Protein AF-A0AAU8GXS1-F1 (afdb_monomer)

Mean predicted aligned error: 15.0 Å

pLDDT: mean 86.81, std 13.48, range [37.34, 98.62]

Solvent-accessible surface area (backbone atoms only — not comparable to full-atom values): 27311 Å² total; per-residue (Å²): 99,23,28,38,44,35,38,38,35,28,73,26,33,34,27,43,81,40,92,73,86,47,94,48,45,43,35,41,52,93,50,48,53,8,53,54,52,48,52,42,53,49,49,53,48,31,63,77,68,66,41,66,98,53,39,76,74,37,69,64,52,27,40,36,68,71,72,30,56,44,20,26,36,44,22,27,51,35,49,67,50,97,88,69,46,80,42,65,25,42,48,45,42,56,34,42,25,25,35,75,91,43,78,68,46,30,36,21,57,80,74,37,85,80,87,58,86,84,70,50,69,43,62,60,80,80,38,20,28,35,74,53,80,50,31,35,42,75,48,63,80,62,69,47,79,45,83,45,73,58,62,43,91,88,74,78,48,70,58,88,85,61,67,42,34,39,33,24,40,44,50,75,44,36,26,35,33,45,40,37,25,51,59,66,60,50,56,52,45,53,72,73,55,68,71,45,81,48,69,44,61,51,73,70,46,102,74,19,7,36,27,39,40,42,72,75,44,97,60,71,39,85,49,55,55,98,58,81,90,40,57,83,59,63,42,81,33,36,37,35,25,59,21,43,27,33,35,60,45,99,87,69,46,58,42,79,51,69,68,55,48,24,63,71,72,69,35,56,71,81,46,75,33,80,47,75,44,80,46,67,54,73,41,76,91,78,71,39,68,49,75,81,38,36,21,33,34,44,5,22,28,33,35,30,53,35,50,74,86,44,47,68,57,50,50,52,37,39,51,62,31,41,66,47,62,32,40,37,25,22,15,31,45,46,45,35,68,70,86,47,45,48,38,36,74,51,78,79,78,73,80,71,75,78,68,93,64,79,80,54,69,68,56,52,51,51,52,49,51,54,53,50,52,51,51,49,54,50,37,37,52,52,19,48,56,59,33,62,52,45,75,44,60,65,57,56,58,72,56,34,53,51,50,35,50,22,48,77,68,74,38,42,70,60,50,66,76,68,51,53,69,71,60,47,53,34,31,54,60,14,32,44,100,85,47,28,50,45,56,49,57,52,47,65,73,68,47,93,71,51,59,71,63,49,46,65,66,58,36,75,70,58,46,49,54,29,58,77,66,72,46,72,61,92,82,43,68,64,59,58,49,51,46,54,43,47,24,52,38,39,22,34,50,47,46,43,54,54,65,71,79,110

Secondary structure (DSSP, 8-state):
-EEEEEEEEESS-B--EE--S-TTEEEE-SSB-HHHHHHHHHHHHHHHHT-GGGGGGSHHHIIIIIS-SSEEPPBEEEEE-TTS-EEE-EEPPTTEEEESS-TT-EEETTT-----TT--EEE-TTEEEEEETTEEEEEE--EEEEEEEEEPTTT-SEEEEEEEEEEEEPTT-EEEEEEEE-HHHHHHHHHHS-SEEEE-SSS-BTTB-EEEEEE--SS-EE---SSTT----SEEEEEEESS-BBEE-TTS-EE--HHHHHHHHTS-EEEEE--EEEE--EETTTTEEPPPEEEEPTT-EEEEEE-GGGHHHHHHHHHH-SSB-GGGT-S-EEES----SEEEE-------PPPSSPPPHHHHHHHHHHHHHHHHHHHHHHHHHHHHT--SSPPPHHHHHHHHHHHHTT-HHHHHHT--HHHHHHHHHSB-SS-BHHHHHHHHHH-S--HHHHHHHT-HHHHHHHHHTT---TT-HHHHHHHHHHHHHHHHHHHHHHTT--

Sequence (502 aa):
MQAIRYRITALSPLIFSSNTGDPNMVATLDYIPGSHLRGLFANEFIEKNKLNAVAESDERFFKWFIKGEIKFLNAYIASRDYQNEFQIHYPVPLSIQREKHDDSKIYDLLLTEIEDEEIQTKPFDGNYCRLKESSIYLESLNKSINFHHSRDRHTGVAKQGIIFNYESIDEGQVFEGFILSSAENLLEFKKSFPQGVYYLGRSKSNQYGKVRFEILSDEPFEFYSEIKDSDIKAGEAVLTLLSDTIIYNENGFPVVDIKEFERAIGCPVKKAFIRAKEWEGFISVWRLKTPLEICFTAGSAFIIDVKEDDIPRLRQLQKKGIGMLTHLGFGRFVIGWQESEKYYIAQKDKKYSKPVSTPPQALKSIISSLAEEFLIANTQKIAIRKASEFEKNIPPKSLLSKLEKAVTEDKLTELLKNLKTTAKNHLTKCKTSEQTLYDFLVDFLKKDNHEELKNLLNEHNFNRILRDFELFDINNSDILTKLKKTYLSTLLSVLRKMQNRR

InterPro domains:
  IPR005537 CRISPR type III-associated protein [PF03787] (8-211)

Foldseek 3Di:
DWKFKKKKAFQFWFAAFDDPVPPQEGEGDQWAWLQQVLVFVLVLLCVVVVCPPNQCVDPLSCCCRVVLLKFGAIWAFWDADPVRDTDGFFAAAQQWWAWPVDNQWIFRNVVDDDPDPVTDTDGPPQWTWADDDQATAIDHFDKDKDWDFDADPPPRDGDPDRIHIYITGGGRTMIMDMMDHDQVSVVVSCVSDDFAWGATHPPRDPRYRIITMGTPDPGIDDDQAPDDPFDDDAFKKKKFARAWAWFADPVRATDDDQVSVCVQLVWHFDDWDWDKDKDWDADPSVRDIDDIHITTGGSIMTTTHGDPVSRVVNSVCQSQATHPPSSRNHRHMGIRSDDDRIHGHDDPPPPPPPPPDQDDPVVLVVLLVVLLVVLLVVLLVVLLVVLVQQQPLQADLVLLVVLLVCLVVVNNQVCLVPDDPVSVVSQQRRDGPPGTNSVVSNCLVVDPCPVVSVVVVVPPVSVVSCVVNVNDDSPPPPSVSVSSSSSSNSNSVSSSVSVVVD

Nearest PDB structures (foldseek):
  8s9v-assembly1_A  TM=5.658E-01  e=1.005E-27  Synechocystis sp. PCC 6803
  8s9u-assembly1_A  TM=5.751E-01  e=3.069E-27  Synechocystis sp. PCC 6803
  8s9x-assembly1_A  TM=5.676E-01  e=1.973E-26  Synechocystis sp. PCC 6803
  8s9t-assembly1_A  TM=5.652E-01  e=3.018E-26  Synechocystis sp. PCC 6803
  3x1l-assembly1_B  TM=6.542E-01  e=2.065E-13  Pyrococcus furiosus DSM 3638

Organism: NCBI:txid3118333

Radius of gyration: 34.2 Å; Cα contacts (8 Å, |Δi|>4): 917; chains: 1; bounding box: 112×46×70 Å

Structure (mmCIF, N/CA/C/O backbone):
data_AF-A0AAU8GXS1-F1
#
_entry.id   AF-A0AAU8GXS1-F1
#
loop_
_atom_site.group_PDB
_atom_site.id
_atom_site.type_symbol
_atom_site.label_atom_id
_atom_site.label_alt_id
_atom_site.label_comp_id
_atom_site.label_asym_id
_atom_site.label_entity_id
_atom_site.label_seq_id
_atom_site.pdbx_PDB_ins_code
_atom_site.Cartn_x
_atom_site.Cartn_y
_atom_site.Cartn_z
_atom_site.occupancy
_atom_site.B_iso_or_equiv
_atom_site.auth_seq_id
_atom_site.auth_comp_id
_atom_site.auth_asym_id
_atom_site.auth_atom_id
_atom_site.pdbx_PDB_model_num
ATOM 1 N N . MET A 1 1 ? -17.707 -13.647 8.623 1.00 91.44 1 MET A N 1
ATOM 2 C CA . MET A 1 1 ? -17.787 -13.011 7.279 1.00 91.44 1 MET A CA 1
ATOM 3 C C . MET A 1 1 ? -16.644 -13.597 6.503 1.00 91.44 1 MET A C 1
ATOM 5 O O . MET A 1 1 ? -15.561 -13.685 7.066 1.00 91.44 1 MET A O 1
ATOM 9 N N . GLN A 1 2 ? -16.872 -14.025 5.271 1.00 97.19 2 GLN A N 1
ATOM 10 C CA . GLN A 1 2 ? -15.860 -14.758 4.528 1.00 97.19 2 GLN A CA 1
ATOM 11 C C . GLN A 1 2 ? -15.228 -13.908 3.438 1.00 97.19 2 GLN A C 1
ATOM 13 O O . GLN A 1 2 ? -15.770 -12.864 3.067 1.00 97.19 2 GLN A O 1
ATOM 18 N N . ALA A 1 3 ? -14.081 -14.366 2.949 1.00 97.69 3 ALA A N 1
ATOM 19 C CA . ALA A 1 3 ? -13.341 -13.748 1.870 1.00 97.69 3 ALA A CA 1
ATOM 20 C C . ALA A 1 3 ? -12.875 -14.756 0.824 1.00 97.69 3 ALA A C 1
ATOM 22 O O . ALA A 1 3 ? -12.652 -15.930 1.112 1.00 97.69 3 ALA A O 1
ATOM 23 N N . ILE A 1 4 ? -12.642 -14.235 -0.376 1.00 97.69 4 ILE A N 1
ATOM 24 C CA . ILE A 1 4 ? -11.744 -14.821 -1.372 1.00 97.69 4 ILE A CA 1
ATOM 25 C C . ILE A 1 4 ? -10.622 -13.822 -1.661 1.00 97.69 4 ILE A C 1
ATOM 27 O O . ILE A 1 4 ? -10.874 -12.618 -1.765 1.00 97.69 4 ILE A O 1
ATOM 31 N N . ARG A 1 5 ? -9.386 -14.313 -1.791 1.00 97.75 5 ARG A N 1
ATOM 32 C CA . ARG A 1 5 ? -8.240 -13.518 -2.254 1.00 97.75 5 ARG A CA 1
ATOM 33 C C . ARG A 1 5 ? -8.163 -13.613 -3.773 1.00 97.75 5 ARG A C 1
ATOM 35 O O . ARG A 1 5 ? -8.319 -14.702 -4.333 1.00 97.75 5 ARG A O 1
ATOM 42 N N . TYR A 1 6 ? -7.907 -12.495 -4.436 1.00 98.12 6 TYR A N 1
ATOM 43 C CA . TYR A 1 6 ? -7.752 -12.439 -5.887 1.00 98.12 6 TYR A CA 1
ATOM 44 C C . TYR A 1 6 ? -6.469 -11.707 -6.282 1.00 98.12 6 TYR A C 1
ATOM 46 O O . TYR A 1 6 ? -5.907 -10.941 -5.497 1.00 98.12 6 TYR A O 1
ATOM 54 N N . ARG A 1 7 ? -6.040 -11.930 -7.524 1.00 98.50 7 ARG A N 1
ATOM 55 C CA . ARG A 1 7 ? -4.926 -11.246 -8.175 1.00 98.50 7 ARG A CA 1
ATOM 56 C C . ARG A 1 7 ? -5.367 -10.626 -9.491 1.00 98.50 7 ARG A C 1
ATOM 58 O O . ARG A 1 7 ? -6.150 -11.208 -10.237 1.00 98.50 7 ARG A O 1
ATOM 65 N N . ILE A 1 8 ? -4.829 -9.447 -9.770 1.00 98.56 8 ILE A N 1
ATOM 66 C CA . ILE A 1 8 ? -4.976 -8.720 -11.022 1.00 98.56 8 ILE A CA 1
ATOM 67 C C . ILE A 1 8 ? -3.582 -8.458 -11.580 1.00 98.56 8 ILE A C 1
ATOM 69 O O . ILE A 1 8 ? -2.787 -7.756 -10.964 1.00 98.56 8 ILE A O 1
ATOM 73 N N . THR A 1 9 ? -3.276 -8.997 -12.755 1.00 98.31 9 THR A N 1
ATOM 74 C CA . THR A 1 9 ? -2.075 -8.619 -13.514 1.00 98.31 9 THR A CA 1
ATOM 75 C C . THR A 1 9 ? -2.461 -7.642 -14.614 1.00 98.31 9 THR A C 1
ATOM 77 O O . THR A 1 9 ? -3.324 -7.956 -15.440 1.00 98.31 9 THR A O 1
ATOM 80 N N . ALA A 1 10 ? -1.818 -6.477 -14.652 1.00 97.06 10 ALA A N 1
ATOM 81 C CA . ALA A 1 10 ? -1.973 -5.521 -15.742 1.00 97.06 10 ALA A CA 1
ATOM 82 C C . ALA A 1 10 ? -1.382 -6.115 -17.033 1.00 97.06 10 ALA A C 1
ATOM 84 O O . ALA A 1 10 ? -0.179 -6.345 -17.118 1.00 97.06 10 ALA A O 1
ATOM 85 N N . LEU A 1 11 ? -2.220 -6.396 -18.035 1.00 96.06 11 LEU A N 1
ATOM 86 C CA . LEU A 1 11 ? -1.785 -6.887 -19.356 1.00 96.06 11 LEU A CA 1
ATOM 87 C C . LEU A 1 11 ? -1.635 -5.757 -20.386 1.00 96.06 11 LEU A C 1
ATOM 89 O O . LEU A 1 11 ? -1.251 -6.009 -21.521 1.00 96.06 11 LEU A O 1
ATOM 93 N N . SER A 1 12 ? -2.033 -4.550 -20.001 1.00 94.31 12 SER A N 1
ATOM 94 C CA . SER A 1 12 ? -1.862 -3.281 -20.706 1.00 94.31 12 SER A CA 1
ATOM 95 C C . SER A 1 12 ? -1.923 -2.164 -19.654 1.00 94.31 12 SER A C 1
ATOM 97 O O . SER A 1 12 ? -2.403 -2.438 -18.544 1.00 94.31 12 SER A O 1
ATOM 99 N N . PRO A 1 13 ? -1.532 -0.921 -19.973 1.00 93.69 13 PRO A N 1
ATOM 100 C CA . PRO A 1 13 ? -1.592 0.172 -19.013 1.00 93.69 13 PRO A CA 1
ATOM 101 C C . PRO A 1 13 ? -3.005 0.416 -18.453 1.00 93.69 13 PRO A C 1
ATOM 103 O O . PRO A 1 13 ? -4.006 0.287 -19.168 1.00 93.69 13 PRO A O 1
ATOM 106 N N . LEU A 1 14 ? -3.104 0.769 -17.167 1.00 93.81 14 LEU A N 1
ATOM 107 C CA . LEU A 1 14 ? -4.378 0.969 -16.458 1.00 93.81 14 LEU A CA 1
ATOM 108 C C . LEU A 1 14 ? -4.569 2.431 -16.051 1.00 93.81 14 LEU A C 1
ATOM 110 O O . LEU A 1 14 ? -3.632 3.078 -15.592 1.00 93.81 14 LEU A O 1
ATOM 114 N N . ILE A 1 15 ? -5.795 2.941 -16.190 1.00 91.75 15 ILE A N 1
ATOM 115 C CA . ILE A 1 15 ? -6.149 4.320 -15.830 1.00 91.75 15 ILE A CA 1
ATOM 116 C C . ILE A 1 15 ? -7.341 4.305 -14.876 1.00 91.75 15 ILE A C 1
ATOM 118 O O . ILE A 1 15 ? -8.450 3.911 -15.254 1.00 91.75 15 ILE A O 1
ATOM 122 N N . PHE A 1 16 ? -7.121 4.806 -13.665 1.00 90.88 16 PHE A N 1
ATOM 123 C CA . PHE A 1 16 ? -8.133 5.023 -12.635 1.00 90.88 16 PHE A CA 1
ATOM 124 C C . PHE A 1 16 ? -8.162 6.508 -12.298 1.00 90.88 16 PHE A C 1
ATOM 126 O O . PHE A 1 16 ? -7.418 6.949 -11.433 1.00 90.88 16 PHE A O 1
ATOM 133 N N . SER A 1 17 ? -8.962 7.290 -13.026 1.00 85.19 17 SER A N 1
ATOM 134 C CA . SER A 1 17 ? -8.885 8.756 -12.982 1.00 85.19 17 SER A CA 1
ATOM 135 C C . SER A 1 17 ? -8.914 9.318 -11.555 1.00 85.19 17 SER A C 1
ATOM 137 O O . SER A 1 17 ? -9.852 9.057 -10.803 1.00 85.19 17 SER A O 1
ATOM 139 N N . SER A 1 18 ? -7.911 10.129 -11.229 1.00 81.31 18 SER A N 1
ATOM 140 C CA . SER A 1 18 ? -7.844 10.965 -10.031 1.00 81.31 18 SER A CA 1
ATOM 141 C C . SER A 1 18 ? -7.820 12.441 -10.437 1.00 81.31 18 SER A C 1
ATOM 143 O O . SER A 1 18 ? -7.372 12.789 -11.531 1.00 81.31 18 SER A O 1
ATOM 145 N N . ASN A 1 19 ? -8.366 13.318 -9.592 1.00 70.88 19 ASN A N 1
ATOM 146 C CA . ASN A 1 19 ? -8.352 14.756 -9.845 1.00 70.88 19 ASN A CA 1
ATOM 147 C C . ASN A 1 19 ? -7.061 15.359 -9.276 1.00 70.88 19 ASN A C 1
ATOM 149 O O . ASN A 1 19 ? -6.862 15.334 -8.065 1.00 70.88 19 ASN A O 1
ATOM 153 N N . THR A 1 20 ? -6.193 15.888 -10.136 1.00 65.06 20 THR A N 1
ATOM 154 C CA . THR A 1 20 ? -4.937 16.555 -9.740 1.00 65.06 20 THR A CA 1
ATOM 155 C C . THR A 1 20 ? -4.985 18.072 -9.895 1.00 65.06 20 THR A C 1
ATOM 157 O O . THR A 1 20 ? -3.978 18.736 -9.672 1.00 65.06 20 THR A O 1
ATOM 160 N N . GLY A 1 21 ? -6.135 18.640 -10.275 1.00 61.22 21 GLY A N 1
ATOM 161 C CA . GLY A 1 21 ? -6.298 20.083 -10.478 1.00 61.22 21 GLY A CA 1
ATOM 162 C C . GLY A 1 21 ? -5.635 20.639 -11.746 1.00 61.22 21 GLY A C 1
ATOM 163 O O . GLY A 1 21 ? -5.914 21.778 -12.109 1.00 61.22 21 GLY A O 1
ATOM 164 N N . ASP A 1 22 ? -4.815 19.853 -12.453 1.00 71.62 22 ASP A N 1
ATOM 165 C CA . ASP A 1 22 ? -4.284 20.211 -13.771 1.00 71.62 22 ASP A CA 1
ATOM 166 C C . ASP A 1 22 ? -5.328 19.883 -14.858 1.00 71.62 22 ASP A C 1
ATOM 168 O O . ASP A 1 22 ? -5.635 18.709 -15.084 1.00 71.62 22 ASP A O 1
ATOM 172 N N . PRO A 1 23 ? -5.880 20.888 -15.565 1.00 68.50 23 PRO A N 1
ATOM 173 C CA . PRO A 1 23 ? -6.904 20.667 -16.586 1.00 68.50 23 PRO A CA 1
ATOM 174 C C . PRO A 1 23 ? -6.401 19.873 -17.804 1.00 68.50 23 PRO A C 1
ATOM 176 O O . PRO A 1 23 ? -7.220 19.339 -18.556 1.00 68.50 23 PRO A O 1
ATOM 179 N N . ASN A 1 24 ? -5.084 19.780 -18.008 1.00 72.19 24 ASN A N 1
ATOM 180 C CA . ASN A 1 24 ? -4.463 19.094 -19.141 1.00 72.19 24 ASN A CA 1
ATOM 181 C C . ASN A 1 24 ? -3.909 17.705 -18.781 1.00 72.19 24 ASN A C 1
ATOM 183 O O . ASN A 1 24 ? -3.425 16.997 -19.672 1.00 72.19 24 ASN A O 1
ATOM 187 N N . MET A 1 25 ? -3.993 17.287 -17.513 1.00 77.94 25 MET A N 1
ATOM 188 C CA . MET A 1 25 ? -3.527 15.981 -17.045 1.00 77.94 25 MET A CA 1
ATOM 189 C C . MET A 1 25 ? -4.668 15.183 -16.417 1.00 77.94 25 MET A C 1
ATOM 191 O O . MET A 1 25 ? -5.286 15.584 -15.437 1.00 77.94 25 MET A O 1
ATOM 195 N N . VAL A 1 26 ? -4.908 13.988 -16.948 1.00 79.94 26 VAL A N 1
ATOM 196 C CA . VAL A 1 26 ? -5.711 12.969 -16.274 1.00 79.94 26 VAL A CA 1
ATOM 197 C C . VAL A 1 26 ? -4.746 12.059 -15.532 1.00 79.94 26 VAL A C 1
ATOM 199 O O . VAL A 1 26 ? -4.129 11.179 -16.135 1.00 79.94 26 VAL A O 1
ATOM 202 N N . ALA A 1 27 ? -4.603 12.289 -14.231 1.00 85.69 27 ALA A N 1
ATOM 203 C CA . ALA A 1 27 ? -3.812 11.429 -13.366 1.00 85.69 27 ALA A CA 1
ATOM 204 C C . ALA A 1 27 ? -4.526 10.101 -13.079 1.00 85.69 27 ALA A C 1
ATOM 206 O O . ALA A 1 27 ? -5.741 9.966 -13.287 1.00 85.69 27 ALA A O 1
ATOM 207 N N . THR A 1 28 ? -3.771 9.118 -12.592 1.00 89.88 28 THR A N 1
ATOM 208 C CA . THR A 1 28 ? -4.321 7.836 -12.145 1.00 89.88 28 THR A CA 1
ATOM 209 C C . THR A 1 28 ? -4.105 7.644 -10.648 1.00 89.88 28 THR A C 1
ATOM 211 O O . THR A 1 28 ? -3.131 8.123 -10.074 1.00 89.88 28 THR A O 1
ATOM 214 N N . LEU A 1 29 ? -5.026 6.933 -10.000 1.00 91.94 29 LEU A N 1
ATOM 215 C CA . LEU A 1 29 ? -4.823 6.401 -8.658 1.00 91.94 29 LEU A CA 1
ATOM 216 C C . LEU A 1 29 ? -3.685 5.378 -8.665 1.00 91.94 29 LEU A C 1
ATOM 218 O O . LEU A 1 29 ? -3.462 4.694 -9.665 1.00 91.94 29 LEU A O 1
ATOM 222 N N . ASP A 1 30 ? -3.038 5.234 -7.509 1.00 92.81 30 ASP A N 1
ATOM 223 C CA . ASP A 1 30 ? -1.902 4.330 -7.311 1.00 92.81 30 ASP A CA 1
ATOM 224 C C . ASP A 1 30 ? -2.322 2.936 -6.799 1.00 92.81 30 ASP A C 1
ATOM 226 O O . ASP A 1 30 ? -1.537 2.220 -6.186 1.00 92.81 30 ASP A O 1
ATOM 230 N N . TYR A 1 31 ? -3.583 2.557 -6.991 1.00 95.75 31 TYR A N 1
ATOM 231 C CA . TYR A 1 31 ? -4.156 1.263 -6.613 1.00 95.75 31 TYR A CA 1
ATOM 232 C C . TYR A 1 31 ? -5.376 0.969 -7.493 1.00 95.75 31 TYR A C 1
ATOM 234 O O . TYR A 1 31 ? -5.869 1.854 -8.196 1.00 95.75 31 TYR A O 1
ATOM 242 N N . ILE A 1 32 ? -5.892 -0.262 -7.445 1.00 97.12 32 ILE A N 1
ATOM 243 C CA . ILE A 1 32 ? -7.126 -0.635 -8.147 1.00 97.12 32 ILE A CA 1
ATOM 244 C C . ILE A 1 32 ? -8.318 -0.461 -7.195 1.00 97.12 32 ILE A C 1
ATOM 246 O O . ILE A 1 32 ? -8.422 -1.214 -6.223 1.00 97.12 32 ILE A O 1
ATOM 250 N N . PRO A 1 33 ? -9.244 0.485 -7.442 1.00 95.81 33 PRO A N 1
ATOM 251 C CA . PRO A 1 33 ? -10.342 0.732 -6.515 1.00 95.81 33 PRO A CA 1
ATOM 252 C C . PRO A 1 33 ? -11.380 -0.390 -6.522 1.00 95.81 33 PRO A C 1
ATOM 254 O O . PRO A 1 33 ? -11.815 -0.842 -7.589 1.00 95.81 33 PRO A O 1
ATOM 257 N N . GLY A 1 34 ? -11.877 -0.752 -5.339 1.00 95.81 34 GLY A N 1
ATOM 258 C CA . GLY A 1 34 ? -12.969 -1.718 -5.184 1.00 95.81 34 GLY A CA 1
ATOM 259 C C . GLY A 1 34 ? -14.229 -1.321 -5.964 1.00 95.81 34 GLY A C 1
ATOM 260 O O . GLY A 1 34 ? -14.889 -2.161 -6.577 1.00 95.81 34 GLY A O 1
ATOM 261 N N . SER A 1 35 ? -14.511 -0.019 -6.059 1.00 93.75 35 SER A N 1
ATOM 262 C CA . SER A 1 35 ? -15.610 0.533 -6.864 1.00 93.75 35 SER A CA 1
ATOM 263 C C . SER A 1 35 ? -15.526 0.184 -8.356 1.00 93.75 35 SER A C 1
ATOM 265 O O . SER A 1 35 ? -16.557 -0.079 -8.982 1.00 93.75 35 SER A O 1
ATOM 267 N N . HIS A 1 36 ? -14.317 0.131 -8.927 1.00 93.94 36 HIS A N 1
ATOM 268 C CA . HIS A 1 36 ? -14.110 -0.230 -10.330 1.00 93.94 36 HIS A CA 1
ATOM 269 C C . HIS A 1 36 ? -14.304 -1.730 -10.553 1.00 93.94 36 HIS A C 1
ATOM 271 O O . HIS A 1 36 ? -14.871 -2.118 -11.574 1.00 93.94 36 HIS A O 1
ATOM 277 N N . LEU A 1 37 ? -13.888 -2.563 -9.595 1.00 95.50 37 LEU A N 1
ATOM 278 C CA . LEU A 1 37 ? -14.134 -4.006 -9.630 1.00 95.50 37 LEU A CA 1
ATOM 279 C C . LEU A 1 37 ? -15.620 -4.320 -9.513 1.00 95.50 37 LEU A C 1
ATOM 281 O O . LEU A 1 37 ? -16.147 -5.079 -10.323 1.00 95.50 37 LEU A O 1
ATOM 285 N N . ARG A 1 38 ? -16.320 -3.659 -8.585 1.00 95.19 38 ARG A N 1
ATOM 286 C CA . ARG A 1 38 ? -17.780 -3.744 -8.492 1.00 95.19 38 ARG A CA 1
ATOM 287 C C . ARG A 1 38 ? -18.432 -3.402 -9.830 1.00 95.19 38 ARG A C 1
ATOM 289 O O . ARG A 1 38 ? -19.283 -4.149 -10.291 1.00 95.19 38 ARG A O 1
ATOM 296 N N . GLY A 1 39 ? -18.028 -2.293 -10.454 1.00 92.88 39 GLY A N 1
ATOM 297 C CA . GLY A 1 39 ? -18.566 -1.863 -11.747 1.00 92.88 39 GLY A CA 1
ATOM 298 C C . GLY A 1 39 ? -18.276 -2.844 -12.886 1.00 92.88 39 GLY A C 1
ATOM 299 O O . GLY A 1 39 ? -19.148 -3.083 -13.715 1.00 92.88 39 GLY A O 1
ATOM 300 N N . LEU A 1 40 ? -17.079 -3.441 -12.910 1.00 94.19 40 LEU A N 1
ATOM 301 C CA . LEU A 1 40 ? -16.731 -4.508 -13.850 1.00 94.19 40 LEU A CA 1
ATOM 302 C C . LEU A 1 40 ? -17.686 -5.697 -13.698 1.00 94.19 40 LEU A C 1
ATOM 304 O O . LEU A 1 40 ? -18.378 -6.038 -14.650 1.00 94.19 40 LEU A O 1
ATOM 308 N N . PHE A 1 41 ? -17.759 -6.295 -12.509 1.00 95.94 41 PHE A N 1
ATOM 309 C CA . PHE A 1 41 ? -18.550 -7.511 -12.309 1.00 95.94 41 PHE A CA 1
ATOM 310 C C . PHE A 1 41 ? -20.060 -7.263 -12.380 1.00 95.94 41 PHE A C 1
ATOM 312 O O . PHE A 1 41 ? -20.797 -8.147 -12.806 1.00 95.94 41 PHE A O 1
ATOM 319 N N . ALA A 1 42 ? -20.524 -6.060 -12.036 1.00 94.50 42 ALA A N 1
ATOM 320 C CA . ALA A 1 42 ? -21.903 -5.650 -12.275 1.00 94.50 42 ALA A CA 1
ATOM 321 C C . ALA A 1 42 ? -22.229 -5.662 -13.777 1.00 94.50 42 ALA A C 1
ATOM 323 O O . ALA A 1 42 ? -23.240 -6.236 -14.172 1.00 94.50 42 ALA A O 1
ATOM 324 N N . ASN A 1 43 ? -21.360 -5.098 -14.623 1.00 92.50 43 ASN A N 1
ATOM 325 C CA . ASN A 1 43 ? -21.563 -5.116 -16.074 1.00 92.50 43 ASN A CA 1
ATOM 326 C C . ASN A 1 43 ? -21.522 -6.541 -16.641 1.00 92.50 43 ASN A C 1
ATOM 328 O O . ASN A 1 43 ? -22.419 -6.913 -17.391 1.00 92.50 43 ASN A O 1
ATOM 332 N N . GLU A 1 44 ? -20.549 -7.357 -16.227 1.00 94.00 44 GLU A N 1
ATOM 333 C CA . GLU A 1 44 ? -20.472 -8.775 -16.618 1.00 94.00 44 GLU A CA 1
ATOM 334 C C . GLU A 1 44 ? -21.754 -9.533 -16.233 1.00 94.00 44 GLU A C 1
ATOM 336 O O . GLU A 1 44 ? -22.266 -10.351 -16.998 1.00 94.00 44 GLU A O 1
ATOM 341 N N . PHE A 1 45 ? -22.321 -9.237 -15.057 1.00 95.00 45 PHE A N 1
ATOM 342 C CA . PHE A 1 45 ? -23.581 -9.832 -14.618 1.00 95.00 45 PHE A CA 1
ATOM 343 C C . PHE A 1 45 ? -24.753 -9.409 -15.506 1.00 95.00 45 PHE A C 1
ATOM 345 O O . PHE A 1 45 ? -25.563 -10.256 -15.889 1.00 95.00 45 PHE A O 1
ATOM 352 N N . ILE A 1 46 ? -24.846 -8.121 -15.844 1.00 93.56 46 ILE A N 1
ATOM 353 C CA . ILE A 1 46 ? -25.898 -7.581 -16.715 1.00 93.56 46 ILE A CA 1
ATOM 354 C C . ILE A 1 46 ? -25.833 -8.229 -18.097 1.00 93.56 46 ILE A C 1
ATOM 356 O O . ILE A 1 46 ? -26.863 -8.675 -18.603 1.00 93.56 46 ILE A O 1
ATOM 360 N N . GLU A 1 47 ? -24.641 -8.303 -18.693 1.00 92.06 47 GLU A N 1
ATOM 361 C CA . GLU A 1 47 ? -24.435 -8.868 -20.029 1.00 92.06 47 GLU A CA 1
ATOM 362 C C . GLU A 1 47 ? -24.762 -10.364 -20.056 1.00 92.06 47 GLU A C 1
ATOM 364 O O . GLU A 1 47 ? -25.545 -10.819 -20.896 1.00 92.06 47 GLU A O 1
ATOM 369 N N . LYS A 1 48 ? -24.243 -11.126 -19.087 1.00 91.81 48 LYS A N 1
ATOM 370 C CA . LYS A 1 48 ? -24.465 -12.574 -18.988 1.00 91.81 48 LYS A CA 1
ATOM 371 C C . LYS A 1 48 ? -25.934 -12.936 -18.767 1.00 91.81 48 LYS A C 1
ATOM 373 O O . LYS A 1 48 ? -26.411 -13.908 -19.350 1.00 91.81 48 LYS A O 1
ATOM 378 N N . ASN A 1 49 ? -26.650 -12.161 -17.950 1.00 91.81 49 ASN A N 1
ATOM 379 C CA . ASN A 1 49 ? -28.059 -12.408 -17.626 1.00 91.81 49 ASN A CA 1
ATOM 380 C C . ASN A 1 49 ? -29.039 -11.623 -18.518 1.00 91.81 49 ASN A C 1
ATOM 382 O O . ASN A 1 49 ? -30.248 -11.739 -18.339 1.00 91.81 49 ASN A O 1
ATOM 386 N N . LYS A 1 50 ? -28.543 -10.846 -19.494 1.00 91.31 50 LYS A N 1
ATOM 387 C CA . LYS A 1 50 ? -29.343 -10.042 -20.439 1.00 91.31 50 LYS A CA 1
ATOM 388 C C . LYS A 1 50 ? -30.343 -9.096 -19.758 1.00 91.31 50 LYS A C 1
ATOM 390 O O . LYS A 1 50 ? -31.439 -8.873 -20.271 1.00 91.31 50 LYS A O 1
ATOM 395 N N . LEU A 1 51 ? -29.961 -8.523 -18.616 1.00 88.56 51 LEU A N 1
ATOM 396 C CA . LEU A 1 51 ? -30.846 -7.674 -17.806 1.00 88.56 51 LEU A CA 1
ATOM 397 C C . LEU A 1 51 ? -31.066 -6.277 -18.407 1.00 88.56 51 LEU A C 1
ATOM 399 O O . LEU A 1 51 ? -32.070 -5.627 -18.123 1.00 88.56 51 LEU A O 1
ATOM 403 N N . ASN A 1 52 ? -30.153 -5.825 -19.273 1.00 83.50 52 ASN A N 1
ATOM 404 C CA . ASN A 1 52 ? -30.210 -4.521 -19.938 1.00 83.50 52 ASN A CA 1
ATOM 405 C C . ASN A 1 52 ? -30.472 -3.368 -18.941 1.00 83.50 52 ASN A C 1
ATOM 407 O O . ASN A 1 52 ? -29.844 -3.304 -17.888 1.00 83.50 52 ASN A O 1
ATOM 411 N N . ALA A 1 53 ? -31.372 -2.441 -19.281 1.00 75.69 53 ALA A N 1
ATOM 412 C CA . ALA A 1 53 ? -31.630 -1.213 -18.529 1.00 75.69 53 ALA A CA 1
ATOM 413 C C . ALA A 1 53 ? -32.502 -1.387 -17.269 1.00 75.69 53 ALA A C 1
ATOM 415 O O . ALA A 1 53 ? -32.833 -0.384 -16.655 1.00 75.69 53 ALA A O 1
ATOM 416 N N . VAL A 1 54 ? -32.896 -2.615 -16.909 1.00 82.62 54 VAL A N 1
ATOM 417 C CA . VAL A 1 54 ? -33.731 -2.908 -15.723 1.00 82.62 54 VAL A CA 1
ATOM 418 C C . VAL A 1 54 ? -33.006 -3.808 -14.718 1.00 82.62 54 VAL A C 1
ATOM 420 O O . VAL A 1 54 ? -33.629 -4.554 -13.962 1.00 82.62 54 VAL A O 1
ATOM 423 N N . ALA A 1 55 ? -31.672 -3.768 -14.721 1.00 84.00 55 ALA A N 1
ATOM 424 C CA . ALA A 1 55 ? -30.825 -4.610 -13.881 1.00 84.00 55 ALA A CA 1
ATOM 425 C C . ALA A 1 55 ? -31.127 -4.472 -12.384 1.00 84.00 55 ALA A C 1
ATOM 427 O O . ALA A 1 55 ? -31.069 -5.451 -11.650 1.00 84.00 55 ALA A O 1
ATOM 428 N N . GLU A 1 56 ? -31.507 -3.282 -11.931 1.00 84.88 56 GLU A N 1
ATOM 429 C CA . GLU A 1 56 ? -31.890 -2.996 -10.551 1.00 84.88 56 GLU A CA 1
ATOM 430 C C . GLU A 1 56 ? -33.139 -3.752 -10.075 1.00 84.88 56 GLU A C 1
ATOM 432 O O . GLU A 1 56 ? -33.333 -3.881 -8.869 1.00 84.88 56 GLU A O 1
ATOM 437 N N . SER A 1 57 ? -33.965 -4.256 -10.999 1.00 89.69 57 SER A N 1
ATOM 438 C CA . SER A 1 57 ? -35.145 -5.069 -10.676 1.00 89.69 57 SER A CA 1
ATOM 439 C C . SER A 1 57 ? -34.799 -6.543 -10.440 1.00 89.69 57 SER A C 1
ATOM 441 O O . SER A 1 57 ? -35.609 -7.275 -9.875 1.00 89.69 57 SER A O 1
ATOM 443 N N . ASP A 1 58 ? -33.610 -6.992 -10.857 1.00 95.12 58 ASP A N 1
ATOM 444 C CA . ASP A 1 58 ? -33.120 -8.331 -10.543 1.00 95.12 58 ASP A CA 1
ATOM 445 C C . ASP A 1 58 ? -32.664 -8.391 -9.080 1.00 95.12 58 ASP A C 1
ATOM 447 O O . ASP A 1 58 ? -31.790 -7.640 -8.636 1.00 95.12 58 ASP A O 1
ATOM 451 N N . GLU A 1 59 ? -33.256 -9.309 -8.316 1.00 95.19 59 GLU A N 1
ATOM 452 C CA . GLU A 1 59 ? -33.031 -9.407 -6.874 1.00 95.19 59 GLU A CA 1
ATOM 453 C C . GLU A 1 59 ? -31.559 -9.684 -6.537 1.00 95.19 59 GLU A C 1
ATOM 455 O O . GLU A 1 59 ? -31.018 -9.121 -5.579 1.00 95.19 59 GLU A O 1
ATOM 460 N N . ARG A 1 60 ? -30.887 -10.530 -7.329 1.00 95.12 60 ARG A N 1
ATOM 461 C CA . ARG A 1 60 ? -29.487 -10.891 -7.092 1.00 95.12 60 ARG A CA 1
ATOM 462 C C . ARG A 1 60 ? -28.567 -9.724 -7.429 1.00 95.12 60 ARG A C 1
ATOM 464 O O . ARG A 1 60 ? -27.694 -9.405 -6.624 1.00 95.12 60 ARG A O 1
ATOM 471 N N . PHE A 1 61 ? -28.779 -9.054 -8.559 1.00 95.94 61 PHE A N 1
ATOM 472 C CA . PHE A 1 61 ? -28.028 -7.860 -8.941 1.00 95.94 61 PHE A CA 1
ATOM 473 C C . PHE A 1 61 ? -28.161 -6.759 -7.887 1.00 95.94 61 PHE A C 1
ATOM 475 O O . PHE A 1 61 ? -27.154 -6.200 -7.436 1.00 95.94 61 PHE A O 1
ATOM 482 N N . PHE A 1 62 ? -29.393 -6.490 -7.443 1.00 95.38 62 PHE A N 1
ATOM 483 C CA . PHE A 1 62 ? -29.665 -5.512 -6.398 1.00 95.38 62 PHE A CA 1
ATOM 484 C C . PHE A 1 62 ? -28.922 -5.861 -5.105 1.00 95.38 62 PHE A C 1
ATOM 486 O O . PHE A 1 62 ? -28.185 -5.027 -4.573 1.00 95.38 62 PHE A O 1
ATOM 493 N N . LYS A 1 63 ? -29.046 -7.101 -4.618 1.00 96.56 63 LYS A N 1
ATOM 494 C CA . LYS A 1 63 ? -28.366 -7.560 -3.398 1.00 96.56 63 LYS A CA 1
ATOM 495 C C . LYS A 1 63 ? -26.844 -7.462 -3.509 1.00 96.56 63 LYS A C 1
ATOM 497 O O . LYS A 1 63 ? -26.196 -6.875 -2.640 1.00 96.56 63 LYS A O 1
ATOM 502 N N . TRP A 1 64 ? -26.265 -7.998 -4.578 1.00 96.69 64 TRP A N 1
ATOM 503 C CA . TRP A 1 64 ? -24.814 -8.086 -4.727 1.00 96.69 64 TRP A CA 1
ATOM 504 C C . TRP A 1 64 ? -24.161 -6.723 -4.949 1.00 96.69 64 TRP A C 1
ATOM 506 O O . TRP A 1 64 ? -23.195 -6.402 -4.257 1.00 96.69 64 TRP A O 1
ATOM 516 N N . PHE A 1 65 ? -24.681 -5.907 -5.871 1.00 95.12 65 PHE A N 1
ATOM 517 C CA . PHE A 1 65 ? -23.976 -4.714 -6.355 1.00 95.12 65 PHE A CA 1
ATOM 518 C C . PHE A 1 65 ? -24.540 -3.391 -5.829 1.00 95.12 65 PHE A C 1
ATOM 520 O O . PHE A 1 65 ? -23.767 -2.449 -5.617 1.00 95.12 65 PHE A O 1
ATOM 527 N N . ILE A 1 66 ? -25.854 -3.302 -5.603 1.00 92.69 66 ILE A N 1
ATOM 528 C CA . ILE A 1 66 ? -26.505 -2.062 -5.145 1.00 92.69 66 ILE A CA 1
ATOM 529 C C . ILE A 1 66 ? -26.510 -1.992 -3.619 1.00 92.69 66 ILE A C 1
ATOM 531 O O . ILE A 1 66 ? -25.981 -1.045 -3.043 1.00 92.69 66 ILE A O 1
ATOM 535 N N . LYS A 1 67 ? -27.032 -3.029 -2.959 1.00 94.62 67 LYS A N 1
ATOM 536 C CA . LYS A 1 67 ? -27.042 -3.160 -1.496 1.00 94.62 67 LYS A CA 1
ATOM 537 C C . LYS A 1 67 ? -25.652 -3.476 -0.928 1.00 94.62 67 LYS A C 1
ATOM 539 O O . LYS A 1 67 ? -25.395 -3.213 0.244 1.00 94.62 67 LYS A O 1
ATOM 544 N N . GLY A 1 68 ? -24.750 -4.012 -1.755 1.00 94.88 68 GLY A N 1
ATOM 545 C CA . GLY A 1 68 ? -23.359 -4.262 -1.382 1.00 94.88 68 GLY A CA 1
ATOM 546 C C . GLY A 1 68 ? -23.180 -5.484 -0.481 1.00 94.88 68 GLY A C 1
ATOM 547 O O . GLY A 1 68 ? -22.326 -5.472 0.407 1.00 94.88 68 GLY A O 1
ATOM 548 N N . GLU A 1 69 ? -23.985 -6.535 -0.684 1.00 96.50 69 GLU A N 1
ATOM 549 C CA . GLU A 1 69 ? -23.788 -7.819 0.004 1.00 96.50 69 GLU A CA 1
ATOM 550 C C . GLU A 1 69 ? -22.473 -8.489 -0.417 1.00 96.50 69 GLU A C 1
ATOM 552 O O . GLU A 1 69 ? -21.886 -9.223 0.379 1.00 96.50 69 GLU A O 1
ATOM 557 N N . ILE A 1 70 ? -21.971 -8.193 -1.621 1.00 97.50 70 ILE A N 1
ATOM 558 C CA . ILE A 1 70 ? -20.593 -8.481 -2.025 1.00 97.50 70 ILE A CA 1
ATOM 559 C C . ILE A 1 70 ? -19.783 -7.190 -1.922 1.00 97.50 70 ILE A C 1
ATOM 561 O O . ILE A 1 70 ? -20.054 -6.207 -2.613 1.00 97.50 70 ILE A O 1
ATOM 565 N N . LYS A 1 71 ? -18.768 -7.198 -1.058 1.00 97.50 71 LYS A N 1
ATOM 566 C CA . LYS A 1 71 ? -17.865 -6.064 -0.855 1.00 97.50 71 LYS A CA 1
ATOM 567 C C . LYS A 1 71 ? -16.579 -6.279 -1.632 1.00 97.50 71 LYS A C 1
ATOM 569 O O . LYS A 1 71 ? -15.891 -7.278 -1.423 1.00 97.50 71 LYS A O 1
ATOM 574 N N . PHE A 1 72 ? -16.231 -5.320 -2.477 1.00 97.50 72 PHE A N 1
ATOM 575 C CA . PHE A 1 72 ? -14.975 -5.326 -3.220 1.00 97.50 72 PHE A CA 1
ATOM 576 C C . PHE A 1 72 ? -13.994 -4.410 -2.504 1.00 97.50 72 PHE A C 1
ATOM 578 O O . PHE A 1 72 ? -14.203 -3.199 -2.478 1.00 97.50 72 PHE A O 1
ATOM 585 N N . LEU A 1 73 ? -12.947 -4.974 -1.901 1.00 97.88 73 LEU A N 1
ATOM 586 C CA . LEU A 1 73 ? -11.878 -4.165 -1.319 1.00 97.88 73 LEU A CA 1
ATOM 587 C C . LEU A 1 73 ? -10.934 -3.667 -2.418 1.00 97.88 73 LEU A C 1
ATOM 589 O O . LEU A 1 73 ? -10.878 -4.246 -3.508 1.00 97.88 73 LEU A O 1
ATOM 593 N N . ASN A 1 74 ? -10.183 -2.606 -2.118 1.00 98.00 74 ASN A N 1
ATOM 594 C CA . ASN A 1 74 ? -9.121 -2.129 -3.000 1.00 98.00 74 ASN A CA 1
ATOM 595 C C . ASN A 1 74 ? -8.068 -3.224 -3.217 1.00 98.00 74 ASN A C 1
ATOM 597 O O . ASN A 1 74 ? -7.764 -3.991 -2.299 1.00 98.00 74 ASN A O 1
ATOM 601 N N . ALA A 1 75 ? -7.509 -3.275 -4.424 1.00 98.25 75 ALA A N 1
ATOM 602 C CA . ALA A 1 75 ? -6.358 -4.112 -4.728 1.00 98.25 75 ALA A CA 1
ATOM 603 C C . ALA A 1 75 ? -5.092 -3.252 -4.716 1.00 98.25 75 ALA A C 1
ATOM 605 O O . ALA A 1 75 ? -5.000 -2.264 -5.454 1.00 98.25 75 ALA A O 1
ATOM 606 N N . TYR A 1 76 ? -4.122 -3.643 -3.897 1.00 98.38 76 TYR A N 1
ATOM 607 C CA . TYR A 1 76 ? -2.854 -2.934 -3.748 1.00 98.38 76 TYR A CA 1
ATOM 608 C C . TYR A 1 76 ? -1.718 -3.680 -4.438 1.00 98.38 76 TYR A C 1
ATOM 610 O O . TYR A 1 76 ? -1.847 -4.867 -4.746 1.00 98.38 76 TYR A O 1
ATOM 618 N N . ILE A 1 77 ? -0.627 -2.965 -4.726 1.00 98.25 77 ILE A N 1
ATOM 619 C CA . ILE A 1 77 ? 0.533 -3.524 -5.422 1.00 98.25 77 ILE A CA 1
ATOM 620 C C . ILE A 1 77 ? 1.073 -4.735 -4.648 1.00 98.25 77 ILE A C 1
ATOM 622 O O . ILE A 1 77 ? 1.205 -4.713 -3.422 1.00 98.25 77 ILE A O 1
ATOM 626 N N . ALA A 1 78 ? 1.365 -5.809 -5.371 1.00 97.56 78 ALA A N 1
ATOM 627 C CA . ALA A 1 78 ? 1.926 -7.032 -4.830 1.00 97.56 78 ALA A CA 1
ATOM 628 C C . ALA A 1 78 ? 3.243 -7.355 -5.536 1.00 97.56 78 ALA A C 1
ATOM 630 O O . ALA A 1 78 ? 3.328 -7.356 -6.766 1.00 97.56 78 ALA A O 1
ATOM 631 N N . SER A 1 79 ? 4.269 -7.666 -4.750 1.00 94.19 79 SER A N 1
ATOM 632 C CA . SER A 1 79 ? 5.586 -8.055 -5.251 1.00 94.19 79 SER A CA 1
ATOM 633 C C . SER A 1 79 ? 5.976 -9.422 -4.697 1.00 94.19 79 SER A C 1
ATOM 635 O O . SER A 1 79 ? 5.376 -9.910 -3.739 1.00 94.19 79 SER A O 1
ATOM 637 N N . ARG A 1 80 ? 6.943 -10.086 -5.333 1.00 90.19 80 ARG A N 1
ATOM 638 C CA . ARG A 1 80 ? 7.436 -11.375 -4.841 1.00 90.19 80 ARG A CA 1
ATOM 639 C C . ARG A 1 80 ? 8.486 -11.171 -3.759 1.00 90.19 80 ARG A C 1
ATOM 641 O O . ARG A 1 80 ? 9.401 -10.371 -3.938 1.00 90.19 80 ARG A O 1
ATOM 648 N N . ASP A 1 81 ? 8.391 -11.941 -2.685 1.00 85.19 81 ASP A N 1
ATOM 649 C CA . ASP A 1 81 ? 9.426 -12.010 -1.659 1.00 85.19 81 ASP A CA 1
ATOM 650 C C . ASP A 1 81 ? 10.569 -12.978 -2.028 1.00 85.19 81 ASP A C 1
ATOM 652 O O . ASP A 1 81 ? 10.649 -13.520 -3.136 1.00 85.19 81 ASP A O 1
ATOM 656 N N . TYR A 1 82 ? 11.478 -13.205 -1.074 1.00 77.94 82 TYR A N 1
ATOM 657 C CA . TYR A 1 82 ? 12.631 -14.093 -1.232 1.00 77.94 82 TYR A CA 1
ATOM 658 C C . TYR A 1 82 ? 12.241 -15.559 -1.494 1.00 77.94 82 TYR A C 1
ATOM 660 O O . TYR A 1 82 ? 12.975 -16.272 -2.186 1.00 77.94 82 TYR A O 1
ATOM 668 N N . GLN A 1 83 ? 11.071 -15.991 -1.012 1.00 82.69 83 GLN A N 1
ATOM 669 C CA . GLN A 1 83 ? 10.507 -17.324 -1.242 1.00 82.69 83 GLN A CA 1
ATOM 670 C C . GLN A 1 83 ? 9.749 -17.414 -2.570 1.00 82.69 83 GLN A C 1
ATOM 672 O O . GLN A 1 83 ? 9.239 -18.476 -2.917 1.00 82.69 83 GLN A O 1
ATOM 677 N N . ASN A 1 84 ? 9.749 -16.336 -3.365 1.00 84.62 84 ASN A N 1
ATOM 678 C CA . ASN A 1 84 ? 9.018 -16.215 -4.622 1.00 84.62 84 ASN A CA 1
ATOM 679 C C . ASN A 1 84 ? 7.489 -16.175 -4.431 1.00 84.62 84 ASN A C 1
ATOM 681 O O . ASN A 1 84 ? 6.750 -16.388 -5.399 1.00 84.62 84 ASN A O 1
ATOM 685 N N . GLU A 1 85 ? 7.012 -15.865 -3.226 1.00 88.75 85 GLU A N 1
ATOM 686 C CA . GLU A 1 85 ? 5.593 -15.716 -2.912 1.00 88.75 85 GLU A CA 1
ATOM 687 C C . GLU A 1 85 ? 5.156 -14.259 -3.047 1.00 88.75 85 GLU A C 1
ATOM 689 O O . GLU A 1 85 ? 5.906 -13.340 -2.728 1.00 88.75 85 GLU A O 1
ATOM 694 N N . PHE A 1 86 ? 3.938 -14.028 -3.539 1.00 92.88 86 PHE A N 1
ATOM 695 C CA . PHE A 1 86 ? 3.410 -12.670 -3.653 1.00 92.88 86 PHE A CA 1
ATOM 696 C C . PHE A 1 86 ? 2.954 -12.130 -2.296 1.00 92.88 86 PHE A C 1
ATOM 698 O O . PHE A 1 86 ? 2.096 -12.714 -1.625 1.00 92.88 86 PHE A O 1
ATOM 705 N N . GLN A 1 87 ? 3.488 -10.964 -1.952 1.00 94.50 87 GLN A N 1
ATOM 706 C CA . GLN A 1 87 ? 3.181 -10.197 -0.756 1.00 94.50 87 GLN A CA 1
ATOM 707 C C . GLN A 1 87 ? 2.517 -8.880 -1.155 1.00 94.50 87 GLN A C 1
ATOM 709 O O . GLN A 1 87 ? 2.992 -8.188 -2.055 1.00 94.50 87 GLN A O 1
ATOM 714 N N . ILE A 1 88 ? 1.413 -8.545 -0.489 1.00 97.06 88 ILE A N 1
ATOM 715 C CA . ILE A 1 88 ? 0.682 -7.291 -0.704 1.00 97.06 88 ILE A CA 1
ATOM 716 C C . ILE A 1 88 ? 1.389 -6.175 0.068 1.00 97.06 88 ILE A C 1
ATOM 718 O O . ILE A 1 88 ? 1.755 -6.367 1.230 1.00 97.06 88 ILE A O 1
ATOM 722 N N . HIS A 1 89 ? 1.564 -5.017 -0.564 1.00 97.50 89 HIS A N 1
ATOM 723 C CA . HIS A 1 89 ? 2.061 -3.805 0.078 1.00 97.50 89 HIS A CA 1
ATOM 724 C C . HIS A 1 89 ? 0.902 -2.815 0.229 1.00 97.50 89 HIS A C 1
ATOM 726 O O . HIS A 1 89 ? 0.248 -2.473 -0.750 1.00 97.50 89 HIS A O 1
ATOM 732 N N . TYR A 1 90 ? 0.650 -2.347 1.447 1.00 97.69 90 TYR A N 1
ATOM 733 C CA . TYR A 1 90 ? -0.435 -1.427 1.796 1.00 97.69 90 TYR A CA 1
ATOM 734 C C . TYR A 1 90 ? 0.071 0.016 1.924 1.00 97.69 90 TYR A C 1
ATOM 736 O O . TYR A 1 90 ? 1.280 0.226 1.969 1.00 97.69 90 TYR A O 1
ATOM 744 N N . PRO A 1 91 ? -0.805 1.035 1.946 1.00 97.50 91 PRO A N 1
ATOM 745 C CA . PRO A 1 91 ? -0.383 2.423 2.134 1.00 97.50 91 PRO A CA 1
ATOM 746 C C . PRO A 1 91 ? 0.525 2.584 3.356 1.00 97.50 91 PRO A C 1
ATOM 748 O O . PRO A 1 91 ? 0.213 2.070 4.431 1.00 97.50 91 PRO A O 1
ATOM 751 N N . VAL A 1 92 ? 1.650 3.285 3.186 1.00 97.69 92 VAL A N 1
ATOM 752 C CA . VAL A 1 92 ? 2.590 3.520 4.291 1.00 97.69 92 VAL A CA 1
ATOM 753 C C . VAL A 1 92 ? 1.887 4.347 5.374 1.00 97.69 92 VAL A C 1
ATOM 755 O O . VAL A 1 92 ? 1.314 5.389 5.039 1.00 97.69 92 VAL A O 1
ATOM 758 N N . PRO A 1 93 ? 1.923 3.929 6.655 1.00 97.62 93 PRO A N 1
ATOM 759 C CA . PRO A 1 93 ? 1.440 4.767 7.744 1.00 97.62 93 PRO A CA 1
ATOM 760 C C . PRO A 1 93 ? 2.095 6.154 7.704 1.00 97.62 93 PRO A C 1
ATOM 762 O O . PRO A 1 93 ? 3.315 6.259 7.620 1.00 97.62 93 PRO A O 1
ATOM 765 N N . LEU A 1 94 ? 1.308 7.227 7.788 1.00 96.81 94 LEU A N 1
ATOM 766 C CA . LEU A 1 94 ? 1.788 8.615 7.682 1.00 96.81 94 LEU A CA 1
ATOM 767 C C . LEU A 1 94 ? 2.770 9.002 8.796 1.00 96.81 94 LEU A C 1
ATOM 769 O O . LEU A 1 94 ? 3.544 9.952 8.644 1.00 96.81 94 LEU A O 1
ATOM 773 N N . SER A 1 95 ? 2.716 8.285 9.917 1.00 96.94 95 SER A N 1
ATOM 774 C CA . SER A 1 95 ? 3.649 8.439 11.026 1.00 96.94 95 SER A CA 1
ATOM 775 C C . SER A 1 95 ? 5.021 7.835 10.740 1.00 96.94 95 SER A C 1
ATOM 777 O O . SER A 1 95 ? 5.999 8.289 11.326 1.00 96.94 95 SER A O 1
ATOM 779 N N . ILE A 1 96 ? 5.118 6.864 9.824 1.00 97.06 96 ILE A N 1
ATOM 780 C CA . ILE A 1 96 ? 6.391 6.283 9.406 1.00 97.06 96 ILE A CA 1
ATOM 781 C C . ILE A 1 96 ? 7.056 7.222 8.404 1.00 97.06 96 ILE A C 1
ATOM 783 O O . ILE A 1 96 ? 6.609 7.391 7.266 1.00 97.06 96 ILE A O 1
ATOM 787 N N . GLN A 1 97 ? 8.157 7.829 8.830 1.00 95.62 97 GLN A N 1
ATOM 788 C CA . GLN A 1 97 ? 8.883 8.831 8.064 1.00 95.62 97 GLN A CA 1
ATOM 789 C C . GLN A 1 97 ? 10.377 8.542 8.057 1.00 95.62 97 GLN A C 1
ATOM 791 O O . GLN A 1 97 ? 10.916 7.954 8.992 1.00 95.62 97 GLN A O 1
ATOM 796 N N . ARG A 1 98 ? 11.055 8.977 6.995 1.00 94.06 98 ARG A N 1
ATOM 797 C CA . ARG A 1 98 ? 12.515 8.881 6.875 1.00 94.06 98 ARG A CA 1
ATOM 798 C C . ARG A 1 98 ? 13.183 10.226 7.076 1.00 94.06 98 ARG A C 1
ATOM 800 O O . ARG A 1 98 ? 12.574 11.252 6.762 1.00 94.06 98 ARG A O 1
ATOM 807 N N . GLU A 1 99 ? 14.427 10.235 7.543 1.00 92.56 99 GLU A N 1
A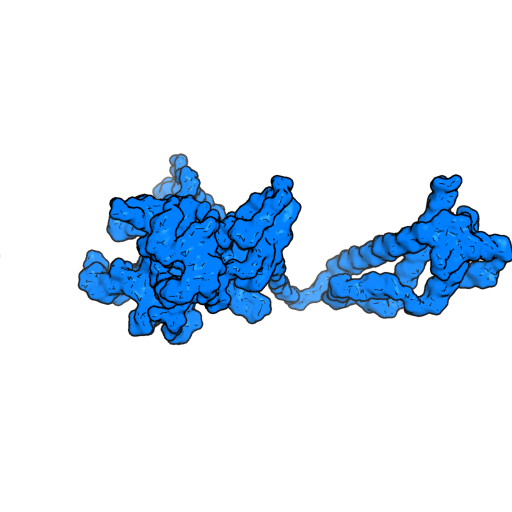TOM 808 C CA . GLU A 1 99 ? 15.213 11.474 7.577 1.00 92.56 99 GLU A CA 1
ATOM 809 C C . GLU A 1 99 ? 15.443 12.009 6.160 1.00 92.56 99 GLU A C 1
ATOM 811 O O . GLU A 1 99 ? 15.580 11.262 5.191 1.00 92.56 99 GLU A O 1
ATOM 816 N N . LYS A 1 100 ? 15.497 13.336 6.017 1.00 87.75 100 LYS A N 1
ATOM 817 C CA . LYS A 1 100 ? 15.754 13.972 4.717 1.00 87.75 100 LYS A CA 1
ATOM 818 C C . LYS A 1 100 ? 17.186 13.769 4.225 1.00 87.75 100 LYS A C 1
ATOM 820 O O . LYS A 1 100 ? 17.385 13.724 3.011 1.00 87.75 100 LYS A O 1
ATOM 825 N N . HIS A 1 101 ? 18.145 13.694 5.148 1.00 82.94 101 HIS A N 1
ATOM 826 C CA . HIS A 1 101 ? 19.584 13.650 4.863 1.00 82.94 101 HIS A CA 1
ATOM 827 C C . HIS A 1 101 ? 20.192 12.248 4.996 1.00 82.94 101 HIS A C 1
ATOM 829 O O . HIS A 1 101 ? 21.311 12.030 4.540 1.00 82.94 101 HIS A O 1
ATOM 835 N N . ASP A 1 102 ? 19.444 11.302 5.567 1.00 81.75 102 ASP A N 1
ATOM 836 C CA . 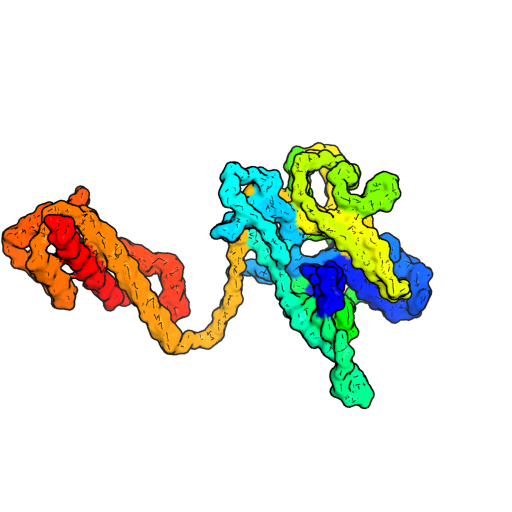ASP A 1 102 ? 19.825 9.899 5.697 1.00 81.75 102 ASP A CA 1
ATOM 837 C C . ASP A 1 102 ? 18.591 9.005 5.494 1.00 81.75 102 ASP A C 1
ATOM 839 O O . ASP A 1 102 ? 17.879 8.653 6.433 1.00 81.75 102 ASP A O 1
ATOM 843 N N . ASP A 1 103 ? 18.329 8.621 4.241 1.00 78.19 103 ASP A N 1
ATOM 844 C CA . ASP A 1 103 ? 17.170 7.788 3.887 1.00 78.19 103 ASP A CA 1
ATOM 845 C C . ASP A 1 103 ? 17.227 6.372 4.530 1.00 78.19 103 ASP A C 1
ATOM 847 O O . ASP A 1 103 ? 16.264 5.612 4.400 1.00 78.19 103 ASP A O 1
ATOM 851 N N . SER A 1 104 ? 18.324 5.994 5.212 1.00 81.06 104 SER A N 1
ATOM 852 C CA . SER A 1 104 ? 18.436 4.718 5.939 1.00 81.06 104 SER A CA 1
ATOM 853 C C . SER A 1 104 ? 17.759 4.732 7.310 1.00 81.06 104 SER A C 1
ATOM 855 O O . SER A 1 104 ? 17.406 3.669 7.828 1.00 81.06 104 SER A O 1
ATOM 857 N N . LYS A 1 105 ? 17.545 5.920 7.883 1.00 87.88 105 LYS A N 1
ATOM 858 C CA . LYS A 1 105 ? 16.915 6.090 9.190 1.00 87.88 105 LYS A CA 1
ATOM 859 C C . LYS A 1 105 ? 15.434 6.375 9.034 1.00 87.88 105 LYS A C 1
ATOM 861 O O . LYS A 1 105 ? 15.029 7.345 8.389 1.00 87.88 105 LYS A O 1
ATOM 866 N N . ILE A 1 106 ? 14.631 5.512 9.642 1.00 94.44 106 ILE A N 1
ATOM 867 C CA . ILE A 1 106 ? 13.179 5.549 9.546 1.00 94.44 106 ILE A CA 1
ATOM 868 C C . ILE A 1 106 ? 12.602 5.458 10.948 1.00 94.44 106 ILE A C 1
ATOM 870 O O . ILE A 1 106 ? 12.953 4.555 11.708 1.00 94.44 106 ILE A O 1
ATOM 874 N N . TYR A 1 107 ? 11.693 6.372 11.252 1.00 94.88 107 TYR A N 1
ATOM 875 C CA . TYR A 1 107 ? 11.034 6.489 12.542 1.00 94.88 107 TYR A CA 1
ATOM 876 C C . TYR A 1 107 ? 9.535 6.363 12.374 1.00 94.88 107 TYR A C 1
ATOM 878 O O . TYR A 1 107 ? 8.971 6.855 11.397 1.00 94.88 107 TYR A O 1
ATOM 886 N N . ASP A 1 108 ? 8.893 5.765 13.363 1.00 96.38 108 ASP A N 1
ATOM 887 C CA . ASP A 1 108 ? 7.457 5.846 13.541 1.00 96.38 108 ASP A CA 1
ATOM 888 C C . ASP A 1 108 ? 7.122 6.931 14.556 1.00 96.38 108 ASP A C 1
ATOM 890 O O . ASP A 1 108 ? 7.155 6.716 15.765 1.00 96.38 108 ASP A O 1
ATOM 894 N N . LEU A 1 109 ? 6.779 8.115 14.061 1.00 95.75 109 LEU A N 1
ATOM 895 C CA . LEU A 1 109 ? 6.544 9.295 14.890 1.00 95.75 109 LEU A CA 1
ATOM 896 C C . LEU A 1 109 ? 5.280 9.197 15.760 1.00 95.75 109 LEU A C 1
ATOM 898 O O . LEU A 1 109 ? 5.018 10.096 16.563 1.00 95.75 109 LEU A O 1
ATOM 902 N N . LEU A 1 110 ? 4.472 8.138 15.620 1.00 95.12 110 LEU A N 1
ATOM 903 C CA . LEU A 1 110 ? 3.457 7.814 16.623 1.00 95.12 110 LEU A CA 1
ATOM 904 C C . LEU A 1 110 ? 4.110 7.258 17.887 1.00 95.12 110 LEU A C 1
ATOM 906 O O . LEU A 1 110 ? 3.757 7.708 18.975 1.00 95.12 110 LEU A O 1
ATOM 910 N N . LEU A 1 111 ? 5.065 6.342 17.725 1.00 93.69 111 LEU A N 1
ATOM 911 C CA . LEU A 1 111 ? 5.669 5.547 18.796 1.00 93.69 111 LEU A CA 1
ATOM 912 C C . LEU A 1 111 ? 6.932 6.178 19.392 1.00 93.69 111 LEU A C 1
ATOM 914 O O . LEU A 1 111 ? 7.248 5.909 20.542 1.00 93.69 111 LEU A O 1
ATOM 918 N N . THR A 1 112 ? 7.631 7.032 18.642 1.00 92.69 112 THR A N 1
ATOM 919 C CA . THR A 1 112 ? 8.804 7.769 19.131 1.00 92.69 112 THR A CA 1
ATOM 920 C C . THR A 1 112 ? 8.634 9.269 18.948 1.00 92.69 112 THR A C 1
ATOM 922 O O . THR A 1 112 ? 7.920 9.738 18.057 1.00 92.69 112 THR A O 1
ATOM 925 N N . GLU A 1 113 ? 9.343 10.029 19.772 1.00 86.56 113 GLU A N 1
ATOM 926 C CA . GLU A 1 113 ? 9.608 11.448 19.549 1.00 86.56 113 GLU A CA 1
ATOM 927 C C . GLU A 1 113 ? 11.070 11.616 19.130 1.00 86.56 113 GLU A C 1
ATOM 929 O O . GLU A 1 113 ? 11.924 10.801 19.482 1.00 86.56 113 GLU A O 1
ATOM 934 N N . ILE A 1 114 ? 11.347 12.622 18.305 1.00 82.75 114 ILE A N 1
ATOM 935 C CA . ILE A 1 114 ? 12.707 12.965 17.892 1.00 82.75 114 ILE A CA 1
ATOM 936 C C . ILE A 1 114 ? 13.111 14.181 18.721 1.00 82.75 114 ILE A C 1
ATOM 938 O O . ILE A 1 114 ? 12.542 15.253 18.545 1.00 82.75 114 ILE A O 1
ATOM 942 N N . GLU A 1 115 ? 14.056 13.994 19.642 1.00 80.88 115 GLU A N 1
ATOM 943 C CA . GLU A 1 115 ? 14.517 15.050 20.558 1.00 80.88 115 GLU A CA 1
ATOM 944 C C . GLU A 1 115 ? 15.433 16.078 19.872 1.00 80.88 115 GLU A C 1
ATOM 946 O O . GLU A 1 115 ? 15.543 17.213 20.325 1.00 80.88 115 GLU A O 1
ATOM 951 N N . ASP A 1 116 ? 16.098 15.682 18.786 1.00 82.81 116 ASP A N 1
ATOM 952 C CA . ASP A 1 116 ? 17.019 16.534 18.036 1.00 82.81 116 ASP A CA 1
ATOM 953 C C . ASP A 1 116 ? 16.264 17.365 16.987 1.00 82.81 116 ASP A C 1
ATOM 955 O O . ASP A 1 116 ? 15.805 16.845 15.966 1.00 82.81 116 ASP A O 1
ATOM 959 N N . GLU A 1 117 ? 16.154 18.671 17.238 1.00 78.00 117 GLU A N 1
ATOM 960 C CA . GLU A 1 117 ? 15.463 19.633 16.371 1.00 78.00 117 GLU A CA 1
ATOM 961 C C . GLU A 1 117 ? 16.109 19.784 14.979 1.00 78.00 117 GLU A C 1
ATOM 963 O O . GLU A 1 117 ? 15.454 20.263 14.046 1.00 78.00 117 GLU A O 1
ATOM 968 N N . GLU A 1 118 ? 17.366 19.362 14.792 1.00 83.44 118 GLU A N 1
ATOM 969 C CA . GLU A 1 118 ? 18.022 19.387 13.479 1.00 83.44 118 GLU A CA 1
ATOM 970 C C . GLU A 1 118 ? 17.531 18.256 12.559 1.00 83.44 118 GLU A C 1
ATOM 972 O O . GLU A 1 118 ? 17.639 18.348 11.327 1.00 83.44 118 GLU A O 1
ATOM 977 N N . ILE A 1 119 ? 16.948 17.193 13.122 1.00 84.31 119 ILE A N 1
ATOM 978 C CA . ILE A 1 119 ? 16.475 16.041 12.356 1.00 84.31 119 ILE A CA 1
ATOM 979 C C . ILE A 1 119 ? 15.132 16.365 11.700 1.00 84.31 119 ILE A C 1
ATOM 981 O O . ILE A 1 119 ? 14.058 16.311 12.298 1.00 84.31 119 ILE A O 1
ATOM 985 N N . GLN A 1 120 ? 15.184 16.629 10.396 1.00 89.88 120 GLN A N 1
ATOM 986 C CA . GLN A 1 120 ? 13.991 16.773 9.571 1.00 89.88 120 GLN A CA 1
ATOM 987 C C . GLN A 1 120 ? 13.608 15.454 8.907 1.00 89.88 120 GLN A C 1
ATOM 989 O O . GLN A 1 120 ? 14.414 14.829 8.210 1.00 89.88 120 GLN A O 1
ATOM 994 N N . THR A 1 121 ? 12.337 15.088 9.024 1.00 92.06 121 THR A N 1
ATOM 995 C CA . THR A 1 121 ? 11.762 13.891 8.410 1.00 92.06 121 THR A CA 1
ATOM 996 C C . THR A 1 121 ? 10.843 14.227 7.232 1.00 92.06 121 THR A C 1
ATOM 998 O O . THR A 1 121 ? 10.463 15.382 7.001 1.00 92.06 121 THR A O 1
ATOM 1001 N N . LYS A 1 122 ? 10.553 13.222 6.404 1.00 92.94 122 LYS A N 1
ATOM 1002 C CA . LYS A 1 122 ? 9.577 13.292 5.311 1.00 92.94 122 LYS A CA 1
ATOM 1003 C C . LYS A 1 122 ? 8.836 11.955 5.159 1.00 92.94 122 LYS A C 1
ATOM 1005 O O . LYS A 1 122 ? 9.438 10.897 5.383 1.00 92.94 122 LYS A O 1
ATOM 1010 N N . PRO A 1 123 ? 7.560 11.976 4.742 1.00 91.44 123 PRO A N 1
ATOM 1011 C CA . PRO A 1 123 ? 6.797 10.762 4.474 1.00 91.44 123 PRO A CA 1
ATOM 1012 C C . PRO A 1 123 ? 7.314 10.008 3.238 1.00 91.44 123 PRO A C 1
ATOM 1014 O O . PRO A 1 123 ? 8.045 10.540 2.398 1.00 91.44 123 PRO A O 1
ATOM 1017 N N . PHE A 1 124 ? 6.888 8.753 3.102 1.00 91.06 124 PHE A N 1
ATOM 1018 C CA . PHE A 1 124 ? 7.129 7.918 1.923 1.00 91.06 124 PHE A CA 1
ATOM 1019 C C . PHE A 1 124 ? 6.048 8.118 0.848 1.00 91.06 124 PHE A C 1
ATOM 1021 O O . PHE A 1 124 ? 5.358 7.173 0.468 1.00 91.06 124 PHE A O 1
ATOM 1028 N N . ASP A 1 125 ? 5.887 9.344 0.343 1.00 84.50 125 ASP A N 1
ATOM 1029 C CA . ASP A 1 125 ? 4.880 9.618 -0.690 1.00 84.50 125 ASP A CA 1
ATOM 1030 C C . ASP A 1 125 ? 5.092 8.724 -1.935 1.00 84.50 125 ASP A C 1
ATOM 1032 O O . ASP A 1 125 ? 6.225 8.432 -2.331 1.00 84.50 125 ASP A O 1
ATOM 1036 N N . GLY A 1 126 ? 3.991 8.238 -2.519 1.00 83.69 126 GLY A N 1
ATOM 1037 C CA . GLY A 1 126 ? 3.995 7.348 -3.691 1.00 83.69 126 GLY A CA 1
ATOM 1038 C C . GLY A 1 126 ? 4.466 5.909 -3.433 1.00 83.69 126 GLY A C 1
ATOM 1039 O O . GLY A 1 126 ? 4.611 5.137 -4.381 1.00 83.69 126 GLY A O 1
ATOM 1040 N N . ASN A 1 127 ? 4.717 5.534 -2.175 1.00 92.94 127 ASN A N 1
ATOM 1041 C CA . ASN A 1 127 ? 5.117 4.180 -1.804 1.00 92.94 127 ASN A CA 1
ATOM 1042 C C . ASN A 1 127 ? 4.011 3.454 -1.032 1.00 92.94 127 ASN A C 1
ATOM 1044 O O . ASN A 1 127 ? 3.168 4.052 -0.364 1.00 92.94 127 ASN A O 1
ATOM 1048 N N . TYR A 1 128 ? 4.097 2.135 -1.091 1.00 97.12 128 TYR A N 1
ATOM 1049 C CA . TYR A 1 128 ? 3.358 1.163 -0.308 1.00 97.12 128 TYR A CA 1
ATOM 1050 C C . TYR A 1 128 ? 4.360 0.345 0.503 1.00 97.12 128 TYR A C 1
ATOM 1052 O O . TYR A 1 128 ? 5.514 0.185 0.098 1.00 97.12 128 TYR A O 1
ATOM 1060 N N . CYS A 1 129 ? 3.947 -0.198 1.641 1.00 96.25 129 CYS A N 1
ATOM 1061 C CA . CYS A 1 129 ? 4.794 -1.040 2.459 1.00 96.25 129 CYS A CA 1
ATOM 1062 C C . CYS A 1 129 ? 4.134 -2.326 2.934 1.00 96.25 129 CYS A C 1
ATOM 1064 O O . CYS A 1 129 ? 2.920 -2.468 3.057 1.00 96.25 129 CYS A O 1
ATOM 1066 N N . ARG A 1 130 ? 5.006 -3.265 3.276 1.00 94.62 130 ARG A N 1
ATOM 1067 C CA . ARG A 1 130 ? 4.718 -4.321 4.233 1.00 94.62 130 ARG A CA 1
ATOM 1068 C C . ARG A 1 130 ? 5.664 -4.133 5.413 1.00 94.62 130 ARG A C 1
ATOM 1070 O O . ARG A 1 130 ? 6.862 -3.945 5.199 1.00 94.62 130 ARG A O 1
ATOM 1077 N N . LEU A 1 131 ? 5.131 -4.196 6.626 1.00 93.31 131 LEU A N 1
ATOM 1078 C CA . LEU A 1 131 ? 5.916 -4.205 7.859 1.00 93.31 131 LEU A CA 1
ATOM 1079 C C . LEU A 1 131 ? 6.095 -5.645 8.333 1.00 93.31 131 LEU A C 1
ATOM 1081 O O . LEU A 1 131 ? 5.168 -6.450 8.231 1.00 93.31 131 LEU A O 1
ATOM 1085 N N . LYS A 1 132 ? 7.294 -5.966 8.810 1.00 88.69 132 LYS A N 1
ATOM 1086 C CA . LYS A 1 132 ? 7.580 -7.207 9.529 1.00 88.69 132 LYS A CA 1
ATOM 1087 C C . LYS A 1 132 ? 8.667 -6.918 10.551 1.00 88.69 132 LYS A C 1
ATOM 1089 O O . LYS A 1 132 ? 9.780 -6.580 10.147 1.00 88.69 132 LYS A O 1
ATOM 1094 N N . GLU A 1 133 ? 8.350 -7.080 11.834 1.00 86.44 133 GLU A N 1
ATOM 1095 C CA . GLU A 1 133 ? 9.250 -6.700 12.931 1.00 86.44 133 GLU A CA 1
ATOM 1096 C C . GLU A 1 133 ? 9.731 -5.248 12.712 1.00 86.44 133 GLU A C 1
ATOM 1098 O O . GLU A 1 133 ? 8.940 -4.387 12.332 1.00 86.44 133 GLU A O 1
ATOM 1103 N N . SER A 1 134 ? 11.029 -4.974 12.842 1.00 90.75 134 SER A N 1
ATOM 1104 C CA . SER A 1 134 ? 11.618 -3.654 12.570 1.00 90.75 134 SER A CA 1
ATOM 1105 C C . SER A 1 134 ? 12.045 -3.461 11.106 1.00 90.75 134 SER A C 1
ATOM 1107 O O . SER A 1 134 ? 12.896 -2.625 10.805 1.00 90.75 134 SER A O 1
ATOM 1109 N N . SER A 1 135 ? 11.495 -4.234 10.165 1.00 92.38 135 SER A N 1
ATOM 1110 C CA . SER A 1 135 ? 11.793 -4.117 8.730 1.00 92.38 135 SER A CA 1
ATOM 1111 C C . SER A 1 135 ? 10.609 -3.568 7.939 1.00 92.38 135 SER A C 1
ATOM 1113 O O . SER A 1 135 ? 9.483 -4.058 8.056 1.00 92.38 135 SER A O 1
ATOM 1115 N N . ILE A 1 136 ? 10.884 -2.607 7.055 1.00 94.06 136 ILE A N 1
ATOM 1116 C CA . ILE A 1 136 ? 9.916 -2.080 6.088 1.00 94.06 136 ILE A CA 1
ATOM 1117 C C . ILE A 1 136 ? 10.284 -2.512 4.664 1.00 94.06 136 ILE A C 1
ATOM 1119 O O . ILE A 1 136 ? 11.389 -2.277 4.178 1.00 94.06 136 ILE A O 1
ATOM 1123 N N . TYR A 1 137 ? 9.337 -3.151 3.980 1.00 93.81 137 TYR A N 1
ATOM 1124 C CA . TYR A 1 137 ? 9.460 -3.578 2.585 1.00 93.81 137 TYR A CA 1
ATOM 1125 C C . TYR A 1 137 ? 8.680 -2.606 1.708 1.00 93.81 137 TYR A C 1
ATOM 1127 O O . TYR A 1 137 ? 7.452 -2.689 1.641 1.00 93.81 137 TYR A O 1
ATOM 1135 N N . LEU A 1 138 ? 9.387 -1.687 1.056 1.00 94.31 138 LEU A N 1
ATOM 1136 C CA . LEU A 1 138 ? 8.783 -0.644 0.229 1.00 94.31 138 LEU A CA 1
ATOM 1137 C C . LEU A 1 138 ? 8.568 -1.120 -1.206 1.00 94.31 138 LEU A C 1
ATOM 1139 O O . LEU A 1 138 ? 9.447 -1.740 -1.806 1.00 94.31 138 LEU A O 1
ATOM 1143 N N . GLU A 1 139 ? 7.420 -0.773 -1.769 1.00 95.06 139 GLU A N 1
ATOM 1144 C CA . GLU A 1 139 ? 7.102 -0.956 -3.179 1.00 95.06 139 GLU A CA 1
ATOM 1145 C C . GLU A 1 139 ? 6.438 0.305 -3.730 1.00 95.06 139 GLU A C 1
ATOM 1147 O O . GLU A 1 139 ? 5.666 0.962 -3.036 1.00 95.06 139 GLU A O 1
ATOM 1152 N N . SER A 1 140 ? 6.735 0.650 -4.976 1.00 92.81 140 SER A N 1
ATOM 1153 C CA . SER A 1 140 ? 6.146 1.804 -5.655 1.00 92.81 140 SER A CA 1
ATOM 1154 C C . SER A 1 140 ? 5.616 1.373 -7.009 1.00 92.81 140 SER A C 1
ATOM 1156 O O . SER A 1 140 ? 6.169 0.473 -7.641 1.00 92.81 140 SER A O 1
ATOM 1158 N N . LEU A 1 141 ? 4.575 2.043 -7.487 1.00 93.12 141 LEU A N 1
ATOM 1159 C CA . LEU A 1 141 ? 4.067 1.771 -8.822 1.00 93.12 141 LEU A CA 1
ATOM 1160 C C . LEU A 1 141 ? 4.954 2.428 -9.877 1.00 93.12 141 LEU A C 1
ATOM 1162 O O . LEU A 1 141 ? 5.405 3.561 -9.709 1.00 93.12 141 LEU A O 1
ATOM 1166 N N . ASN A 1 142 ? 5.122 1.741 -11.000 1.00 93.19 142 ASN A N 1
ATOM 1167 C CA . ASN A 1 142 ? 5.620 2.358 -12.221 1.00 93.19 142 ASN A CA 1
ATOM 1168 C C . ASN A 1 142 ? 4.437 2.980 -12.974 1.00 93.19 142 ASN A C 1
ATOM 1170 O O . ASN A 1 142 ? 3.401 2.329 -13.173 1.00 93.19 142 ASN A O 1
ATOM 1174 N N . LYS A 1 143 ? 4.574 4.252 -13.345 1.00 91.69 143 LYS A N 1
ATOM 1175 C CA . LYS A 1 143 ? 3.566 5.004 -14.089 1.00 91.69 143 LYS A CA 1
ATOM 1176 C C . LYS A 1 143 ? 4.217 5.707 -15.269 1.00 91.69 143 LYS A C 1
ATOM 1178 O O . LYS A 1 143 ? 5.302 6.271 -15.135 1.00 91.69 143 LYS A O 1
ATOM 1183 N N . SER A 1 144 ? 3.500 5.742 -16.383 1.00 89.44 144 SER A N 1
ATOM 1184 C CA . SER A 1 144 ? 3.903 6.444 -17.599 1.00 89.44 144 SER A CA 1
ATOM 1185 C C . SER A 1 144 ? 2.899 7.528 -17.959 1.00 89.44 144 SER A C 1
ATOM 1187 O O . SER A 1 144 ? 1.690 7.362 -17.779 1.00 89.44 144 SER A O 1
ATOM 1189 N N . ILE A 1 145 ? 3.401 8.628 -18.523 1.00 84.31 145 ILE A N 1
ATOM 1190 C CA . ILE A 1 145 ? 2.583 9.703 -19.087 1.00 84.31 145 ILE A CA 1
ATOM 1191 C C . ILE A 1 145 ? 2.512 9.509 -20.600 1.00 84.31 145 ILE A C 1
ATOM 1193 O O . ILE A 1 145 ? 3.530 9.513 -21.289 1.00 84.31 145 ILE A O 1
ATOM 1197 N N . ASN A 1 146 ? 1.298 9.355 -21.120 1.00 77.19 146 ASN A N 1
ATOM 1198 C CA . ASN A 1 146 ? 1.025 9.208 -22.543 1.00 77.19 146 ASN A CA 1
ATOM 1199 C C . ASN A 1 146 ? 0.382 10.480 -23.101 1.00 77.19 146 ASN A C 1
ATOM 1201 O O . ASN A 1 146 ? -0.646 10.941 -22.597 1.00 77.19 146 ASN A O 1
ATOM 1205 N N . PHE A 1 147 ? 0.956 11.003 -24.183 1.00 75.00 147 PHE A N 1
ATOM 1206 C CA . PHE A 1 147 ? 0.450 12.178 -24.891 1.00 75.00 147 PHE A CA 1
ATOM 1207 C C . PHE A 1 147 ? -0.645 11.779 -25.883 1.00 75.00 147 PHE A C 1
ATOM 1209 O O . PHE A 1 147 ? -0.416 10.952 -26.768 1.00 75.00 147 PHE A O 1
ATOM 1216 N N . HIS A 1 148 ? -1.824 12.396 -25.782 1.00 64.56 148 HIS A N 1
ATOM 1217 C CA . HIS A 1 148 ? -2.917 12.198 -26.736 1.00 64.56 148 HIS A CA 1
ATOM 1218 C C . HIS A 1 148 ? -3.238 13.501 -27.473 1.00 64.56 148 HIS A C 1
ATOM 1220 O O . HIS A 1 148 ? -3.588 14.516 -26.870 1.00 64.56 148 HIS A O 1
ATOM 1226 N N . HIS A 1 149 ? -3.156 13.454 -28.805 1.00 58.69 149 HIS A N 1
ATOM 1227 C CA . HIS A 1 149 ? -3.613 14.523 -29.694 1.00 58.69 149 HIS A CA 1
ATOM 1228 C C . HIS A 1 149 ? -4.945 14.129 -30.332 1.00 58.69 149 HIS A C 1
ATOM 1230 O O . HIS A 1 149 ? -5.044 13.073 -30.962 1.00 58.69 149 HIS A O 1
ATOM 1236 N N . SER A 1 150 ? -5.965 14.986 -30.232 1.00 48.50 150 SER A N 1
ATOM 1237 C CA . SER A 1 150 ? -7.193 14.778 -31.005 1.00 48.50 150 SER A CA 1
ATOM 1238 C C . SER A 1 150 ? -6.885 14.971 -32.500 1.00 48.50 150 SER A C 1
ATOM 1240 O O . SER A 1 150 ? -6.433 16.040 -32.920 1.00 48.50 150 SER A O 1
ATOM 1242 N N . ARG A 1 151 ? -7.086 13.927 -33.311 1.00 46.25 151 ARG A N 1
ATOM 1243 C CA . ARG A 1 151 ? -7.004 13.999 -34.778 1.00 46.25 151 ARG A CA 1
ATOM 1244 C C . ARG A 1 151 ? -8.415 14.036 -35.348 1.00 46.25 151 ARG A C 1
ATOM 1246 O O . ARG A 1 151 ? -9.242 13.200 -34.983 1.00 46.25 151 ARG A O 1
ATOM 1253 N N . ASP A 1 152 ? -8.685 14.976 -36.248 1.00 47.59 152 ASP A N 1
ATOM 1254 C CA . ASP A 1 152 ? -9.947 14.988 -36.980 1.00 47.59 152 ASP A CA 1
ATOM 1255 C C . ASP A 1 152 ? -9.942 13.845 -38.011 1.00 47.59 152 ASP A C 1
ATOM 1257 O O . ASP A 1 152 ? -9.090 13.797 -38.905 1.00 47.59 152 ASP A O 1
ATOM 1261 N N . ARG A 1 153 ? -10.861 12.882 -37.854 1.00 47.38 153 ARG A N 1
ATOM 1262 C CA . ARG A 1 153 ? -10.935 11.668 -38.687 1.00 47.38 153 ARG A CA 1
ATOM 1263 C C . ARG A 1 153 ? -11.269 11.961 -40.156 1.00 47.38 153 ARG A C 1
ATOM 1265 O O . ARG A 1 153 ? -11.109 11.056 -40.968 1.00 47.38 153 ARG A O 1
ATOM 1272 N N . HIS A 1 154 ? -11.726 13.167 -40.508 1.00 50.50 154 HIS A N 1
ATOM 1273 C CA . HIS A 1 154 ? -12.065 13.523 -41.893 1.00 50.50 154 HIS A CA 1
ATOM 1274 C C . HIS A 1 154 ? -10.952 14.239 -42.666 1.00 50.50 154 HIS A C 1
ATOM 1276 O O . HIS A 1 154 ? -10.899 14.108 -43.884 1.00 50.50 154 HIS A O 1
ATOM 1282 N N . THR A 1 155 ? -10.051 14.966 -42.001 1.00 54.44 155 THR A N 1
ATOM 1283 C CA . THR A 1 155 ? -9.055 15.810 -42.692 1.00 54.44 155 THR A CA 1
ATOM 1284 C C . THR A 1 155 ? -7.608 15.407 -42.427 1.00 54.44 155 THR A C 1
ATOM 1286 O O . THR A 1 155 ? -6.715 15.882 -43.121 1.00 54.44 155 THR A O 1
ATOM 1289 N N . GLY A 1 156 ? -7.340 14.548 -41.435 1.00 48.12 156 GLY A N 1
ATOM 1290 C CA . GLY A 1 156 ? -5.977 14.119 -41.092 1.00 48.12 156 GLY A CA 1
ATOM 1291 C C . GLY A 1 156 ? -5.091 15.223 -40.495 1.00 48.12 156 GLY A C 1
ATOM 1292 O O . GLY A 1 156 ? -3.941 14.956 -40.148 1.00 48.12 156 GLY A O 1
ATOM 1293 N N . VAL A 1 157 ? -5.619 16.440 -40.326 1.00 47.72 157 VAL A N 1
ATOM 1294 C CA . VAL A 1 157 ? -4.935 17.583 -39.713 1.00 47.72 157 VAL A CA 1
ATOM 1295 C C . VAL A 1 157 ? -5.221 17.592 -38.208 1.00 47.72 157 VAL A C 1
ATOM 1297 O O . VAL A 1 157 ? -6.345 17.340 -37.768 1.00 47.72 157 VAL A O 1
ATOM 1300 N N . ALA A 1 158 ? -4.197 17.862 -37.396 1.00 47.34 158 ALA A N 1
ATOM 1301 C CA . ALA A 1 158 ? -4.367 18.055 -35.959 1.00 47.34 158 ALA A CA 1
ATOM 1302 C C . ALA A 1 158 ? -5.273 19.273 -35.708 1.00 47.34 158 ALA A C 1
ATOM 1304 O O . ALA A 1 158 ? -4.955 20.376 -36.154 1.00 47.34 158 ALA A O 1
ATOM 1305 N N . LYS A 1 159 ? -6.395 19.100 -34.994 1.00 45.44 159 LYS A N 1
ATOM 1306 C CA . LYS A 1 159 ? -7.169 20.251 -34.508 1.00 45.44 159 LYS A CA 1
ATOM 1307 C C . LYS A 1 159 ? -6.293 21.035 -33.532 1.00 45.44 159 LYS A C 1
ATOM 1309 O O . LYS A 1 159 ? -5.757 20.456 -32.588 1.00 45.44 159 LYS A O 1
ATOM 1314 N N . GLN A 1 160 ? -6.147 22.339 -33.758 1.00 41.28 160 GLN A N 1
ATOM 1315 C CA . GLN A 1 160 ? -5.514 23.231 -32.792 1.00 41.28 160 GLN A CA 1
ATOM 1316 C C . GLN A 1 160 ? -6.248 23.136 -31.447 1.00 41.28 160 GLN A C 1
ATOM 1318 O O . GLN A 1 160 ? -7.455 23.357 -31.383 1.00 41.28 160 GLN A O 1
ATOM 1323 N N . GLY A 1 161 ? -5.497 22.853 -30.379 1.00 45.94 161 GLY A N 1
ATOM 1324 C CA . GLY A 1 161 ? -5.815 23.410 -29.065 1.00 45.94 161 GLY A CA 1
ATOM 1325 C C . GLY A 1 161 ? -6.151 22.460 -27.920 1.00 45.94 161 GLY A C 1
ATOM 1326 O O . GLY A 1 161 ? -6.381 22.975 -26.834 1.00 45.94 161 GLY A O 1
ATOM 1327 N N . ILE A 1 162 ? -6.162 21.130 -28.080 1.00 49.16 162 ILE A N 1
ATOM 1328 C CA . ILE A 1 162 ? -6.378 20.253 -26.914 1.00 49.16 162 ILE A CA 1
ATOM 1329 C C . ILE A 1 162 ? -5.372 19.099 -26.881 1.00 49.16 162 ILE A C 1
ATOM 1331 O O . ILE A 1 162 ? -5.524 18.083 -27.563 1.00 49.16 162 ILE A O 1
ATOM 1335 N N . ILE A 1 163 ? -4.311 19.303 -26.102 1.00 55.03 163 ILE A N 1
ATOM 1336 C CA . ILE A 1 163 ? -3.333 18.284 -25.716 1.00 55.03 163 ILE A CA 1
ATOM 1337 C C . ILE A 1 163 ? -3.785 17.761 -24.354 1.00 55.03 163 ILE A C 1
ATOM 1339 O O . ILE A 1 163 ? -3.891 18.546 -23.417 1.00 55.03 163 ILE A O 1
ATOM 1343 N N . PHE A 1 164 ? -4.050 16.459 -24.245 1.00 66.12 164 PHE A N 1
ATOM 1344 C CA . PHE A 1 164 ? -4.305 15.818 -22.956 1.00 66.12 164 PHE A CA 1
ATOM 1345 C C . PHE A 1 164 ? -3.223 14.787 -22.667 1.00 66.12 164 PHE A C 1
ATOM 1347 O O . PHE A 1 164 ? -2.889 13.962 -23.524 1.00 66.12 164 PHE A O 1
ATOM 1354 N N . ASN A 1 165 ? -2.724 14.814 -21.439 1.00 77.00 165 ASN A N 1
ATOM 1355 C CA . ASN A 1 165 ? -1.799 13.825 -20.915 1.00 77.00 165 ASN A CA 1
ATOM 1356 C C . ASN A 1 165 ? -2.572 12.833 -20.051 1.00 77.00 165 ASN A C 1
ATOM 1358 O O . ASN A 1 165 ? -3.301 13.236 -19.146 1.00 77.00 165 ASN A O 1
ATOM 1362 N N . TYR A 1 166 ? -2.410 11.541 -20.319 1.00 80.69 166 TYR A N 1
ATOM 1363 C CA . TYR A 1 166 ? -2.915 10.488 -19.443 1.00 80.69 166 TYR A CA 1
ATOM 1364 C C . TYR A 1 166 ? -1.755 9.872 -18.680 1.00 80.69 166 TYR A C 1
ATOM 1366 O O . TYR A 1 166 ? -0.848 9.307 -19.291 1.00 80.69 166 TYR A O 1
ATOM 1374 N N . GLU A 1 167 ? -1.805 9.944 -17.357 1.00 88.94 167 GLU A N 1
ATOM 1375 C CA . GLU A 1 167 ? -0.995 9.078 -16.512 1.00 88.94 167 GLU A CA 1
ATOM 1376 C C . GLU A 1 167 ? -1.664 7.701 -16.431 1.00 88.94 167 GLU A C 1
ATOM 1378 O O . GLU A 1 167 ? -2.879 7.592 -16.238 1.00 88.94 167 GLU A O 1
ATOM 1383 N N . SER A 1 168 ? -0.878 6.643 -16.584 1.00 92.19 168 SER A N 1
ATOM 1384 C CA . SER A 1 168 ? -1.345 5.263 -16.477 1.00 92.19 168 SER A CA 1
ATOM 1385 C C . SER A 1 168 ? -0.378 4.424 -15.658 1.00 92.19 168 SER A C 1
ATOM 1387 O O . SER A 1 168 ? 0.832 4.591 -15.780 1.00 92.19 168 SER A O 1
ATOM 1389 N N . ILE A 1 169 ? -0.916 3.482 -14.888 1.00 94.69 169 ILE A N 1
ATOM 1390 C CA . ILE A 1 169 ? -0.153 2.398 -14.267 1.00 94.69 169 ILE A CA 1
ATOM 1391 C C . ILE A 1 169 ? 0.403 1.520 -15.388 1.00 94.69 169 ILE A C 1
ATOM 1393 O O . ILE A 1 169 ? -0.365 1.076 -16.245 1.00 94.69 169 ILE A O 1
ATOM 1397 N N . ASP A 1 170 ? 1.706 1.257 -15.373 1.00 94.50 170 ASP A N 1
ATOM 1398 C CA . ASP A 1 170 ? 2.371 0.455 -16.401 1.00 94.50 170 ASP A CA 1
ATOM 1399 C C . ASP A 1 170 ? 1.923 -1.014 -16.380 1.00 94.50 170 ASP A C 1
ATOM 1401 O O . ASP A 1 170 ? 1.577 -1.578 -15.334 1.00 94.50 170 ASP A O 1
ATOM 1405 N N . GLU A 1 171 ? 1.965 -1.646 -17.552 1.00 94.81 171 GLU A N 1
ATOM 1406 C CA . GLU A 1 171 ? 1.704 -3.075 -17.713 1.00 94.81 171 GLU A CA 1
ATOM 1407 C C . GLU A 1 171 ? 2.727 -3.959 -16.975 1.00 94.81 171 GLU A C 1
ATOM 1409 O O . GLU A 1 171 ? 3.824 -3.537 -16.617 1.00 94.81 171 GLU A O 1
ATOM 1414 N N . GLY A 1 172 ? 2.359 -5.214 -16.721 1.00 95.94 172 GLY A N 1
ATOM 1415 C CA . GLY A 1 172 ? 3.189 -6.196 -16.017 1.00 95.94 172 GLY A CA 1
ATOM 1416 C C . GLY A 1 172 ? 3.117 -6.119 -14.489 1.00 95.94 172 GLY A C 1
ATOM 1417 O O . GLY A 1 172 ? 3.533 -7.062 -13.817 1.00 95.94 172 GLY A O 1
ATOM 1418 N N . GLN A 1 173 ? 2.550 -5.049 -13.927 1.00 97.00 173 GLN A N 1
ATOM 1419 C CA . GLN A 1 173 ? 2.365 -4.910 -12.482 1.00 97.00 173 GLN A CA 1
ATOM 1420 C C . GLN A 1 173 ? 1.243 -5.813 -11.957 1.00 97.00 173 GLN A C 1
ATOM 1422 O O . GLN A 1 173 ? 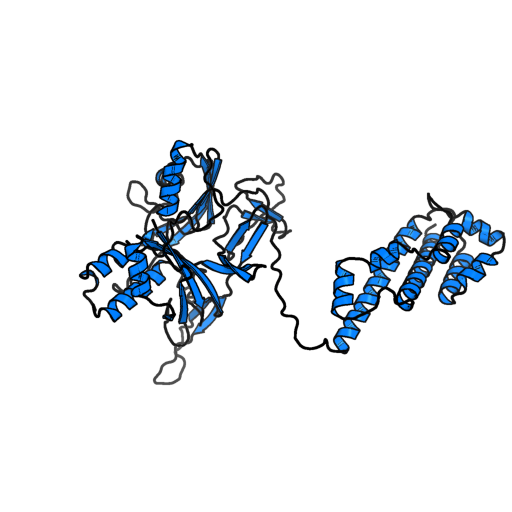0.256 -6.090 -12.647 1.00 97.00 173 GLN A O 1
ATOM 1427 N N . VAL A 1 174 ? 1.411 -6.284 -10.721 1.00 98.38 174 VAL A N 1
ATOM 1428 C CA . VAL A 1 174 ? 0.512 -7.241 -10.072 1.00 98.38 174 VAL A CA 1
ATOM 1429 C C . VAL A 1 174 ? -0.121 -6.594 -8.854 1.00 98.38 174 VAL A C 1
ATOM 1431 O O . VAL A 1 174 ? 0.572 -6.003 -8.037 1.00 98.38 174 VAL A O 1
ATOM 1434 N N . PHE A 1 175 ? -1.432 -6.738 -8.724 1.00 98.62 175 PHE A N 1
ATOM 1435 C CA . PHE A 1 175 ? -2.218 -6.223 -7.614 1.00 98.62 175 PHE A CA 1
ATOM 1436 C C . PHE A 1 175 ? -3.008 -7.353 -6.981 1.00 98.62 175 PHE A C 1
ATOM 1438 O O . PHE A 1 175 ? -3.472 -8.256 -7.678 1.00 98.62 175 PHE A O 1
ATOM 1445 N N . GLU A 1 176 ? -3.207 -7.297 -5.675 1.00 98.56 176 GLU A N 1
ATOM 1446 C CA . GLU A 1 176 ? -4.010 -8.281 -4.962 1.00 98.56 176 GLU A CA 1
ATOM 1447 C C . GLU A 1 176 ? -4.940 -7.617 -3.961 1.00 98.56 176 GLU A C 1
ATOM 1449 O O . GLU A 1 176 ? -4.650 -6.548 -3.422 1.00 98.56 176 GLU A O 1
ATOM 1454 N N . GLY A 1 177 ? -6.074 -8.266 -3.723 1.00 97.81 177 GLY A N 1
ATOM 1455 C CA . GLY A 1 177 ? -7.090 -7.786 -2.803 1.00 97.81 177 GLY A CA 1
ATOM 1456 C C . GLY A 1 177 ? -8.054 -8.893 -2.402 1.00 97.81 177 GLY A C 1
ATOM 1457 O O . GLY A 1 177 ? -7.846 -10.076 -2.697 1.00 97.81 177 GLY A O 1
ATOM 1458 N N . PHE A 1 178 ? -9.126 -8.491 -1.723 1.00 98.19 178 PHE A N 1
ATOM 1459 C CA . PHE A 1 178 ? -10.122 -9.407 -1.176 1.00 98.19 178 PHE A CA 1
ATOM 1460 C C . PHE A 1 178 ? -11.539 -9.020 -1.602 1.00 98.19 178 PHE A C 1
ATOM 1462 O O . PHE A 1 178 ? -11.868 -7.839 -1.739 1.00 98.19 178 PHE A O 1
ATOM 1469 N N . ILE A 1 179 ? -12.386 -10.029 -1.793 1.00 98.25 179 ILE A N 1
ATOM 1470 C CA . ILE A 1 179 ? -13.836 -9.862 -1.940 1.00 98.25 179 ILE A CA 1
ATOM 1471 C C . ILE A 1 179 ? -14.491 -10.495 -0.721 1.00 98.25 179 ILE A C 1
ATOM 1473 O O . ILE A 1 179 ? -14.199 -11.651 -0.419 1.00 98.25 179 ILE A O 1
ATOM 1477 N N . LEU A 1 180 ? -15.352 -9.747 -0.029 1.00 97.94 180 LEU A N 1
ATOM 1478 C CA . LEU A 1 180 ? -15.988 -10.177 1.218 1.00 97.94 180 LEU A CA 1
ATOM 1479 C C . LEU A 1 180 ? -17.490 -10.399 1.023 1.00 97.94 180 LEU A C 1
ATOM 1481 O O . LEU A 1 180 ? -18.171 -9.538 0.466 1.00 97.94 180 LEU A O 1
ATOM 1485 N N . SER A 1 181 ? -18.021 -11.517 1.519 1.00 97.56 181 SER A N 1
ATOM 1486 C CA . SER A 1 181 ? -19.470 -11.775 1.586 1.00 97.56 181 SER A CA 1
ATOM 1487 C C . SER A 1 181 ? -19.787 -12.969 2.508 1.00 97.56 181 SER A C 1
ATOM 1489 O O . SER A 1 181 ? -18.966 -13.367 3.344 1.00 97.56 181 SER A O 1
ATOM 1491 N N . SER A 1 182 ? -20.993 -13.530 2.396 1.00 97.25 182 SER A N 1
ATOM 1492 C CA . SER A 1 182 ? -21.305 -14.875 2.889 1.00 97.25 182 SER A CA 1
ATOM 1493 C C . SER A 1 182 ? -20.599 -15.943 2.043 1.00 97.25 182 SER A C 1
ATOM 1495 O O . SER A 1 182 ? -20.238 -15.696 0.892 1.00 97.25 182 SER A O 1
ATOM 1497 N N . ALA A 1 183 ? -20.426 -17.142 2.607 1.00 97.50 183 ALA A N 1
ATOM 1498 C CA . ALA A 1 183 ? -19.861 -18.294 1.897 1.00 97.50 183 ALA A CA 1
ATOM 1499 C C . ALA A 1 183 ? -20.597 -18.571 0.581 1.00 97.50 183 ALA A C 1
ATOM 1501 O O . ALA A 1 183 ? -19.991 -18.685 -0.480 1.00 97.50 183 ALA A O 1
ATOM 1502 N N . GLU A 1 184 ? -21.926 -18.610 0.670 1.00 97.25 184 GLU A N 1
ATOM 1503 C CA . GLU A 1 184 ? -22.850 -18.884 -0.428 1.00 97.25 184 GLU A CA 1
ATOM 1504 C C . GLU A 1 184 ? -22.667 -17.880 -1.570 1.00 97.25 184 GLU A C 1
ATOM 1506 O O . GLU A 1 184 ? -22.400 -18.278 -2.704 1.00 97.25 184 GLU A O 1
ATOM 1511 N N . ASN A 1 185 ? -22.693 -16.578 -1.259 1.00 97.31 185 ASN A N 1
ATOM 1512 C CA . ASN A 1 185 ? -22.496 -15.525 -2.253 1.00 97.31 185 ASN A CA 1
ATOM 1513 C C . ASN A 1 185 ? -21.111 -15.605 -2.907 1.00 97.31 185 ASN A C 1
ATOM 1515 O O . ASN A 1 185 ? -20.995 -15.384 -4.109 1.00 97.31 185 ASN A O 1
ATOM 1519 N N . LEU A 1 186 ? -20.052 -15.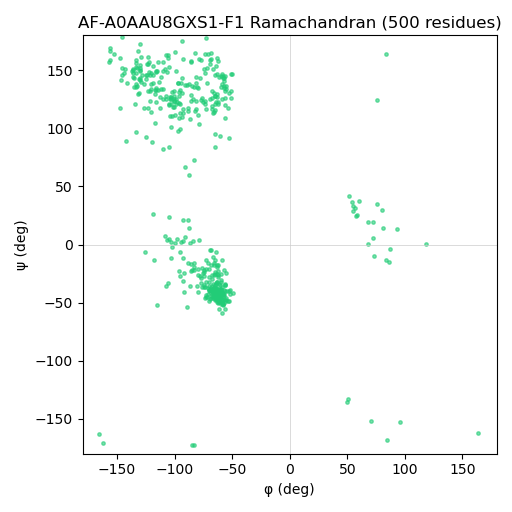930 -2.155 1.00 97.81 186 LEU A N 1
ATOM 1520 C CA . LEU A 1 186 ? -18.700 -16.058 -2.713 1.00 97.81 186 LEU A CA 1
ATOM 1521 C C . LEU A 1 186 ? -18.567 -17.277 -3.633 1.00 97.81 186 LEU A C 1
ATOM 1523 O O . LEU A 1 186 ? -17.941 -17.179 -4.689 1.00 97.81 186 LEU A O 1
ATOM 1527 N N . LEU A 1 187 ? -19.179 -18.408 -3.279 1.00 96.88 187 LEU A N 1
ATOM 1528 C CA . LEU A 1 187 ? -19.219 -19.594 -4.138 1.00 96.88 187 LEU A CA 1
ATOM 1529 C C . LEU A 1 187 ? -19.992 -19.322 -5.430 1.00 96.88 187 LEU A C 1
ATOM 1531 O O . LEU A 1 187 ? -19.542 -19.694 -6.516 1.00 96.88 187 LEU A O 1
ATOM 1535 N N . GLU A 1 188 ? -21.135 -18.645 -5.341 1.00 95.88 188 GLU A N 1
ATOM 1536 C CA . GLU A 1 188 ? -21.904 -18.234 -6.517 1.00 95.88 188 GLU A CA 1
ATOM 1537 C C . GLU A 1 188 ? -21.166 -17.192 -7.363 1.00 95.88 188 GLU A C 1
ATOM 1539 O O . GLU A 1 188 ? -21.186 -17.280 -8.594 1.00 95.88 188 GLU A O 1
ATOM 1544 N N . PHE A 1 189 ? -20.467 -16.247 -6.733 1.00 96.19 189 PHE A N 1
ATOM 1545 C CA . PHE A 1 189 ? -19.620 -15.273 -7.415 1.00 96.19 189 PHE A CA 1
ATOM 1546 C C . PHE A 1 189 ? -18.533 -15.981 -8.233 1.00 96.19 189 PHE A C 1
ATOM 1548 O O . PHE A 1 189 ? -18.424 -15.741 -9.435 1.00 96.19 189 PHE A O 1
ATOM 1555 N N . LYS A 1 190 ? -17.798 -16.927 -7.629 1.00 95.62 190 LYS A N 1
ATOM 1556 C CA . LYS A 1 190 ? -16.768 -17.728 -8.319 1.00 95.62 190 LYS A CA 1
ATOM 1557 C C . LYS A 1 190 ? -17.319 -18.478 -9.536 1.00 95.62 190 LYS A C 1
ATOM 1559 O O . LYS A 1 190 ? -16.652 -18.554 -10.563 1.00 95.62 190 LYS A O 1
ATOM 1564 N N . LYS A 1 191 ? -18.534 -19.028 -9.433 1.00 94.00 191 LYS A N 1
ATOM 1565 C CA . LYS A 1 191 ? -19.215 -19.709 -10.552 1.00 94.00 191 LYS A CA 1
ATOM 1566 C C . LYS A 1 191 ? -19.664 -18.729 -11.639 1.00 94.00 191 LYS A C 1
ATOM 1568 O O . LYS A 1 191 ? -19.670 -19.062 -12.824 1.00 94.00 191 LYS A O 1
ATOM 1573 N N . SER A 1 192 ? -20.077 -17.531 -11.238 1.00 94.25 192 SER A N 1
ATOM 1574 C CA . SER A 1 192 ? -20.616 -16.516 -12.143 1.00 94.25 192 SER A CA 1
ATOM 1575 C C . SER A 1 192 ? -19.521 -15.828 -12.953 1.00 94.25 192 SER A C 1
ATOM 1577 O O . SER A 1 192 ? -19.745 -15.580 -14.141 1.00 94.25 192 SER A O 1
ATOM 1579 N N . PHE A 1 193 ? -18.356 -15.594 -12.345 1.00 95.12 193 PHE A N 1
ATOM 1580 C CA . PHE A 1 193 ? -17.248 -14.829 -12.915 1.00 95.12 193 PHE A CA 1
ATOM 1581 C C . PHE A 1 193 ? -15.959 -15.665 -12.905 1.00 95.12 193 PHE A C 1
ATOM 1583 O O . PHE A 1 193 ? -15.238 -15.688 -11.902 1.00 95.12 193 PHE A O 1
ATOM 1590 N N . PRO A 1 194 ? -15.664 -16.392 -13.997 1.00 93.12 194 PRO A N 1
ATOM 1591 C CA . PRO A 1 194 ? -14.482 -17.239 -14.064 1.00 93.12 194 PRO A CA 1
ATOM 1592 C C . PRO A 1 194 ? -13.192 -16.411 -14.082 1.00 93.12 194 PRO A C 1
ATOM 1594 O O . PRO A 1 194 ? -13.177 -15.235 -14.447 1.00 93.12 194 PRO A O 1
ATOM 1597 N N . GLN A 1 195 ? -12.079 -17.051 -13.730 1.00 95.62 195 GLN A N 1
ATOM 1598 C CA . GLN A 1 195 ? -10.752 -16.470 -13.934 1.00 95.62 195 GLN A CA 1
ATOM 1599 C C . GLN A 1 195 ? -10.517 -16.237 -15.430 1.00 95.62 195 GLN A C 1
ATOM 1601 O O . GLN A 1 195 ? -10.964 -17.030 -16.261 1.00 95.62 195 GLN A O 1
ATOM 1606 N N . GLY A 1 196 ? -9.824 -15.161 -15.794 1.00 96.25 196 GLY A N 1
ATOM 1607 C CA . GLY A 1 196 ? -9.666 -14.828 -17.204 1.00 96.25 196 GLY A CA 1
ATOM 1608 C C . GLY A 1 196 ? -9.204 -13.408 -17.469 1.00 96.25 196 GLY A C 1
ATOM 1609 O O . GLY A 1 196 ? -8.653 -12.733 -16.601 1.00 96.25 196 GLY A O 1
ATOM 1610 N N . VAL A 1 197 ? -9.402 -12.973 -18.710 1.00 96.62 197 VAL A N 1
ATOM 1611 C CA . VAL A 1 197 ? -9.056 -11.624 -19.157 1.00 96.62 197 VAL A CA 1
ATOM 1612 C C . VAL A 1 197 ? -10.288 -10.734 -19.083 1.00 96.62 197 VAL A C 1
ATOM 1614 O O . VAL A 1 197 ? -11.315 -11.066 -19.664 1.00 96.62 197 VAL A O 1
ATOM 1617 N N . TYR A 1 198 ? -10.150 -9.591 -18.418 1.00 95.44 198 TYR A N 1
ATOM 1618 C CA . TYR A 1 198 ? -11.199 -8.584 -18.261 1.00 95.44 198 TYR A CA 1
ATOM 1619 C C . TYR A 1 198 ? -10.682 -7.190 -18.637 1.00 95.44 198 TYR A C 1
ATOM 1621 O O . TYR A 1 198 ? -9.482 -6.994 -18.854 1.00 95.44 198 TYR A O 1
ATOM 1629 N N . TYR A 1 199 ? -11.594 -6.214 -18.688 1.00 93.50 199 TYR A N 1
ATOM 1630 C CA . TYR A 1 199 ? -11.281 -4.812 -18.975 1.00 93.50 199 TYR A CA 1
ATOM 1631 C C . TYR A 1 199 ? -11.697 -3.883 -17.829 1.00 93.50 199 TYR A C 1
ATOM 1633 O O . TYR A 1 199 ? -12.886 -3.660 -17.567 1.00 93.50 199 TYR A O 1
ATOM 1641 N N . LEU A 1 200 ? -10.709 -3.277 -17.178 1.00 91.69 200 LEU A N 1
ATOM 1642 C CA . LEU A 1 200 ? -10.850 -2.459 -15.979 1.00 91.69 200 LEU A CA 1
ATOM 1643 C C . LEU A 1 200 ? -10.301 -1.039 -16.202 1.00 91.69 200 LEU A C 1
ATOM 1645 O O . LEU A 1 200 ? -9.365 -0.841 -16.966 1.00 91.69 200 LEU A O 1
ATOM 1649 N N . GLY A 1 201 ? -10.883 -0.043 -15.531 1.00 85.75 201 GLY A N 1
ATOM 1650 C CA . GLY A 1 201 ? -10.465 1.359 -15.663 1.00 85.75 201 GLY A CA 1
ATOM 1651 C C . GLY A 1 201 ? -11.101 2.104 -16.844 1.00 85.75 201 GLY A C 1
ATOM 1652 O O . GLY A 1 201 ? -12.084 1.649 -17.443 1.00 85.75 201 GLY A O 1
ATOM 1653 N N . ARG A 1 202 ? -10.566 3.294 -17.134 1.00 76.31 202 ARG A N 1
ATOM 1654 C CA . ARG A 1 202 ? -11.028 4.203 -18.195 1.00 76.31 202 ARG A CA 1
ATOM 1655 C C . ARG A 1 202 ? -10.392 3.861 -19.549 1.00 76.31 202 ARG A C 1
ATOM 1657 O O . ARG A 1 202 ? -9.333 3.250 -19.613 1.00 76.31 202 ARG A O 1
ATOM 1664 N N . SER A 1 203 ? -11.046 4.281 -20.637 1.00 67.56 203 SER A N 1
ATOM 1665 C CA . SER A 1 203 ? -10.553 4.136 -22.020 1.00 67.56 203 SER A CA 1
ATOM 1666 C C . SER A 1 203 ? -10.325 2.682 -22.456 1.00 67.56 203 SER A C 1
ATOM 1668 O O . SER A 1 203 ? -9.396 2.401 -23.213 1.00 67.56 203 SER A O 1
ATOM 1670 N N . LYS A 1 204 ? -11.215 1.782 -22.003 1.00 64.31 204 LYS A N 1
ATOM 1671 C CA . LYS A 1 204 ? -11.255 0.343 -22.317 1.00 64.31 204 LYS A CA 1
ATOM 1672 C C . LYS A 1 204 ? -11.244 0.117 -23.836 1.00 64.31 204 LYS A C 1
ATOM 1674 O O . LYS A 1 204 ? -12.279 0.137 -24.495 1.00 64.31 204 LYS A O 1
ATOM 1679 N N . SER A 1 205 ? -10.055 -0.034 -24.398 1.00 59.72 205 SER A N 1
ATOM 1680 C CA . SER A 1 205 ? -9.772 -0.233 -25.822 1.00 59.72 205 SER A CA 1
ATOM 1681 C C . SER A 1 205 ? -8.554 -1.154 -25.929 1.00 59.72 205 SER A C 1
ATOM 1683 O O . SER A 1 205 ? -7.983 -1.527 -24.908 1.00 59.72 205 SER A O 1
ATOM 1685 N N . ASN A 1 206 ? -8.102 -1.515 -27.134 1.00 57.41 206 ASN A N 1
ATOM 1686 C CA . ASN A 1 206 ? -6.909 -2.366 -27.281 1.00 57.41 206 ASN A CA 1
ATOM 1687 C C . ASN A 1 206 ? -5.627 -1.776 -26.655 1.00 57.41 206 ASN A C 1
ATOM 1689 O O . ASN A 1 206 ? -4.656 -2.510 -26.510 1.00 57.41 206 ASN A O 1
ATOM 1693 N N . GLN A 1 207 ? -5.613 -0.488 -26.293 1.00 71.00 207 GLN A N 1
ATOM 1694 C CA . GLN A 1 207 ? -4.448 0.189 -25.715 1.00 71.00 207 GLN A CA 1
ATOM 1695 C C . GLN A 1 207 ? -4.442 0.251 -24.179 1.00 71.00 207 GLN A C 1
ATOM 1697 O O . GLN A 1 207 ? -3.368 0.394 -23.608 1.00 71.00 207 GLN A O 1
ATOM 1702 N N . TYR A 1 208 ? -5.596 0.151 -23.507 1.00 83.81 208 TYR A N 1
ATOM 1703 C CA . TYR A 1 208 ? -5.697 0.355 -22.054 1.00 83.81 208 TYR A CA 1
ATOM 1704 C C . TYR A 1 208 ? -6.706 -0.588 -21.395 1.00 83.81 208 TYR A C 1
ATOM 1706 O O . TYR A 1 208 ? -7.735 -0.948 -21.974 1.00 83.81 208 TYR A O 1
ATOM 1714 N N . GLY A 1 209 ? -6.454 -0.903 -20.125 1.00 90.38 209 GLY A N 1
ATOM 1715 C CA . GLY A 1 209 ? -7.428 -1.517 -19.224 1.00 90.38 209 GLY A CA 1
ATOM 1716 C C . GLY A 1 209 ? -7.504 -3.043 -19.258 1.00 90.38 209 GLY A C 1
ATOM 1717 O O . GLY A 1 209 ? -8.239 -3.623 -18.463 1.00 90.38 209 GLY A O 1
ATOM 1718 N N . LYS A 1 210 ? -6.763 -3.723 -20.136 1.00 95.44 210 LYS A N 1
ATOM 1719 C CA . LYS A 1 210 ? -6.716 -5.189 -20.190 1.00 95.44 210 LYS A CA 1
ATOM 1720 C C . LYS A 1 210 ? -6.005 -5.749 -18.957 1.00 95.44 210 LYS A C 1
ATOM 1722 O O . LYS A 1 210 ? -4.850 -5.412 -18.691 1.00 95.44 210 LYS A O 1
ATOM 1727 N N . VAL A 1 211 ? -6.671 -6.648 -18.239 1.00 96.94 211 VAL A N 1
ATOM 1728 C CA . VAL A 1 211 ? -6.144 -7.299 -17.032 1.00 96.94 211 VAL A CA 1
ATOM 1729 C C . VAL A 1 211 ? -6.375 -8.805 -17.055 1.00 96.94 211 VAL A C 1
ATOM 1731 O O . VAL A 1 211 ? -7.340 -9.274 -17.656 1.00 96.94 211 VAL A O 1
ATOM 1734 N N . ARG A 1 212 ? -5.518 -9.567 -16.373 1.00 98.19 212 ARG A N 1
ATOM 1735 C CA . ARG A 1 212 ? -5.786 -10.962 -15.998 1.00 98.19 212 ARG A CA 1
ATOM 1736 C C . ARG A 1 212 ? -6.288 -10.994 -14.561 1.00 98.19 212 ARG A C 1
ATOM 1738 O O . ARG A 1 212 ? -5.579 -10.514 -13.686 1.00 98.19 212 ARG A O 1
ATOM 1745 N N . PHE A 1 213 ? -7.470 -11.554 -14.337 1.00 98.38 213 PHE A N 1
ATOM 1746 C CA . PHE A 1 213 ? -8.061 -11.770 -13.019 1.00 98.38 213 PHE A CA 1
ATOM 1747 C C . PHE A 1 213 ? -7.945 -13.244 -12.626 1.00 98.38 213 PHE A C 1
ATOM 1749 O O . PHE A 1 213 ? -8.377 -14.124 -13.375 1.00 98.38 213 PHE A O 1
ATOM 1756 N N . GLU A 1 214 ? -7.387 -13.499 -11.448 1.00 98.06 214 GLU A N 1
ATOM 1757 C CA . GLU A 1 214 ? -7.162 -14.834 -10.894 1.00 98.06 214 GLU A CA 1
ATOM 1758 C C . GLU A 1 214 ? -7.728 -14.899 -9.474 1.00 98.06 214 GLU A C 1
ATOM 1760 O O . GLU A 1 214 ? -7.582 -13.960 -8.692 1.00 98.06 214 GLU A O 1
ATOM 1765 N N . ILE A 1 215 ? -8.353 -16.018 -9.117 1.00 97.38 215 ILE A N 1
ATOM 1766 C CA . ILE A 1 215 ? -8.837 -16.265 -7.755 1.00 97.38 215 ILE A CA 1
ATOM 1767 C C . ILE A 1 215 ? -7.826 -17.190 -7.094 1.00 97.38 215 ILE A C 1
ATOM 1769 O O . ILE A 1 215 ? -7.610 -18.304 -7.563 1.00 97.38 215 ILE A O 1
ATOM 1773 N N . LEU A 1 216 ? -7.199 -16.710 -6.022 1.00 95.88 216 LEU A N 1
ATOM 1774 C CA . LEU A 1 216 ? -6.105 -17.404 -5.340 1.00 95.88 216 LEU A CA 1
ATOM 1775 C C . LEU A 1 216 ? -6.595 -18.364 -4.250 1.00 95.88 216 LEU A C 1
ATOM 1777 O O . LEU A 1 216 ? -5.823 -19.178 -3.760 1.00 95.88 216 LEU A O 1
ATOM 1781 N N . SER A 1 217 ? -7.853 -18.232 -3.826 1.00 93.19 217 SER A N 1
ATOM 1782 C CA . SER A 1 217 ? -8.460 -19.077 -2.795 1.00 93.19 217 SER A CA 1
ATOM 1783 C C . SER A 1 217 ? -9.345 -20.152 -3.420 1.00 93.19 217 SER A C 1
ATOM 1785 O O . SER A 1 217 ? -10.311 -19.830 -4.123 1.00 93.19 217 SER A O 1
ATOM 1787 N N . ASP A 1 218 ? -9.058 -21.418 -3.115 1.00 89.75 218 ASP A N 1
ATOM 1788 C CA . ASP A 1 218 ? -9.869 -22.560 -3.558 1.00 89.75 218 ASP A CA 1
ATOM 1789 C C . ASP A 1 218 ? -11.267 -22.533 -2.940 1.00 89.75 218 ASP A C 1
ATOM 1791 O O . ASP A 1 218 ? -12.257 -22.701 -3.647 1.00 89.75 218 ASP A O 1
ATOM 1795 N N . GLU A 1 219 ? -11.365 -22.172 -1.663 1.00 94.12 219 GLU A N 1
ATOM 1796 C CA . GLU A 1 219 ? -12.626 -22.018 -0.942 1.00 94.12 219 GLU A CA 1
ATOM 1797 C C . GLU A 1 219 ? -12.682 -20.667 -0.215 1.00 94.12 219 GLU A C 1
ATOM 1799 O O . GLU A 1 219 ? -11.633 -20.108 0.140 1.00 94.12 219 GLU A O 1
ATOM 1804 N N . PRO A 1 220 ? -13.887 -20.108 0.005 1.00 96.81 220 PRO A N 1
ATOM 1805 C CA . PRO A 1 220 ? -14.072 -18.984 0.908 1.00 96.81 220 PRO A CA 1
ATOM 1806 C C . PRO A 1 220 ? -13.527 -19.284 2.312 1.00 96.81 220 PRO A C 1
ATOM 1808 O O . PRO A 1 220 ? -13.759 -20.358 2.865 1.00 96.81 220 PRO A O 1
ATOM 1811 N N . PHE A 1 221 ? -12.828 -18.325 2.915 1.00 96.25 221 PHE A N 1
ATOM 1812 C CA . PHE A 1 221 ? -12.233 -18.476 4.247 1.00 96.25 221 PHE A CA 1
ATOM 1813 C C . PHE A 1 221 ? -12.723 -17.388 5.201 1.00 96.25 221 PHE A C 1
ATOM 1815 O O . PHE A 1 221 ? -13.120 -16.308 4.765 1.00 96.25 221 PHE A O 1
ATOM 1822 N N . GLU A 1 222 ? -12.702 -17.655 6.510 1.00 95.38 222 GLU A N 1
ATOM 1823 C CA . GLU A 1 222 ? -13.095 -16.647 7.500 1.00 95.38 222 GLU A CA 1
ATOM 1824 C C . GLU A 1 222 ? -12.121 -15.466 7.459 1.00 95.38 222 GLU A C 1
ATOM 1826 O O . GLU A 1 222 ? -10.910 -15.615 7.625 1.00 95.38 222 GLU A O 1
ATOM 1831 N N . PHE A 1 223 ? -12.672 -14.281 7.230 1.00 94.25 223 PHE A N 1
ATOM 1832 C CA . PHE A 1 223 ? -11.905 -13.060 7.090 1.00 94.25 223 PHE A CA 1
ATOM 1833 C C . PHE A 1 223 ? -11.857 -12.317 8.419 1.00 94.25 223 PHE A C 1
ATOM 1835 O O . PHE A 1 223 ? -12.894 -12.099 9.050 1.00 94.25 223 PHE A O 1
ATOM 1842 N N . TYR A 1 224 ? -10.656 -11.905 8.817 1.00 90.25 224 TYR A N 1
ATOM 1843 C CA . TYR A 1 224 ? -10.414 -11.096 10.013 1.00 90.25 224 TYR A CA 1
ATOM 1844 C C . TYR A 1 224 ? -9.857 -9.725 9.636 1.00 90.25 224 TYR A C 1
ATOM 1846 O O . TYR A 1 224 ? -10.427 -8.712 10.036 1.00 90.25 224 TYR A O 1
ATOM 1854 N N . SER A 1 225 ? -8.797 -9.719 8.827 1.00 92.88 225 SER A N 1
ATOM 1855 C CA . SER A 1 225 ? -8.079 -8.533 8.374 1.00 92.88 225 SER A CA 1
ATOM 1856 C C . SER A 1 225 ? -7.339 -8.819 7.071 1.00 92.88 225 SER A C 1
ATOM 1858 O O . SER A 1 225 ? -7.018 -9.972 6.762 1.00 92.88 225 SER A O 1
ATOM 1860 N N . GLU A 1 226 ? -7.046 -7.764 6.320 1.00 94.25 226 GLU A N 1
ATOM 1861 C CA . GLU A 1 226 ? -6.141 -7.767 5.173 1.00 94.25 226 GLU A CA 1
ATOM 1862 C C . GLU A 1 226 ? -4.694 -8.129 5.559 1.00 94.25 226 GLU A C 1
ATOM 1864 O O . GLU A 1 226 ? -3.947 -8.667 4.734 1.00 94.25 226 GLU A O 1
ATOM 1869 N N . ILE A 1 227 ? -4.306 -7.865 6.810 1.00 93.19 227 ILE A N 1
ATOM 1870 C CA . ILE A 1 227 ? -2.986 -8.175 7.369 1.00 93.19 227 ILE A CA 1
ATOM 1871 C C . ILE A 1 227 ? -3.165 -9.263 8.431 1.00 93.19 227 ILE A C 1
ATOM 1873 O O . ILE A 1 227 ? -3.876 -9.076 9.410 1.00 93.19 227 ILE A O 1
ATOM 1877 N N . LYS A 1 228 ? -2.555 -10.434 8.216 1.00 83.62 228 LYS A N 1
ATOM 1878 C CA . LYS A 1 228 ? -2.793 -11.622 9.057 1.00 83.62 228 LYS A CA 1
ATOM 1879 C C . LYS A 1 228 ? -2.074 -11.587 10.404 1.00 83.62 228 LYS A C 1
ATOM 1881 O O . LYS A 1 228 ? -2.616 -12.108 11.370 1.00 83.62 228 LYS A O 1
ATOM 1886 N N . ASP A 1 229 ? -0.890 -10.986 10.450 1.00 76.25 229 ASP A N 1
ATOM 1887 C CA . ASP A 1 229 ? 0.004 -11.032 11.615 1.00 76.25 229 ASP A CA 1
ATOM 1888 C C . ASP A 1 229 ? -0.280 -9.914 12.635 1.00 76.25 229 ASP A C 1
ATOM 1890 O O . ASP A 1 229 ? 0.539 -9.647 13.504 1.00 76.25 229 ASP A O 1
ATOM 1894 N N . SER A 1 230 ? -1.430 -9.242 12.532 1.00 80.31 230 SER A N 1
ATOM 1895 C CA . SER A 1 230 ? -1.835 -8.185 13.461 1.00 80.31 230 SER A CA 1
ATOM 1896 C C . SER A 1 230 ? -2.740 -8.738 14.564 1.00 80.31 230 SER A C 1
ATOM 1898 O O . SER A 1 230 ? -3.727 -9.413 14.256 1.00 80.31 230 SER A O 1
ATOM 1900 N N . AS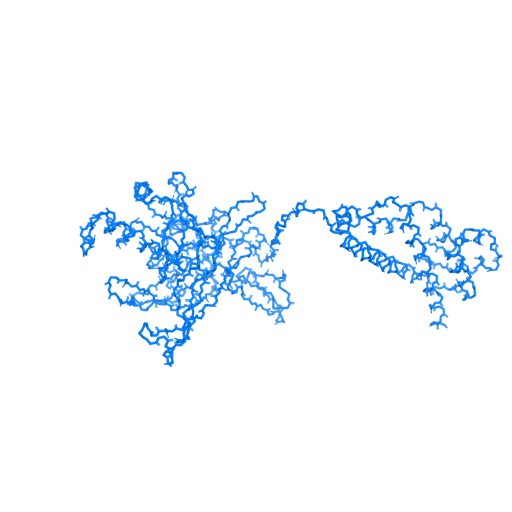P A 1 231 ? -2.472 -8.397 15.826 1.00 82.56 231 ASP A N 1
ATOM 1901 C CA . ASP A 1 231 ? -3.350 -8.730 16.952 1.00 82.56 231 ASP A CA 1
ATOM 1902 C C . ASP A 1 231 ? -3.766 -7.486 17.741 1.00 82.56 231 ASP A C 1
ATOM 1904 O O . ASP A 1 231 ? -3.016 -6.521 17.891 1.00 82.56 231 ASP A O 1
ATOM 1908 N N . ILE A 1 232 ? -4.991 -7.527 18.258 1.00 89.56 232 ILE A N 1
ATOM 1909 C CA . ILE A 1 232 ? -5.567 -6.449 19.057 1.00 89.56 232 ILE A CA 1
ATOM 1910 C C . ILE A 1 232 ? -5.331 -6.785 20.523 1.00 89.56 232 ILE A C 1
ATOM 1912 O O . ILE A 1 232 ? -5.914 -7.739 21.038 1.00 89.56 232 ILE A O 1
ATOM 1916 N N . LYS A 1 233 ? -4.501 -5.979 21.183 1.00 89.50 233 LYS A N 1
ATOM 1917 C CA . LYS A 1 233 ? -4.192 -6.084 22.612 1.00 89.50 233 LYS A CA 1
ATOM 1918 C C . LYS A 1 233 ? -4.842 -4.925 23.366 1.00 89.50 233 LYS A C 1
ATOM 1920 O O . LYS A 1 233 ? -5.028 -3.853 22.790 1.00 89.50 233 LYS A O 1
ATOM 1925 N N . ALA A 1 234 ? -5.188 -5.146 24.632 1.00 93.50 234 ALA A N 1
ATOM 1926 C CA . ALA A 1 234 ? -5.634 -4.068 25.506 1.00 93.50 234 ALA A CA 1
ATOM 1927 C C . ALA A 1 234 ? -4.476 -3.114 25.848 1.00 93.50 234 ALA A C 1
ATOM 1929 O O . ALA A 1 234 ? -3.304 -3.500 25.822 1.00 93.50 234 ALA A O 1
ATOM 1930 N N . GLY A 1 235 ? -4.822 -1.876 26.192 1.00 95.31 235 GLY A N 1
ATOM 1931 C CA . GLY A 1 235 ? -3.897 -0.763 26.371 1.00 95.31 235 GLY A CA 1
ATOM 1932 C C . GLY A 1 235 ? -3.778 0.095 25.113 1.00 95.31 235 GLY A C 1
ATOM 1933 O O . GLY A 1 235 ? -4.703 0.187 24.307 1.00 95.31 235 GLY A O 1
ATOM 1934 N N . GLU A 1 236 ? -2.630 0.749 24.953 1.00 95.06 236 GLU A N 1
ATOM 1935 C CA . GLU A 1 236 ? -2.357 1.560 23.769 1.00 95.06 236 GLU A CA 1
ATOM 1936 C C . GLU A 1 236 ? -2.083 0.669 22.559 1.00 95.06 236 GLU A C 1
ATOM 1938 O O . GLU A 1 236 ? -1.175 -0.163 22.572 1.00 95.06 236 GLU A O 1
ATOM 1943 N N . ALA A 1 237 ? -2.864 0.860 21.499 1.00 95.56 237 ALA A N 1
ATOM 1944 C CA . ALA A 1 237 ? -2.706 0.133 20.250 1.00 95.56 237 ALA A CA 1
ATOM 1945 C C . ALA A 1 237 ? -2.676 1.098 19.065 1.00 95.56 237 ALA A C 1
ATOM 1947 O O . ALA A 1 237 ? -3.403 2.093 19.031 1.00 95.56 237 ALA A O 1
ATOM 1948 N N . VAL A 1 238 ? -1.857 0.781 18.061 1.00 97.19 238 VAL A N 1
ATOM 1949 C CA . VAL A 1 238 ? -1.814 1.556 16.818 1.00 97.19 238 VAL A CA 1
ATOM 1950 C C . VAL A 1 238 ? -2.878 1.049 15.853 1.00 97.19 238 VAL A C 1
ATOM 1952 O O . VAL A 1 238 ? -2.879 -0.129 15.493 1.00 97.19 238 VAL A O 1
ATOM 1955 N N . LEU A 1 239 ? -3.758 1.946 15.415 1.00 98.00 239 LEU A N 1
ATOM 1956 C CA . LEU A 1 239 ? -4.723 1.739 14.340 1.00 98.00 239 LEU A CA 1
ATOM 1957 C C . LEU A 1 239 ? -4.243 2.464 13.081 1.00 98.00 239 LEU A C 1
ATOM 1959 O O . LEU A 1 239 ? -4.046 3.676 13.108 1.00 98.00 239 LEU A O 1
ATOM 1963 N N . THR A 1 240 ? -4.134 1.750 11.963 1.00 98.25 240 THR A N 1
ATOM 1964 C CA . THR A 1 240 ? -3.768 2.318 10.656 1.00 98.25 240 THR A CA 1
ATOM 1965 C C . THR A 1 240 ? -4.907 2.136 9.658 1.00 98.25 240 THR A C 1
ATOM 1967 O O . THR A 1 240 ? -5.398 1.022 9.468 1.00 98.25 240 THR A O 1
ATOM 1970 N N . LEU A 1 241 ? -5.313 3.204 8.970 1.00 98.56 241 LEU A N 1
ATOM 1971 C CA . LEU A 1 241 ? -6.255 3.118 7.854 1.00 98.56 241 LEU A CA 1
ATOM 1972 C C . LEU A 1 241 ? -5.565 2.530 6.620 1.00 98.56 241 LEU A C 1
ATOM 1974 O O . LEU A 1 241 ? -4.614 3.102 6.097 1.00 98.56 241 LEU A O 1
ATOM 1978 N N . LEU A 1 242 ? -6.075 1.408 6.120 1.00 98.00 242 LEU A N 1
ATOM 1979 C CA . LEU A 1 242 ? -5.590 0.762 4.899 1.00 98.00 242 LEU A CA 1
ATOM 1980 C C . LEU A 1 242 ? -6.251 1.341 3.648 1.00 98.00 242 LEU A C 1
ATOM 1982 O O . LEU A 1 242 ? -5.671 1.270 2.570 1.00 98.00 242 LEU A O 1
ATOM 1986 N N . SER A 1 243 ? -7.433 1.943 3.781 1.00 98.12 243 SER A N 1
ATOM 1987 C CA . SER A 1 243 ? -8.141 2.634 2.703 1.00 98.12 243 SER A CA 1
ATOM 1988 C C . SER A 1 243 ? -8.618 4.013 3.146 1.00 98.12 243 SER A C 1
ATOM 1990 O O . SER A 1 243 ? -8.707 4.308 4.338 1.00 98.12 243 SER A O 1
ATOM 1992 N N . ASP A 1 244 ? -9.025 4.829 2.176 1.00 97.75 244 ASP A N 1
ATOM 1993 C CA . ASP A 1 244 ? -9.731 6.071 2.474 1.00 97.75 244 ASP A CA 1
ATOM 1994 C C . ASP A 1 244 ? -10.996 5.781 3.296 1.00 97.75 244 ASP A C 1
ATOM 1996 O O . ASP A 1 244 ? -11.652 4.747 3.110 1.00 97.75 244 ASP A O 1
ATOM 2000 N N . THR A 1 245 ? -11.316 6.672 4.232 1.00 98.50 245 THR A N 1
ATOM 2001 C CA . THR A 1 245 ? -12.396 6.478 5.206 1.00 98.50 245 THR A CA 1
ATOM 2002 C C . THR A 1 245 ? -13.236 7.743 5.319 1.00 98.50 245 THR A C 1
ATOM 2004 O O . THR A 1 245 ? -12.726 8.811 5.655 1.00 98.50 245 THR A O 1
ATOM 2007 N N . ILE A 1 246 ? -14.531 7.612 5.027 1.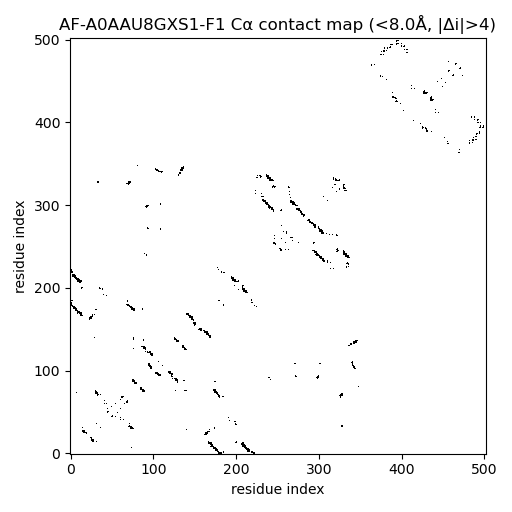00 98.12 246 ILE A N 1
ATOM 2008 C CA . ILE A 1 246 ? -15.513 8.700 5.075 1.00 98.12 246 ILE A CA 1
ATOM 2009 C C . ILE A 1 246 ? -16.341 8.532 6.347 1.00 98.12 246 ILE A C 1
ATOM 2011 O O . ILE A 1 246 ? -16.985 7.496 6.528 1.00 98.12 246 ILE A O 1
ATOM 2015 N N . ILE A 1 247 ? -16.331 9.539 7.216 1.00 97.81 247 ILE A N 1
ATOM 2016 C CA . ILE A 1 247 ? -17.109 9.567 8.459 1.00 97.81 247 ILE A CA 1
ATOM 2017 C C . ILE A 1 247 ? -18.021 10.782 8.411 1.00 97.81 247 ILE A C 1
ATOM 2019 O O . ILE A 1 247 ? -17.580 11.877 8.067 1.00 97.81 247 ILE A O 1
ATOM 2023 N N . TYR A 1 248 ? -19.294 10.570 8.731 1.00 96.38 248 TYR A N 1
ATOM 2024 C CA . TYR A 1 248 ? -20.263 11.649 8.841 1.00 96.38 248 TYR A CA 1
ATOM 2025 C C . TYR A 1 248 ? -20.400 12.064 10.299 1.00 96.38 248 TYR A C 1
ATOM 2027 O O . TYR A 1 248 ? -20.448 11.208 11.183 1.00 96.38 248 TYR A O 1
ATOM 2035 N N . ASN A 1 249 ? -20.482 13.369 10.534 1.00 95.25 249 ASN A N 1
ATOM 2036 C CA . ASN A 1 249 ? -20.874 13.887 11.838 1.00 95.25 249 ASN A CA 1
ATOM 2037 C C . ASN A 1 249 ? -22.379 13.678 12.088 1.00 95.25 249 ASN A C 1
ATOM 2039 O O . ASN A 1 249 ? -23.126 13.223 11.220 1.00 95.25 249 ASN A O 1
ATOM 2043 N N . GLU A 1 250 ? -22.842 14.072 13.272 1.00 93.81 250 GLU A N 1
ATOM 2044 C CA . GLU A 1 250 ? -24.254 13.992 13.676 1.00 93.81 250 GLU A CA 1
ATOM 2045 C C . GLU A 1 250 ? -25.232 14.739 12.749 1.00 93.81 250 GLU A C 1
ATOM 2047 O O . GLU A 1 250 ? -26.409 14.394 12.688 1.00 93.81 250 GLU A O 1
ATOM 2052 N N . ASN A 1 251 ? -24.742 15.721 11.987 1.00 94.94 251 ASN A N 1
ATOM 2053 C CA . ASN A 1 251 ? -25.527 16.500 11.029 1.00 94.94 251 ASN A CA 1
ATOM 2054 C C . ASN A 1 251 ? -25.483 15.921 9.599 1.00 94.94 251 ASN A C 1
ATOM 2056 O O . ASN A 1 251 ? -26.051 16.512 8.683 1.00 94.94 251 ASN A O 1
ATOM 2060 N N . GLY A 1 252 ? -24.817 14.779 9.391 1.00 92.88 252 GLY A N 1
ATOM 2061 C CA . GLY A 1 252 ? -24.734 14.096 8.099 1.00 92.88 252 GLY A CA 1
ATOM 2062 C C . GLY A 1 252 ? -23.686 14.658 7.134 1.00 92.88 252 GLY A C 1
ATOM 2063 O O . GLY A 1 252 ? -23.734 14.329 5.951 1.00 92.88 252 GLY A O 1
ATOM 2064 N N . PHE A 1 253 ? -22.752 15.492 7.601 1.00 95.06 253 PHE A N 1
ATOM 2065 C CA . PHE A 1 253 ? -21.678 16.033 6.761 1.00 95.06 253 PHE A CA 1
ATOM 2066 C C . PHE A 1 253 ? -20.407 15.185 6.859 1.00 95.06 253 PHE A C 1
ATOM 2068 O O . PHE A 1 253 ? -20.031 14.809 7.975 1.00 95.06 253 PHE A O 1
ATOM 2075 N N . PRO A 1 254 ? -19.699 14.939 5.739 1.00 96.00 254 PRO A N 1
ATOM 2076 C CA . PRO A 1 254 ? -18.387 14.306 5.767 1.00 96.00 254 PRO A CA 1
ATOM 2077 C C . PRO A 1 254 ? -17.365 15.194 6.471 1.00 96.00 254 PRO A C 1
ATOM 2079 O O . PRO A 1 254 ? -17.191 16.361 6.117 1.00 96.00 254 PRO A O 1
ATOM 2082 N N . VAL A 1 255 ? -16.666 14.631 7.454 1.00 96.69 255 VAL A N 1
ATOM 2083 C CA . VAL A 1 255 ? -15.656 15.350 8.235 1.00 96.69 255 VAL A CA 1
ATOM 2084 C C . VAL A 1 255 ? -14.401 14.512 8.457 1.00 96.69 255 VAL A C 1
ATOM 2086 O O . VAL A 1 255 ? -14.448 13.288 8.580 1.00 96.69 255 VAL A O 1
ATOM 2089 N N . VAL A 1 256 ? -13.265 15.203 8.553 1.00 97.31 256 VAL A N 1
ATOM 2090 C CA . VAL A 1 256 ? -12.011 14.659 9.086 1.00 97.31 256 VAL A CA 1
ATOM 2091 C C . VAL A 1 256 ? -11.827 15.251 10.479 1.00 97.31 256 VAL A C 1
ATOM 2093 O O . VAL A 1 256 ? -11.186 16.285 10.645 1.00 97.31 256 VAL A O 1
ATOM 2096 N N . ASP A 1 257 ? -12.458 14.625 11.470 1.00 96.56 257 ASP A N 1
ATOM 2097 C CA . ASP A 1 257 ? -12.441 15.066 12.866 1.00 96.56 257 ASP A CA 1
ATOM 2098 C C . ASP A 1 257 ? -12.155 13.893 13.812 1.00 96.56 257 ASP A C 1
ATOM 2100 O O . ASP A 1 257 ? -12.677 12.789 13.633 1.00 96.56 257 ASP A O 1
ATOM 2104 N N . ILE A 1 258 ? -11.315 14.131 14.823 1.00 97.50 258 ILE A N 1
ATOM 2105 C CA . ILE A 1 258 ? -10.875 13.087 15.757 1.00 97.50 258 ILE A CA 1
ATOM 2106 C C . ILE A 1 258 ? -12.037 12.593 16.622 1.00 97.50 258 ILE A C 1
ATOM 2108 O O . ILE A 1 258 ? -12.136 11.390 16.832 1.00 97.50 258 ILE A O 1
ATOM 2112 N N . LYS A 1 259 ? -12.949 13.459 17.077 1.00 96.94 259 LYS A N 1
ATOM 2113 C CA . LYS A 1 259 ? -14.064 13.036 17.941 1.00 96.94 259 LYS A CA 1
ATOM 2114 C C . LYS A 1 259 ? -15.064 12.178 17.177 1.00 96.94 259 LYS A C 1
ATOM 2116 O O . LYS A 1 259 ? -15.571 11.195 17.713 1.00 96.94 259 LYS A O 1
ATOM 2121 N N . GLU A 1 260 ? -15.347 12.517 15.921 1.00 97.44 260 GLU A N 1
ATOM 2122 C CA . GLU A 1 260 ? -16.193 11.660 15.080 1.00 97.44 260 GLU A CA 1
ATOM 2123 C C . GLU A 1 260 ? -15.506 10.327 14.757 1.00 97.44 260 GLU A C 1
ATOM 2125 O O . GLU A 1 260 ? -16.160 9.282 14.741 1.00 97.44 260 GLU A O 1
ATOM 2130 N N . PHE A 1 261 ? -14.181 10.331 14.574 1.00 98.00 261 PHE A N 1
ATOM 2131 C CA . PHE A 1 261 ? -13.407 9.097 14.451 1.00 98.00 261 PHE A CA 1
ATOM 2132 C C . PHE A 1 261 ? -13.505 8.240 15.721 1.00 98.00 261 PHE A C 1
ATOM 2134 O O . PHE A 1 261 ? -13.871 7.069 15.629 1.00 98.00 261 PHE A O 1
ATOM 2141 N N . GLU A 1 262 ? -13.277 8.824 16.901 1.00 97.88 262 GLU A N 1
ATOM 2142 C CA . GLU A 1 262 ? -13.434 8.170 18.208 1.00 97.88 262 GLU A CA 1
ATOM 2143 C C . GLU A 1 262 ? -14.828 7.569 18.383 1.00 97.88 262 GLU A C 1
ATOM 2145 O O . GLU A 1 262 ? -14.946 6.461 18.890 1.00 97.88 262 GLU A O 1
ATOM 2150 N N . ARG A 1 263 ? -15.895 8.242 17.934 1.00 96.75 263 ARG A N 1
ATOM 2151 C CA . ARG A 1 263 ? -17.257 7.678 17.955 1.00 96.75 263 ARG A CA 1
ATOM 2152 C C . ARG A 1 263 ? -17.405 6.496 17.002 1.00 96.75 263 ARG A C 1
ATOM 2154 O O . ARG A 1 263 ? -18.020 5.496 17.370 1.00 96.75 263 ARG A O 1
ATOM 2161 N N . ALA A 1 264 ? -16.836 6.588 15.801 1.00 96.69 264 ALA A N 1
ATOM 2162 C CA . ALA A 1 264 ? -16.906 5.526 14.800 1.00 96.69 264 ALA A CA 1
ATOM 2163 C C . ALA A 1 264 ? -16.158 4.257 15.238 1.00 96.69 264 ALA A C 1
ATOM 2165 O O . ALA A 1 264 ? -16.656 3.148 15.018 1.00 96.69 264 ALA A O 1
ATOM 2166 N N . ILE A 1 265 ? -14.988 4.404 15.872 1.00 96.75 265 ILE A N 1
ATOM 2167 C CA . ILE A 1 265 ? -14.208 3.270 16.392 1.00 96.75 265 ILE A CA 1
ATOM 2168 C C . ILE A 1 265 ? -14.517 2.943 17.859 1.00 96.75 265 ILE A C 1
ATOM 2170 O O . ILE A 1 265 ? -14.172 1.861 18.320 1.00 96.75 265 ILE A O 1
ATOM 2174 N N . GLY A 1 266 ? -15.233 3.814 18.574 1.00 97.00 266 GLY A N 1
ATOM 2175 C CA . GLY A 1 266 ? -15.652 3.746 19.985 1.00 97.00 266 GLY A CA 1
ATOM 2176 C C . GLY A 1 266 ? -14.531 3.590 21.014 1.00 97.00 266 GLY A C 1
ATOM 2177 O O . GLY A 1 266 ? -14.741 2.947 22.033 1.00 97.00 266 GLY A O 1
ATOM 2178 N N . CYS A 1 267 ? -13.351 4.126 20.743 1.00 97.50 267 CYS A N 1
ATOM 2179 C CA . CYS A 1 267 ? -12.205 4.174 21.650 1.00 97.50 267 CYS A CA 1
ATOM 2180 C C . CYS A 1 267 ? -11.617 5.596 21.626 1.00 97.50 267 CYS A C 1
ATOM 2182 O O . CYS A 1 267 ? -11.669 6.248 20.582 1.00 97.50 267 CYS A O 1
ATOM 2184 N N . PRO A 1 268 ? -11.049 6.092 22.735 1.00 98.00 268 PRO A N 1
ATOM 2185 C CA . PRO A 1 268 ? -10.339 7.367 22.739 1.00 98.00 268 PRO A CA 1
ATOM 2186 C C . PRO A 1 268 ? -9.075 7.323 21.872 1.00 98.00 268 PRO A C 1
ATOM 2188 O O . PRO A 1 268 ? -8.387 6.300 21.828 1.00 98.00 268 PRO A O 1
ATOM 2191 N N . VAL A 1 269 ? -8.739 8.441 21.234 1.00 98.25 269 VAL A N 1
ATOM 2192 C CA . VAL A 1 269 ? -7.505 8.650 20.467 1.00 98.25 269 VAL A CA 1
ATOM 2193 C C . VAL A 1 269 ? -6.546 9.505 21.295 1.00 98.25 269 VAL A C 1
ATOM 2195 O O . VAL A 1 269 ? -6.877 10.614 21.703 1.00 98.25 269 VAL A O 1
ATOM 2198 N N . LYS A 1 270 ? -5.321 9.016 21.509 1.00 97.00 270 LYS A N 1
ATOM 2199 C CA . LYS A 1 270 ? -4.264 9.741 22.238 1.00 97.00 270 LYS A CA 1
ATOM 2200 C C . LYS A 1 270 ? -3.374 10.573 21.321 1.00 97.00 270 LYS A C 1
ATOM 2202 O O . LYS A 1 270 ? -3.010 11.695 21.657 1.00 97.00 270 LYS A O 1
ATOM 2207 N N . LYS A 1 271 ? -3.015 10.021 20.161 1.00 96.94 271 LYS A N 1
ATOM 2208 C CA . LYS A 1 271 ? -2.115 10.647 19.181 1.00 96.94 271 LYS A CA 1
ATOM 2209 C C . LYS A 1 271 ? -2.552 10.254 17.778 1.00 96.94 271 LYS A C 1
ATOM 2211 O O . LYS A 1 271 ? -3.035 9.140 17.584 1.00 96.94 271 LYS A O 1
ATOM 2216 N N . ALA A 1 272 ? -2.390 11.146 16.805 1.00 97.44 272 ALA A N 1
ATOM 2217 C CA . ALA A 1 272 ? -2.838 10.896 15.441 1.00 97.44 272 ALA A CA 1
ATOM 2218 C C . ALA A 1 272 ? -1.925 11.548 14.397 1.00 97.44 272 ALA A C 1
ATOM 2220 O O . ALA A 1 272 ? -1.478 12.680 14.567 1.00 97.44 272 ALA A O 1
ATOM 2221 N N . PHE A 1 273 ? -1.710 10.840 13.292 1.00 97.44 273 PHE A N 1
ATOM 2222 C CA . PHE A 1 273 ? -1.150 11.355 12.046 1.00 97.44 273 PHE A CA 1
ATOM 2223 C C . PHE A 1 273 ? -2.216 11.204 10.970 1.00 97.44 273 PHE A C 1
ATOM 2225 O O . PHE A 1 273 ? -2.482 10.100 10.496 1.00 97.44 273 PHE A O 1
ATOM 2232 N N . ILE A 1 274 ? -2.843 12.318 10.605 1.00 97.19 274 ILE A N 1
ATOM 2233 C CA . ILE A 1 274 ? -3.984 12.337 9.690 1.00 97.19 274 ILE A CA 1
ATOM 2234 C C . ILE A 1 274 ? -3.676 13.177 8.460 1.00 97.19 274 ILE A C 1
ATOM 2236 O O . ILE A 1 274 ? -2.977 14.188 8.526 1.00 97.19 274 ILE A O 1
ATOM 2240 N N . ARG A 1 275 ? -4.247 12.773 7.331 1.00 96.31 275 ARG A N 1
ATOM 2241 C CA . ARG A 1 275 ? -4.310 13.585 6.118 1.00 96.31 275 ARG A CA 1
ATOM 2242 C C . ARG A 1 275 ? -5.739 13.515 5.597 1.00 96.31 275 ARG A C 1
ATOM 2244 O O . ARG A 1 275 ? -6.357 12.452 5.604 1.00 96.31 275 ARG A O 1
ATOM 2251 N N . ALA A 1 276 ? -6.264 14.662 5.190 1.00 96.12 276 ALA A N 1
ATOM 2252 C CA . ALA A 1 276 ? -7.575 14.775 4.572 1.00 96.12 276 ALA A CA 1
ATOM 2253 C C . ALA A 1 276 ? -7.424 14.849 3.053 1.00 96.12 276 ALA A C 1
ATOM 2255 O O . ALA A 1 276 ? -6.437 15.396 2.551 1.00 96.12 276 ALA A O 1
ATOM 2256 N N . LYS A 1 277 ? -8.416 14.345 2.322 1.00 93.50 277 LYS A N 1
ATOM 2257 C CA . LYS A 1 277 ? -8.586 14.669 0.904 1.00 93.50 277 LYS A CA 1
ATOM 2258 C C . LYS A 1 277 ? -10.051 14.679 0.505 1.00 93.50 277 LYS A C 1
ATOM 2260 O O . LYS A 1 277 ? -10.893 14.052 1.148 1.00 93.50 277 LYS A O 1
ATOM 2265 N N . GLU A 1 278 ? -10.302 15.336 -0.611 1.00 93.06 278 GLU A N 1
ATOM 2266 C CA . GLU A 1 278 ? -11.565 15.267 -1.323 1.00 93.06 278 GLU A CA 1
ATOM 2267 C C . GLU A 1 278 ? -11.635 14.008 -2.194 1.00 93.06 278 GLU A C 1
ATOM 2269 O O . GLU A 1 278 ? -10.639 13.566 -2.780 1.00 93.06 278 GLU A O 1
ATOM 2274 N N . TRP A 1 279 ? -12.825 13.428 -2.286 1.00 91.19 279 TRP A N 1
ATOM 2275 C CA . TRP A 1 279 ? -13.114 12.278 -3.124 1.00 91.19 279 TRP A CA 1
ATOM 2276 C C . TRP A 1 279 ? -14.429 12.470 -3.879 1.00 91.19 279 TRP A C 1
ATOM 2278 O O . TRP A 1 279 ? -15.443 12.861 -3.308 1.00 91.19 279 TRP A O 1
ATOM 2288 N N . GLU A 1 280 ? -14.415 12.129 -5.166 1.00 88.81 280 GLU A N 1
ATOM 2289 C CA . GLU A 1 280 ? -15.607 12.023 -6.004 1.00 88.81 280 GLU A CA 1
ATOM 2290 C C . GLU A 1 280 ? -15.542 10.713 -6.792 1.00 88.81 280 GLU A C 1
ATOM 2292 O O . GLU A 1 280 ? -14.515 10.361 -7.380 1.00 88.81 280 GLU A O 1
ATOM 2297 N N . GLY A 1 281 ? -16.659 10.000 -6.847 1.00 85.50 281 GLY A N 1
ATOM 2298 C CA . GLY A 1 281 ? -16.877 8.888 -7.757 1.00 85.50 281 GLY A CA 1
ATOM 2299 C C . GLY A 1 281 ? -17.557 9.330 -9.052 1.00 85.50 281 GLY A C 1
ATOM 2300 O O . GLY A 1 281 ? -17.989 10.470 -9.212 1.00 85.50 281 GLY A O 1
ATOM 2301 N N . PHE A 1 282 ? -17.708 8.389 -9.982 1.00 84.25 282 PHE A N 1
ATOM 2302 C CA . PHE A 1 282 ? -18.502 8.568 -11.196 1.00 84.25 282 PHE A CA 1
ATOM 2303 C C . PHE A 1 282 ? -19.432 7.374 -11.387 1.00 84.25 282 PHE A C 1
ATOM 2305 O O . PHE A 1 282 ? -18.989 6.224 -11.344 1.00 84.25 282 PHE A O 1
ATOM 2312 N N . ILE A 1 283 ? -20.716 7.641 -11.617 1.00 84.00 283 ILE A N 1
ATOM 2313 C CA . ILE A 1 283 ? -21.723 6.609 -11.860 1.00 84.00 283 ILE A CA 1
ATOM 2314 C C . ILE A 1 283 ? -22.033 6.593 -13.353 1.00 84.00 283 ILE A C 1
ATOM 2316 O O . ILE A 1 283 ? -22.637 7.517 -13.897 1.00 84.00 283 ILE A O 1
ATOM 2320 N N . SER A 1 284 ? -21.616 5.518 -14.025 1.00 80.00 284 SER A N 1
ATOM 2321 C CA . SER A 1 284 ? -21.715 5.366 -15.483 1.00 80.00 284 SER A CA 1
ATOM 2322 C C . SER A 1 284 ? -23.148 5.436 -16.005 1.00 80.00 284 SER A C 1
ATOM 2324 O O . SER A 1 284 ? -23.377 6.040 -17.051 1.00 80.00 284 SER A O 1
ATOM 2326 N N . VAL A 1 285 ? -24.103 4.861 -15.268 1.00 82.00 285 VAL A N 1
ATOM 2327 C CA . VAL A 1 285 ? -25.528 4.847 -15.634 1.00 82.00 285 VAL A CA 1
ATOM 2328 C C . VAL A 1 285 ? -26.104 6.263 -15.651 1.00 82.00 285 VAL A C 1
ATOM 2330 O O . VAL A 1 285 ? -26.824 6.622 -16.576 1.00 82.00 285 VAL A O 1
ATOM 2333 N N . TRP A 1 286 ? -25.740 7.095 -14.672 1.00 85.69 286 TRP A N 1
ATOM 2334 C CA . TRP A 1 286 ? -26.204 8.484 -14.579 1.00 85.69 286 TRP A CA 1
ATOM 2335 C C . TRP A 1 286 ? -25.384 9.440 -15.444 1.00 85.69 286 TRP A C 1
ATOM 2337 O O . TRP A 1 286 ? -25.837 10.539 -15.740 1.00 85.69 286 TRP A O 1
ATOM 2347 N N . ARG A 1 287 ? -24.173 9.028 -15.842 1.00 84.94 287 ARG A N 1
ATOM 2348 C CA . ARG A 1 287 ? -23.154 9.879 -16.476 1.00 84.94 287 ARG A CA 1
ATOM 2349 C C . ARG A 1 287 ? -22.818 11.118 -15.639 1.00 84.94 287 ARG A C 1
ATOM 2351 O O . ARG A 1 287 ? -22.499 12.172 -16.183 1.00 84.94 287 ARG A O 1
ATOM 2358 N N . LEU A 1 288 ? -22.878 10.973 -14.317 1.00 88.94 288 LEU A N 1
ATOM 2359 C CA . LEU A 1 288 ? -22.671 12.042 -13.345 1.00 88.94 288 LEU A CA 1
ATOM 2360 C C . LEU A 1 288 ? -21.664 11.619 -12.277 1.00 88.94 288 LEU A C 1
ATOM 2362 O O . LEU A 1 288 ? -21.494 10.429 -11.985 1.00 88.94 288 LEU A O 1
ATOM 2366 N N . LYS A 1 289 ? -21.006 12.620 -11.690 1.00 87.31 289 LYS A N 1
ATOM 2367 C CA . LYS A 1 289 ? -20.200 12.435 -10.486 1.00 87.31 289 LYS A CA 1
ATOM 2368 C C . LYS A 1 289 ? -21.098 12.191 -9.273 1.00 87.31 289 LYS A C 1
ATOM 2370 O O . LYS A 1 289 ? -22.242 12.644 -9.243 1.00 87.31 289 LYS A O 1
ATOM 2375 N N . THR A 1 290 ? -20.579 11.470 -8.285 1.00 89.69 290 THR A N 1
ATOM 2376 C CA . THR A 1 290 ? -21.197 11.435 -6.952 1.00 89.69 290 THR A CA 1
ATOM 2377 C C . THR A 1 290 ? -20.991 12.786 -6.262 1.00 89.69 290 THR A C 1
ATOM 2379 O O . THR A 1 290 ? -20.113 13.542 -6.685 1.00 89.69 290 THR A O 1
ATOM 2382 N N . PRO A 1 291 ? -21.744 13.090 -5.192 1.00 90.38 291 PRO A N 1
ATOM 2383 C CA . PRO A 1 291 ? -21.395 14.192 -4.304 1.00 90.38 291 PRO A CA 1
ATOM 2384 C C . PRO A 1 291 ? -19.927 14.121 -3.860 1.00 90.38 291 PRO A C 1
ATOM 2386 O O . PRO A 1 291 ? -19.367 13.027 -3.729 1.00 90.38 291 PRO A O 1
ATOM 2389 N N . LEU A 1 292 ? -19.331 15.299 -3.668 1.00 91.31 292 LEU A N 1
ATOM 2390 C CA . LEU A 1 292 ? -17.990 15.465 -3.121 1.00 91.31 292 LEU A CA 1
ATOM 2391 C C . LEU A 1 292 ? -17.985 15.039 -1.654 1.00 91.31 292 LEU A C 1
ATOM 2393 O O . LEU A 1 292 ? -18.765 15.553 -0.854 1.00 91.31 292 LEU A O 1
ATOM 2397 N N . GLU A 1 293 ? -17.082 14.131 -1.310 1.00 94.31 293 GLU A N 1
ATOM 2398 C CA . GLU A 1 293 ? -16.868 13.655 0.051 1.00 94.31 293 GLU A CA 1
ATOM 2399 C C . GLU A 1 293 ? -15.503 14.123 0.554 1.00 94.31 293 GLU A C 1
ATOM 2401 O O . GLU A 1 293 ? -14.527 14.143 -0.198 1.00 94.31 293 GLU A O 1
ATOM 2406 N N . ILE A 1 294 ? -15.405 14.443 1.841 1.00 96.06 294 ILE A N 1
ATOM 2407 C CA . ILE A 1 294 ? -14.125 14.648 2.525 1.00 96.06 294 ILE A CA 1
ATOM 2408 C C . ILE A 1 294 ? -13.812 13.379 3.321 1.00 96.06 294 ILE A C 1
ATOM 2410 O O . ILE A 1 294 ? -14.668 12.843 4.025 1.00 96.06 294 ILE A O 1
ATOM 2414 N N . CYS A 1 295 ? -12.587 12.871 3.201 1.00 96.50 295 CYS A N 1
ATOM 2415 C CA . CYS A 1 295 ? -12.189 11.609 3.816 1.00 96.50 295 CYS A CA 1
ATOM 2416 C C . CYS A 1 295 ? -10.815 11.681 4.480 1.00 96.50 295 CYS A C 1
ATOM 2418 O O . CYS A 1 295 ? -9.927 12.419 4.042 1.00 96.50 295 CYS A O 1
ATOM 2420 N N . PHE A 1 296 ? -10.633 10.858 5.514 1.00 98.38 296 PHE A N 1
ATOM 2421 C CA . PHE A 1 296 ? -9.305 10.481 5.987 1.00 98.38 296 PHE A CA 1
ATOM 2422 C C . PHE A 1 296 ? -8.630 9.668 4.887 1.00 98.38 296 PHE A C 1
ATOM 2424 O O . PHE A 1 296 ? -9.226 8.713 4.377 1.00 98.38 296 PHE A O 1
ATOM 2431 N N . THR A 1 297 ? -7.396 10.011 4.523 1.00 97.00 297 THR A N 1
ATOM 2432 C CA . THR A 1 297 ? -6.664 9.224 3.531 1.00 97.00 297 THR A CA 1
ATOM 2433 C C . THR A 1 297 ? -6.179 7.918 4.133 1.00 97.00 297 THR A C 1
ATOM 2435 O O . THR A 1 297 ? -5.822 7.856 5.317 1.00 97.00 297 THR A O 1
ATOM 2438 N N . ALA A 1 298 ? -6.060 6.899 3.285 1.00 97.38 298 ALA A N 1
ATOM 2439 C CA . ALA A 1 298 ? -5.277 5.718 3.622 1.00 97.38 298 ALA A CA 1
ATOM 2440 C C . ALA A 1 298 ? -3.862 6.105 4.103 1.00 97.38 298 ALA A C 1
ATOM 2442 O O . ALA A 1 298 ? -3.301 7.117 3.671 1.00 97.38 298 ALA A O 1
ATOM 2443 N N . GLY A 1 299 ? -3.317 5.323 5.030 1.00 97.62 299 GLY A N 1
ATOM 2444 C CA . GLY A 1 299 ? -2.085 5.616 5.759 1.00 97.62 299 GLY A CA 1
ATOM 2445 C C . GLY A 1 299 ? -2.288 6.477 7.010 1.00 97.62 299 GLY A C 1
ATOM 2446 O O . GLY A 1 299 ? -1.387 6.523 7.842 1.00 97.62 299 GLY A O 1
ATOM 2447 N N . SER A 1 300 ? -3.440 7.137 7.205 1.00 98.25 300 SER A N 1
ATOM 2448 C CA . SER A 1 300 ? -3.690 7.839 8.476 1.00 98.25 300 SER A CA 1
ATOM 2449 C C . SER A 1 300 ? -3.642 6.850 9.642 1.00 98.25 300 SER A C 1
ATOM 2451 O O . SER A 1 300 ? -4.188 5.749 9.542 1.00 98.25 300 SER A O 1
ATOM 2453 N N . ALA A 1 301 ? -2.973 7.232 10.726 1.00 98.19 301 ALA A N 1
ATOM 2454 C CA . ALA A 1 301 ? -2.652 6.336 11.829 1.00 98.19 301 ALA A CA 1
ATOM 2455 C C . ALA A 1 301 ? -2.901 7.000 13.189 1.00 98.19 301 ALA A C 1
ATOM 2457 O O . ALA A 1 301 ? -2.742 8.213 13.340 1.00 98.19 301 ALA A O 1
ATOM 2458 N N . PHE A 1 302 ? -3.297 6.198 14.174 1.00 98.44 302 PHE A N 1
ATOM 2459 C CA . PHE A 1 302 ? -3.796 6.651 15.470 1.00 98.44 302 PHE A CA 1
ATOM 2460 C C . PHE A 1 302 ? -3.280 5.744 16.585 1.00 98.44 302 PHE A C 1
ATOM 2462 O O . PHE A 1 302 ? -3.305 4.526 16.433 1.00 98.44 302 PHE A O 1
ATOM 2469 N N . ILE A 1 303 ? -2.888 6.314 17.724 1.00 98.00 303 ILE A N 1
ATOM 2470 C CA . ILE A 1 303 ? -2.793 5.570 18.985 1.00 98.00 303 ILE A CA 1
ATOM 2471 C C . ILE A 1 303 ? -4.158 5.656 19.659 1.00 98.00 303 ILE A C 1
ATOM 2473 O O . ILE A 1 303 ? -4.608 6.753 19.999 1.00 98.00 303 ILE A O 1
ATOM 2477 N N . ILE A 1 304 ? -4.802 4.506 19.840 1.00 97.94 304 ILE A N 1
ATOM 2478 C CA . ILE A 1 304 ? -6.092 4.370 20.521 1.00 97.94 304 ILE A CA 1
ATOM 2479 C C . ILE A 1 304 ? -5.926 3.664 21.864 1.00 97.94 304 ILE A C 1
ATOM 2481 O O . ILE A 1 304 ? -5.043 2.821 22.023 1.00 97.94 304 ILE A O 1
ATOM 2485 N N . ASP A 1 305 ? -6.784 4.002 22.822 1.00 97.69 305 ASP A N 1
ATOM 2486 C CA . ASP A 1 305 ? -6.850 3.330 24.121 1.00 97.69 305 ASP A CA 1
ATOM 2487 C C . ASP A 1 305 ? -7.906 2.217 24.092 1.00 97.69 305 ASP A C 1
ATOM 2489 O O . ASP A 1 305 ? -9.106 2.486 23.986 1.00 97.69 305 ASP A O 1
ATOM 2493 N N . VAL A 1 306 ? -7.454 0.964 24.132 1.00 97.69 306 VAL A N 1
ATOM 2494 C CA . VAL A 1 306 ? -8.285 -0.232 23.959 1.00 97.69 306 VAL A CA 1
ATOM 2495 C C . VAL A 1 306 ? -8.508 -0.914 25.302 1.00 97.69 306 VAL A C 1
ATOM 2497 O O . VAL A 1 306 ? -7.565 -1.380 25.939 1.00 97.69 306 VAL A O 1
ATOM 2500 N N . LYS A 1 307 ? -9.766 -1.057 25.722 1.00 97.44 307 LYS A N 1
ATOM 2501 C CA . LYS A 1 307 ? -10.113 -1.898 26.877 1.00 97.44 307 LYS A CA 1
ATOM 2502 C C . LYS A 1 307 ? -10.306 -3.347 26.433 1.00 97.44 307 LYS A C 1
ATOM 2504 O O . LYS A 1 307 ? -10.652 -3.604 25.284 1.00 97.44 307 LYS A O 1
ATOM 2509 N N . GLU A 1 308 ? -10.161 -4.297 27.356 1.00 96.38 308 GLU A N 1
ATOM 2510 C CA . GLU A 1 308 ? -10.429 -5.723 27.082 1.00 96.38 308 GLU A CA 1
ATOM 2511 C C . GLU A 1 308 ? -11.825 -5.940 26.463 1.00 96.38 308 GLU A C 1
ATOM 2513 O O . GLU A 1 308 ? -11.973 -6.634 25.456 1.00 96.38 308 GLU A O 1
ATOM 2518 N N . ASP A 1 309 ? -12.839 -5.240 26.984 1.00 96.69 309 ASP A N 1
ATOM 2519 C CA . ASP A 1 309 ? -14.220 -5.314 26.490 1.00 96.69 309 ASP A CA 1
ATOM 2520 C C . ASP A 1 309 ? -14.410 -4.712 25.079 1.00 96.69 309 ASP A C 1
ATOM 2522 O O . ASP A 1 309 ? -15.392 -5.021 24.397 1.00 96.69 309 ASP A O 1
ATOM 2526 N N . ASP A 1 310 ? -13.475 -3.884 24.596 1.00 97.06 310 ASP A N 1
ATOM 2527 C CA . ASP A 1 310 ? -13.528 -3.301 23.250 1.00 97.06 310 ASP A CA 1
ATOM 2528 C C . ASP A 1 310 ? -13.066 -4.282 22.167 1.00 97.06 310 ASP A C 1
ATOM 2530 O O . ASP A 1 310 ? -13.508 -4.191 21.015 1.00 97.06 310 ASP A O 1
ATOM 2534 N N . ILE A 1 311 ? -12.206 -5.247 22.511 1.00 96.25 311 ILE A N 1
ATOM 2535 C CA . ILE A 1 311 ? -11.542 -6.140 21.550 1.00 96.25 311 ILE A CA 1
ATOM 2536 C C . ILE A 1 311 ? -12.544 -6.881 20.644 1.00 96.25 311 ILE A C 1
ATOM 2538 O O . ILE A 1 311 ? -12.352 -6.867 19.420 1.00 96.25 311 ILE A O 1
ATOM 2542 N N . PRO A 1 312 ? -13.635 -7.500 21.146 1.00 95.75 312 PRO A N 1
ATOM 2543 C CA . PRO A 1 312 ? -14.599 -8.188 20.283 1.00 95.75 312 PRO A CA 1
ATOM 2544 C C . PRO A 1 312 ? -15.259 -7.253 19.260 1.00 95.75 312 PRO A C 1
ATOM 2546 O O . PRO A 1 312 ? -15.428 -7.620 18.091 1.00 95.75 312 PRO A O 1
ATOM 2549 N N . ARG A 1 313 ? -15.591 -6.027 19.678 1.00 96.62 313 ARG A N 1
ATOM 2550 C CA . ARG A 1 313 ? -16.194 -4.994 18.826 1.00 96.62 313 ARG A CA 1
ATOM 2551 C C . ARG A 1 313 ? -15.204 -4.505 17.774 1.00 96.62 313 ARG A C 1
ATOM 2553 O O . ARG A 1 313 ? -15.557 -4.463 16.596 1.00 96.62 313 ARG A O 1
ATOM 2560 N N . LEU A 1 314 ? -13.963 -4.217 18.161 1.00 96.88 314 LEU A N 1
ATOM 2561 C CA . LEU A 1 314 ? -12.897 -3.807 17.242 1.00 96.88 314 LEU A CA 1
ATOM 2562 C C . LEU A 1 314 ? -12.590 -4.893 16.206 1.00 96.88 314 LEU A C 1
ATOM 2564 O O . LEU A 1 314 ? -12.490 -4.586 15.019 1.00 96.88 314 LEU A O 1
ATOM 2568 N N . ARG A 1 315 ? -12.545 -6.173 16.604 1.00 94.56 315 ARG A N 1
ATOM 2569 C CA . ARG A 1 315 ? -12.423 -7.304 15.664 1.00 94.56 315 ARG A CA 1
ATOM 2570 C C . ARG A 1 315 ? -13.593 -7.341 14.679 1.00 94.56 315 ARG A C 1
ATOM 2572 O O . ARG A 1 315 ? -13.392 -7.579 13.489 1.00 94.56 315 ARG A O 1
ATOM 2579 N N . GLN A 1 316 ? -14.819 -7.082 15.135 1.00 94.88 316 GLN A N 1
ATOM 2580 C CA . GLN A 1 316 ? -15.985 -7.026 14.249 1.00 94.88 316 GLN A CA 1
ATOM 2581 C C . GLN A 1 316 ? -15.927 -5.833 13.279 1.00 94.88 316 GLN A C 1
ATOM 2583 O O . GLN A 1 316 ? -16.277 -5.990 12.104 1.00 94.88 316 GLN A O 1
ATOM 2588 N N . LEU A 1 317 ? -15.482 -4.664 13.746 1.00 96.12 317 LEU A N 1
ATOM 2589 C CA . LEU A 1 317 ? -15.281 -3.479 12.913 1.00 96.12 317 LEU A CA 1
ATOM 2590 C C . LEU A 1 317 ? -14.176 -3.703 11.878 1.00 96.12 317 LEU A C 1
ATOM 2592 O O . LEU A 1 317 ? -14.390 -3.385 10.714 1.00 96.12 317 LEU A O 1
ATOM 2596 N N . GLN A 1 318 ? -13.058 -4.336 12.246 1.00 94.50 318 GLN A N 1
ATOM 2597 C CA . GLN A 1 318 ? -11.968 -4.643 11.312 1.00 94.50 318 GLN A CA 1
ATOM 2598 C C . GLN A 1 318 ? -12.445 -5.560 10.179 1.00 94.50 318 GLN A C 1
ATOM 2600 O O . GLN A 1 318 ? -12.146 -5.331 9.007 1.00 94.50 318 GLN A O 1
ATOM 2605 N N . LYS A 1 319 ? -13.322 -6.526 10.490 1.00 93.06 319 LYS A N 1
ATOM 2606 C CA . LYS A 1 319 ? -14.010 -7.317 9.462 1.00 93.06 319 LYS A CA 1
ATOM 2607 C C . LYS A 1 319 ? -14.872 -6.426 8.570 1.00 93.06 319 LYS A C 1
ATOM 2609 O O . LYS A 1 319 ? -14.714 -6.447 7.353 1.00 93.06 319 LYS A O 1
ATOM 2614 N N . LYS A 1 320 ? -15.797 -5.646 9.138 1.00 93.50 320 LYS A N 1
ATOM 2615 C CA . LYS A 1 320 ? -16.850 -4.935 8.383 1.00 93.50 320 LYS A CA 1
ATOM 2616 C C . LYS A 1 320 ? -16.384 -3.672 7.647 1.00 93.50 320 LYS A C 1
ATOM 2618 O O . LYS A 1 320 ? -16.970 -3.373 6.602 1.00 93.50 320 LYS A O 1
ATOM 2623 N N . GLY A 1 321 ? -15.363 -2.997 8.162 1.00 96.12 321 GLY A N 1
ATOM 2624 C CA . GLY A 1 321 ? -15.000 -1.613 7.857 1.00 96.12 321 GLY A CA 1
ATOM 2625 C C . GLY A 1 321 ? -15.804 -0.604 8.688 1.00 96.12 321 GLY A C 1
ATOM 2626 O O . GLY A 1 321 ? -16.843 -0.952 9.256 1.00 96.12 321 GLY A O 1
ATOM 2627 N N . ILE A 1 322 ? -15.327 0.639 8.737 1.00 97.50 322 ILE A N 1
ATOM 2628 C CA . ILE A 1 322 ? -15.951 1.773 9.446 1.00 97.50 322 ILE A CA 1
ATOM 2629 C C . ILE A 1 322 ? -16.413 2.863 8.472 1.00 97.50 322 ILE A C 1
ATOM 2631 O O . ILE A 1 322 ? -15.896 2.981 7.366 1.00 97.50 322 ILE A O 1
ATOM 2635 N N . GLY A 1 323 ? -17.379 3.679 8.891 1.00 96.81 323 GLY A N 1
ATOM 2636 C CA . GLY A 1 323 ? -17.859 4.805 8.091 1.00 96.81 323 GLY A CA 1
ATOM 2637 C C . GLY A 1 323 ? -18.663 4.397 6.850 1.00 96.81 323 GLY A C 1
ATOM 2638 O O . GLY A 1 323 ? -19.332 3.359 6.820 1.00 96.81 323 GLY A O 1
ATOM 2639 N N . MET A 1 324 ? -18.622 5.251 5.829 1.00 95.88 324 MET A N 1
ATOM 2640 C CA . MET A 1 324 ? -19.442 5.141 4.621 1.00 95.88 324 MET A CA 1
ATOM 2641 C C . MET A 1 324 ? -18.735 4.381 3.494 1.00 95.88 324 MET A C 1
ATOM 2643 O O . MET A 1 324 ? -17.517 4.237 3.465 1.00 95.88 324 MET A O 1
ATOM 2647 N N . LEU A 1 325 ? -19.529 3.879 2.540 1.00 94.81 325 LEU A N 1
ATOM 2648 C CA . LEU A 1 325 ? -19.054 3.220 1.313 1.00 94.81 325 LEU A CA 1
ATOM 2649 C C . LEU A 1 325 ? -18.157 1.984 1.533 1.00 94.81 325 LEU A C 1
ATOM 2651 O O . LEU A 1 325 ? -17.403 1.591 0.644 1.00 94.81 325 LEU A O 1
ATOM 2655 N N . THR A 1 326 ? -18.281 1.298 2.675 1.00 96.00 326 THR A N 1
ATOM 2656 C CA . THR A 1 326 ? -17.453 0.111 2.989 1.00 96.00 326 THR A CA 1
ATOM 2657 C C . THR A 1 326 ? -17.594 -1.036 1.984 1.00 96.00 326 THR A C 1
ATOM 2659 O O . THR A 1 326 ? -16.673 -1.827 1.800 1.00 96.00 326 THR A O 1
ATOM 2662 N N . HIS A 1 327 ? -18.727 -1.124 1.285 1.00 93.88 327 HIS A N 1
ATOM 2663 C CA . HIS A 1 327 ? -18.946 -2.095 0.209 1.00 93.88 327 HIS A CA 1
ATOM 2664 C C . HIS A 1 327 ? -18.137 -1.792 -1.070 1.00 93.88 327 HIS A C 1
ATOM 2666 O O . HIS A 1 327 ? -17.980 -2.673 -1.915 1.00 93.88 327 HIS A O 1
ATOM 2672 N N . LEU A 1 328 ? -17.601 -0.573 -1.198 1.00 94.31 328 LEU A N 1
ATOM 2673 C CA . LEU A 1 328 ? -16.727 -0.125 -2.291 1.00 94.31 328 LEU A CA 1
ATOM 2674 C C . LEU A 1 328 ? -15.237 -0.173 -1.935 1.00 94.31 328 LEU A C 1
ATOM 2676 O O . LEU A 1 328 ? -14.419 0.288 -2.731 1.00 94.31 328 LEU A O 1
ATOM 2680 N N . GLY A 1 329 ? -14.898 -0.690 -0.751 1.00 95.75 329 GLY A N 1
ATOM 2681 C CA . GLY A 1 329 ? -13.519 -0.799 -0.279 1.00 95.75 329 GLY A CA 1
ATOM 2682 C C . GLY A 1 329 ? -13.032 0.381 0.562 1.00 95.75 329 GLY A C 1
ATOM 2683 O O . GLY A 1 329 ? -11.833 0.470 0.795 1.00 95.75 329 GLY A O 1
ATOM 2684 N N . PHE A 1 330 ? -13.931 1.261 1.019 1.00 97.50 330 PHE A N 1
ATOM 2685 C CA . PHE A 1 330 ? -13.626 2.323 1.986 1.00 97.50 330 PHE A CA 1
ATOM 2686 C C . PHE A 1 330 ? -13.654 1.803 3.429 1.00 97.50 330 PHE A C 1
ATOM 2688 O O . PHE A 1 330 ? -14.199 0.729 3.711 1.00 97.50 330 PHE A O 1
ATOM 2695 N N . GLY A 1 331 ? -13.102 2.583 4.360 1.00 98.06 331 GLY A N 1
ATOM 2696 C CA . GLY A 1 331 ? -13.229 2.306 5.789 1.00 98.06 331 GLY A CA 1
ATOM 2697 C C . GLY A 1 331 ? -12.420 1.115 6.291 1.00 98.06 331 GLY A C 1
ATOM 2698 O O . GLY A 1 331 ? -12.772 0.536 7.320 1.00 98.06 331 GLY A O 1
ATOM 2699 N N . ARG A 1 332 ? -11.406 0.677 5.545 1.00 98.19 332 ARG A N 1
ATOM 2700 C CA . ARG A 1 332 ? -10.547 -0.457 5.891 1.00 98.19 332 ARG A CA 1
ATOM 2701 C C . ARG A 1 332 ? -9.421 -0.001 6.799 1.00 98.19 332 ARG A C 1
ATOM 2703 O O . ARG A 1 332 ? -8.802 1.031 6.551 1.00 98.19 332 ARG A O 1
ATOM 2710 N N . PHE A 1 333 ? -9.141 -0.783 7.832 1.00 98.12 333 PHE A N 1
ATOM 2711 C CA . PHE A 1 333 ? -8.107 -0.481 8.811 1.00 98.12 333 PHE A CA 1
ATOM 2712 C C . PHE A 1 333 ? -7.553 -1.762 9.429 1.00 98.12 333 PHE A C 1
ATOM 2714 O O . PHE A 1 333 ? -8.175 -2.820 9.343 1.00 98.12 333 PHE A O 1
ATOM 2721 N N . VAL A 1 334 ? -6.404 -1.636 10.079 1.00 97.44 334 VAL A N 1
ATOM 2722 C CA . VAL A 1 334 ? -5.750 -2.682 10.868 1.00 97.44 334 VAL A CA 1
ATOM 2723 C C . VAL A 1 334 ? -5.378 -2.113 12.233 1.00 97.44 334 VAL A C 1
ATOM 2725 O O . VAL A 1 334 ? -5.121 -0.916 12.349 1.00 97.44 334 VAL A O 1
ATOM 2728 N N . ILE A 1 335 ? -5.362 -2.954 13.265 1.00 96.50 335 ILE A N 1
ATOM 2729 C CA . ILE A 1 335 ? -4.864 -2.597 14.600 1.00 96.50 335 ILE A CA 1
ATOM 2730 C C . ILE A 1 335 ? -3.714 -3.538 14.940 1.00 96.50 335 ILE A C 1
ATOM 2732 O O . ILE A 1 335 ? -3.859 -4.740 14.743 1.00 96.50 335 ILE A O 1
ATOM 2736 N N . GLY A 1 336 ? -2.607 -2.995 15.448 1.00 93.81 336 GLY A N 1
ATOM 2737 C CA . GLY A 1 336 ? -1.421 -3.777 15.810 1.00 93.81 336 GLY A CA 1
ATOM 2738 C C . GLY A 1 336 ? -0.529 -4.129 14.617 1.00 93.81 336 GLY A C 1
ATOM 2739 O O . GLY A 1 336 ? 0.087 -5.184 14.607 1.00 93.81 336 GLY A O 1
ATOM 2740 N N . TRP A 1 337 ? -0.499 -3.288 13.576 1.00 94.25 337 TRP A N 1
ATOM 2741 C CA . TRP A 1 337 ? 0.413 -3.473 12.436 1.00 94.25 337 TRP A CA 1
ATOM 2742 C C . TRP A 1 337 ? 1.790 -2.833 12.661 1.00 94.25 337 TRP A C 1
ATOM 2744 O O . TRP A 1 337 ? 2.804 -3.365 12.217 1.00 94.25 337 TRP A O 1
ATOM 2754 N N . GLN A 1 338 ? 1.814 -1.685 13.342 1.00 93.75 338 GLN A N 1
ATOM 2755 C CA . GLN A 1 338 ? 3.024 -0.948 13.695 1.00 93.75 338 GLN A CA 1
ATOM 2756 C C . GLN A 1 338 ? 3.484 -1.389 15.090 1.00 93.75 338 GLN A C 1
ATOM 2758 O O . GLN A 1 338 ? 2.759 -1.182 16.061 1.00 93.75 338 GLN A O 1
ATOM 2763 N N . GLU A 1 339 ? 4.672 -1.993 15.186 1.00 87.88 339 GLU A N 1
ATOM 2764 C CA . GLU A 1 339 ? 5.200 -2.561 16.442 1.00 87.88 339 GLU A CA 1
ATOM 2765 C C . GLU A 1 339 ? 6.590 -2.025 16.829 1.00 87.88 339 GLU A C 1
ATOM 2767 O O . GLU A 1 339 ? 7.105 -2.356 17.893 1.00 87.88 339 GLU A O 1
ATOM 2772 N N . SER A 1 340 ? 7.234 -1.230 15.969 1.00 92.00 340 SER A N 1
ATOM 2773 C CA . SER A 1 340 ? 8.591 -0.713 16.190 1.00 92.00 340 SER A CA 1
ATOM 2774 C C . SER A 1 340 ? 8.648 0.806 16.059 1.00 92.00 340 SER A C 1
ATOM 2776 O O . SER A 1 340 ? 8.095 1.378 15.125 1.00 92.00 340 SER A O 1
ATOM 2778 N N . GLU A 1 341 ? 9.393 1.450 16.956 1.00 94.12 341 GLU A N 1
ATOM 2779 C CA . GLU A 1 341 ? 9.704 2.887 16.905 1.00 94.12 341 GLU A CA 1
ATOM 2780 C C . GLU A 1 341 ? 10.612 3.260 15.728 1.00 94.12 341 GLU A C 1
ATOM 2782 O O . GLU A 1 341 ? 10.556 4.377 15.211 1.00 94.12 341 GLU A O 1
ATOM 2787 N N . LYS A 1 342 ? 11.473 2.325 15.310 1.00 93.88 342 LYS A N 1
ATOM 2788 C CA . LYS A 1 342 ? 12.432 2.495 14.217 1.00 93.88 342 LYS A CA 1
ATOM 2789 C C . LYS A 1 342 ? 12.324 1.335 13.243 1.00 93.88 342 LYS A C 1
ATOM 2791 O O . LYS A 1 342 ? 12.181 0.185 13.658 1.00 93.88 342 LYS A O 1
ATOM 2796 N N . TYR A 1 343 ? 12.441 1.642 11.958 1.00 93.31 343 TYR A N 1
ATOM 2797 C CA . TYR A 1 343 ? 12.438 0.648 10.891 1.00 93.31 343 TYR A CA 1
ATOM 2798 C C . TYR A 1 343 ? 13.714 0.727 10.054 1.00 93.31 343 TYR A C 1
ATOM 2800 O O . TYR A 1 343 ? 14.361 1.768 9.957 1.00 93.31 343 TYR A O 1
ATOM 2808 N N . TYR A 1 344 ? 14.034 -0.380 9.393 1.00 91.06 344 TYR A N 1
ATOM 2809 C CA . TYR A 1 344 ? 15.106 -0.471 8.408 1.00 91.06 344 TYR A CA 1
ATOM 2810 C C . TYR A 1 344 ? 14.525 -0.899 7.063 1.00 91.06 344 TYR A C 1
ATOM 2812 O O . TYR A 1 344 ? 13.665 -1.783 7.006 1.00 91.06 344 TYR A O 1
ATOM 2820 N N . ILE A 1 345 ? 14.988 -0.286 5.969 1.00 89.75 345 ILE A N 1
ATOM 2821 C CA . ILE A 1 345 ? 14.581 -0.710 4.625 1.00 89.75 345 ILE A CA 1
ATOM 2822 C C . ILE A 1 345 ? 15.105 -2.125 4.399 1.00 89.75 345 ILE A C 1
ATOM 2824 O O . ILE A 1 345 ? 16.315 -2.351 4.328 1.00 89.75 345 ILE A O 1
ATOM 2828 N N . ALA A 1 346 ? 14.187 -3.076 4.243 1.00 84.06 346 ALA A N 1
ATOM 2829 C CA . ALA A 1 346 ? 14.545 -4.406 3.793 1.00 84.06 346 ALA A CA 1
ATOM 2830 C C . ALA A 1 346 ? 15.087 -4.291 2.365 1.00 84.06 346 ALA A C 1
ATOM 2832 O O . ALA A 1 346 ? 14.402 -3.785 1.470 1.00 84.06 346 ALA A O 1
ATOM 2833 N N . GLN A 1 347 ? 16.329 -4.726 2.144 1.00 66.94 347 GLN A N 1
ATOM 2834 C CA . GLN A 1 347 ? 16.909 -4.690 0.808 1.00 66.94 347 GLN A CA 1
ATOM 2835 C C . GLN A 1 347 ? 16.031 -5.520 -0.132 1.00 66.94 347 GLN A C 1
ATOM 2837 O O . GLN A 1 347 ? 15.758 -6.696 0.113 1.00 66.94 347 GLN A O 1
ATOM 2842 N N . LYS A 1 348 ? 15.584 -4.900 -1.230 1.00 52.44 348 LYS A N 1
ATOM 2843 C CA . LYS A 1 348 ? 15.113 -5.651 -2.390 1.00 52.44 348 LYS A CA 1
ATOM 2844 C C . LYS A 1 348 ? 16.322 -6.404 -2.926 1.00 52.44 348 LYS A C 1
ATOM 2846 O O . LYS A 1 348 ? 17.081 -5.849 -3.721 1.00 52.44 348 LYS A O 1
ATOM 2851 N N . ASP A 1 349 ? 16.495 -7.653 -2.518 1.00 41.53 349 ASP A N 1
ATOM 2852 C CA . ASP A 1 349 ? 17.383 -8.574 -3.216 1.00 41.53 349 ASP A CA 1
ATOM 2853 C C . ASP A 1 349 ? 16.790 -8.806 -4.609 1.00 41.53 349 ASP A C 1
ATOM 2855 O O . ASP A 1 349 ? 16.027 -9.743 -4.854 1.00 41.53 349 ASP A O 1
ATOM 2859 N N . LYS A 1 350 ? 17.083 -7.894 -5.545 1.00 41.06 350 LYS A N 1
ATOM 2860 C CA . LYS A 1 350 ? 16.781 -8.093 -6.959 1.00 41.06 350 LYS A CA 1
ATOM 2861 C C . LYS A 1 350 ? 17.463 -9.397 -7.358 1.00 41.06 350 LYS A C 1
ATOM 2863 O O . LYS A 1 350 ? 18.688 -9.454 -7.466 1.00 41.06 350 LYS A O 1
ATOM 2868 N N . LYS A 1 351 ? 16.667 -10.442 -7.604 1.00 37.34 351 LYS A N 1
ATOM 2869 C CA . LYS A 1 351 ? 17.116 -11.618 -8.350 1.00 37.34 351 LYS A CA 1
ATOM 2870 C C . LYS A 1 351 ? 17.514 -11.142 -9.741 1.00 37.34 351 LYS A C 1
ATOM 2872 O O . LYS A 1 351 ? 16.689 -11.060 -10.645 1.00 37.34 351 LYS A O 1
ATOM 2877 N N . TYR A 1 352 ? 18.791 -10.843 -9.920 1.00 43.72 352 TYR A N 1
ATOM 2878 C CA . TYR A 1 352 ? 19.390 -10.952 -11.234 1.00 43.72 352 TYR A CA 1
ATOM 2879 C C . TYR A 1 352 ? 19.375 -12.441 -11.570 1.00 43.72 352 TYR A C 1
ATOM 2881 O O . TYR A 1 352 ? 20.017 -13.246 -10.893 1.00 43.72 352 TYR A O 1
ATOM 2889 N N . SER A 1 353 ? 18.600 -12.839 -12.579 1.00 46.22 353 SER A N 1
ATOM 2890 C CA . SER A 1 353 ? 18.810 -14.144 -13.196 1.00 46.22 353 SER A CA 1
ATOM 2891 C C . SER A 1 353 ? 20.261 -14.174 -13.665 1.00 46.22 353 SER A C 1
ATOM 2893 O O . SER A 1 353 ? 20.641 -13.305 -14.454 1.00 46.22 353 SER A O 1
ATOM 2895 N N . LYS A 1 354 ? 21.074 -15.120 -13.172 1.00 48.50 354 LYS A N 1
ATOM 2896 C CA . LYS A 1 354 ? 22.428 -15.307 -13.707 1.00 48.50 354 LYS A CA 1
ATOM 2897 C C . LYS A 1 354 ? 22.281 -15.478 -15.227 1.00 48.50 354 LYS A C 1
ATOM 2899 O O . LYS A 1 354 ? 21.567 -16.394 -15.640 1.00 48.50 354 LYS A O 1
ATOM 2904 N N . PRO A 1 355 ? 22.848 -14.584 -16.057 1.00 54.00 355 PRO A N 1
ATOM 2905 C CA . PRO A 1 355 ? 22.797 -14.768 -17.497 1.00 54.00 355 PRO A CA 1
ATOM 2906 C C . PRO A 1 355 ? 23.433 -16.121 -17.829 1.00 54.00 355 PRO A C 1
ATOM 2908 O O . PRO A 1 355 ? 24.461 -16.485 -17.265 1.00 54.00 355 PRO A O 1
ATOM 2911 N N . VAL A 1 356 ? 22.793 -16.882 -18.720 1.00 58.56 356 VAL A N 1
ATOM 2912 C CA . VAL A 1 356 ? 23.238 -18.232 -19.122 1.00 58.56 356 VAL A CA 1
ATOM 2913 C C . VAL A 1 356 ? 24.587 -18.181 -19.866 1.00 58.56 356 VAL A C 1
ATOM 2915 O O . VAL A 1 356 ? 25.265 -19.192 -20.015 1.00 58.56 356 VAL A O 1
ATOM 2918 N N . SER A 1 357 ? 24.997 -16.995 -20.321 1.00 64.50 357 SER A N 1
ATOM 2919 C CA . SER A 1 357 ? 26.264 -16.749 -21.004 1.00 64.50 357 SER A CA 1
ATOM 2920 C C . SER A 1 357 ? 27.434 -16.584 -20.033 1.00 64.50 357 SER A C 1
ATOM 2922 O O . SER A 1 357 ? 27.336 -15.845 -19.051 1.00 64.50 357 SER A O 1
ATOM 2924 N N . THR A 1 358 ? 28.582 -17.167 -20.374 1.00 65.62 358 THR A N 1
ATOM 2925 C CA . THR A 1 358 ? 29.861 -16.876 -19.720 1.00 65.62 358 THR A CA 1
ATOM 2926 C C . THR A 1 358 ? 30.211 -15.384 -19.838 1.00 65.62 358 THR A C 1
ATOM 2928 O O . THR A 1 358 ? 30.016 -14.794 -20.906 1.00 65.62 358 THR A O 1
ATOM 2931 N N . PRO A 1 359 ? 30.734 -14.747 -18.770 1.00 67.00 359 PRO A N 1
ATOM 2932 C CA . PRO A 1 359 ? 31.165 -13.353 -18.824 1.00 67.00 359 PRO A CA 1
ATOM 2933 C C . PRO A 1 359 ? 32.185 -13.127 -19.955 1.00 67.00 359 PRO A C 1
ATOM 2935 O O . PRO A 1 359 ? 33.140 -13.905 -20.054 1.00 67.00 359 PRO A O 1
ATOM 2938 N N . PRO A 1 360 ? 32.039 -12.073 -20.784 1.00 80.00 360 PRO A N 1
ATOM 2939 C CA . PRO A 1 360 ? 33.015 -11.749 -21.821 1.00 80.00 360 PRO A CA 1
ATOM 2940 C C . PRO A 1 360 ? 34.422 -11.564 -21.243 1.00 80.00 360 PRO A C 1
ATOM 2942 O O . PRO A 1 360 ? 34.582 -10.984 -20.167 1.00 80.00 360 PRO A O 1
ATOM 2945 N N . GLN A 1 361 ? 35.455 -11.970 -21.988 1.00 75.06 361 GLN A N 1
ATOM 2946 C CA . GLN A 1 361 ? 36.850 -11.869 -21.538 1.00 75.06 361 GLN A CA 1
ATOM 2947 C C . GLN A 1 361 ? 37.251 -10.430 -21.163 1.00 75.06 361 GLN A C 1
ATOM 2949 O O . GLN A 1 361 ? 37.982 -10.230 -20.198 1.00 75.06 361 GLN A O 1
ATOM 2954 N N . ALA A 1 362 ? 36.716 -9.429 -21.871 1.00 77.50 362 ALA A N 1
ATOM 2955 C CA . ALA A 1 362 ? 36.942 -8.013 -21.574 1.00 77.50 362 ALA A CA 1
ATOM 2956 C C . ALA A 1 362 ? 36.388 -7.599 -20.197 1.00 77.50 362 ALA A C 1
ATOM 2958 O O . ALA A 1 362 ? 37.012 -6.828 -19.471 1.00 77.50 362 ALA A O 1
ATOM 2959 N N . LEU A 1 363 ? 35.232 -8.141 -19.807 1.00 75.81 363 LEU A N 1
ATOM 2960 C CA . LEU A 1 363 ? 34.650 -7.884 -18.492 1.00 75.81 363 LEU A CA 1
ATOM 2961 C C . LEU A 1 363 ? 35.464 -8.582 -17.397 1.00 75.81 363 LEU A C 1
ATOM 2963 O O . LEU A 1 363 ? 35.760 -7.962 -16.378 1.00 75.81 363 LEU A O 1
ATOM 2967 N N . LYS A 1 364 ? 35.887 -9.832 -17.642 1.00 73.69 364 LYS A N 1
ATOM 2968 C CA . LYS A 1 364 ? 36.801 -10.562 -16.751 1.00 73.69 364 LYS A CA 1
ATOM 2969 C C . LYS A 1 364 ? 38.092 -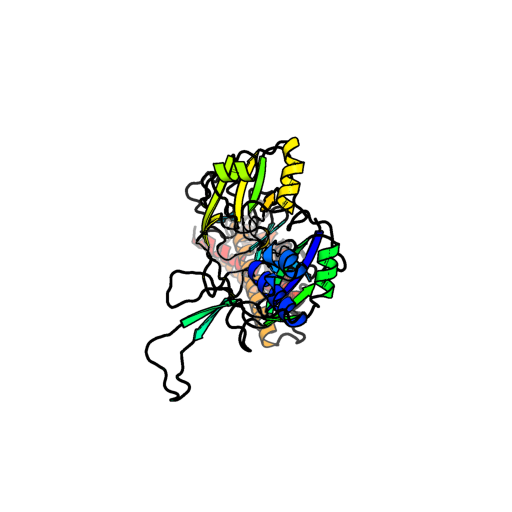9.765 -16.513 1.00 73.69 364 LYS A C 1
ATOM 2971 O O . LYS A 1 364 ? 38.470 -9.575 -15.363 1.00 73.69 364 LYS A O 1
ATOM 2976 N N . SER A 1 365 ? 38.711 -9.209 -17.561 1.00 74.38 365 SER A N 1
ATOM 2977 C CA . SER A 1 365 ? 39.923 -8.391 -17.408 1.00 74.38 365 SER A CA 1
ATOM 2978 C C . SER A 1 365 ? 39.692 -7.097 -16.626 1.00 74.38 365 SER A C 1
ATOM 2980 O O . SER A 1 365 ? 40.512 -6.761 -15.779 1.00 74.38 365 SER A O 1
ATOM 2982 N N . ILE A 1 366 ? 38.574 -6.395 -16.854 1.00 77.94 366 ILE A N 1
ATOM 2983 C CA . ILE A 1 366 ? 38.259 -5.151 -16.129 1.00 77.94 366 ILE A CA 1
ATOM 2984 C C . ILE A 1 366 ? 38.071 -5.436 -14.637 1.00 77.94 366 ILE A C 1
ATOM 2986 O O . ILE A 1 366 ? 38.648 -4.749 -13.797 1.00 77.94 366 ILE A O 1
ATOM 2990 N N . ILE A 1 367 ? 37.293 -6.467 -14.301 1.00 76.31 367 ILE A N 1
ATOM 2991 C CA . ILE A 1 367 ? 37.035 -6.840 -12.907 1.00 76.31 367 ILE A CA 1
ATOM 2992 C C . ILE A 1 367 ? 38.324 -7.311 -12.231 1.00 76.31 367 ILE A C 1
ATOM 2994 O O . ILE A 1 367 ? 38.575 -6.930 -11.090 1.00 76.31 367 ILE A O 1
ATOM 2998 N N . SER A 1 368 ? 39.176 -8.062 -12.937 1.00 75.25 368 SER A N 1
ATOM 2999 C CA . SER A 1 368 ? 40.497 -8.442 -12.433 1.00 75.25 368 SER A CA 1
ATOM 3000 C C . SER A 1 368 ? 41.370 -7.235 -12.108 1.00 75.25 368 SER A C 1
ATOM 3002 O O . SER A 1 368 ? 41.947 -7.190 -11.024 1.00 75.25 368 SER A O 1
ATOM 3004 N N . SER A 1 369 ? 41.445 -6.249 -13.006 1.00 78.69 369 SER A N 1
ATOM 3005 C CA . SER A 1 369 ? 42.227 -5.030 -12.775 1.00 78.69 369 SER A CA 1
ATOM 3006 C C . SER A 1 369 ? 41.686 -4.219 -11.598 1.00 78.69 369 SER A C 1
ATOM 3008 O O . SER A 1 369 ? 42.459 -3.821 -10.733 1.00 78.69 369 SER A O 1
ATOM 3010 N N . LEU A 1 370 ? 40.365 -4.042 -11.502 1.00 79.44 370 LEU A N 1
ATOM 3011 C CA . LEU A 1 370 ? 39.736 -3.329 -10.384 1.00 79.44 370 LEU A CA 1
ATOM 3012 C C . LEU A 1 370 ? 39.961 -4.036 -9.042 1.00 79.44 370 LEU A C 1
ATOM 3014 O O . LEU A 1 370 ? 40.233 -3.389 -8.030 1.00 79.44 370 LEU A O 1
ATOM 3018 N N . ALA A 1 371 ? 39.866 -5.366 -9.026 1.00 78.81 371 ALA A N 1
ATOM 3019 C CA . ALA A 1 371 ? 40.130 -6.168 -7.840 1.00 78.81 371 ALA A CA 1
ATOM 3020 C C . ALA A 1 371 ? 41.593 -6.041 -7.391 1.00 78.81 371 ALA A C 1
ATOM 3022 O O . ALA A 1 371 ? 41.873 -5.867 -6.204 1.00 78.81 371 ALA A O 1
ATOM 3023 N N . GLU A 1 372 ? 42.528 -6.077 -8.337 1.00 79.44 372 GLU A N 1
ATOM 3024 C CA . GLU A 1 372 ? 43.949 -5.904 -8.059 1.00 79.44 372 GLU A CA 1
ATOM 3025 C C . GLU A 1 372 ? 44.270 -4.491 -7.541 1.00 79.44 372 GLU A C 1
ATOM 3027 O O . GLU A 1 372 ? 44.973 -4.348 -6.538 1.00 79.44 372 GLU A O 1
ATOM 3032 N N . GLU A 1 373 ? 43.707 -3.449 -8.157 1.00 83.06 373 GLU A N 1
ATOM 3033 C CA . GLU A 1 373 ? 43.835 -2.060 -7.699 1.00 83.06 373 GLU A CA 1
ATOM 3034 C C . GLU A 1 373 ? 43.294 -1.877 -6.278 1.00 83.06 373 GLU A C 1
ATOM 3036 O O . GLU A 1 373 ? 43.947 -1.249 -5.438 1.00 83.06 373 GLU A O 1
ATOM 3041 N N . PHE A 1 374 ? 42.139 -2.474 -5.975 1.00 83.69 374 PHE A N 1
ATOM 3042 C CA . PHE A 1 374 ? 41.549 -2.447 -4.640 1.00 83.69 374 PHE A CA 1
ATOM 3043 C C . PHE A 1 374 ? 42.458 -3.110 -3.595 1.00 83.69 374 PHE A C 1
ATOM 3045 O O . PHE A 1 374 ? 42.692 -2.540 -2.522 1.00 83.69 374 PHE A O 1
ATOM 3052 N N . LEU A 1 375 ? 43.001 -4.293 -3.899 1.00 83.50 375 LEU A N 1
ATOM 3053 C CA . LEU A 1 375 ? 43.913 -5.004 -3.000 1.00 83.50 375 LEU A CA 1
ATOM 3054 C C . LEU A 1 375 ? 45.197 -4.209 -2.757 1.00 83.50 375 LEU A C 1
ATOM 3056 O O . LEU A 1 375 ? 45.636 -4.089 -1.610 1.00 83.50 375 LEU A O 1
ATOM 3060 N N . ILE A 1 376 ? 45.776 -3.624 -3.807 1.00 86.38 376 ILE A N 1
ATOM 3061 C CA . ILE A 1 376 ? 46.960 -2.764 -3.706 1.00 86.38 376 ILE A CA 1
ATOM 3062 C C . ILE A 1 376 ? 46.651 -1.546 -2.830 1.00 86.38 376 ILE A C 1
ATOM 3064 O O . ILE A 1 376 ? 47.393 -1.276 -1.885 1.00 86.38 376 ILE A O 1
ATOM 3068 N N . ALA A 1 377 ? 45.546 -0.842 -3.082 1.00 85.81 377 ALA A N 1
ATOM 3069 C CA . ALA A 1 377 ? 45.175 0.360 -2.340 1.00 85.81 377 ALA A CA 1
ATOM 3070 C C . ALA A 1 377 ? 44.942 0.077 -0.847 1.00 85.81 377 ALA A C 1
ATOM 3072 O O . ALA A 1 377 ? 45.404 0.830 0.014 1.00 85.81 377 ALA A O 1
ATOM 3073 N N . ASN A 1 378 ? 44.264 -1.020 -0.505 1.00 85.12 378 ASN A N 1
ATOM 3074 C CA . ASN A 1 378 ? 44.048 -1.380 0.897 1.00 85.12 378 ASN A CA 1
ATOM 3075 C C . ASN A 1 378 ? 45.319 -1.906 1.565 1.00 85.12 378 ASN A C 1
ATOM 3077 O O . ASN A 1 378 ? 45.600 -1.530 2.701 1.00 85.12 378 ASN A O 1
ATOM 3081 N N . THR A 1 379 ? 46.153 -2.658 0.848 1.00 89.56 379 THR A N 1
ATOM 3082 C CA . THR A 1 379 ? 47.485 -3.055 1.330 1.00 89.56 379 THR A CA 1
ATOM 3083 C C . THR A 1 379 ? 48.340 -1.835 1.670 1.00 89.56 379 THR A C 1
ATOM 3085 O O . THR A 1 379 ? 48.977 -1.795 2.724 1.00 89.56 379 THR A O 1
ATOM 3088 N N . GLN A 1 380 ? 48.309 -0.799 0.827 1.00 91.56 380 GLN A N 1
ATOM 3089 C CA . GLN A 1 380 ? 48.983 0.471 1.098 1.00 91.56 380 GLN A CA 1
ATOM 3090 C C . GLN A 1 380 ? 48.427 1.154 2.352 1.00 91.56 380 GLN A C 1
ATOM 3092 O O . GLN A 1 380 ? 49.210 1.631 3.171 1.00 91.56 380 GLN A O 1
ATOM 3097 N N . LYS A 1 381 ? 47.101 1.176 2.551 1.00 89.50 381 LYS A N 1
ATOM 3098 C CA . LYS A 1 381 ? 46.483 1.739 3.768 1.00 89.50 381 LYS A CA 1
ATOM 3099 C C . LYS A 1 381 ? 46.937 1.010 5.033 1.00 89.50 381 LYS A C 1
ATOM 3101 O O . LYS A 1 381 ? 47.269 1.675 6.013 1.00 89.50 381 LYS A O 1
ATOM 3106 N N . ILE A 1 382 ? 46.977 -0.324 5.013 1.00 88.62 382 ILE A N 1
ATOM 3107 C CA . ILE A 1 382 ? 47.453 -1.130 6.148 1.00 88.62 382 ILE A CA 1
ATOM 3108 C C . ILE A 1 382 ? 48.932 -0.814 6.418 1.00 88.62 382 ILE A C 1
ATOM 3110 O O . ILE A 1 382 ? 49.293 -0.473 7.543 1.00 88.62 382 ILE A O 1
ATOM 3114 N N . ALA A 1 383 ? 49.774 -0.803 5.380 1.00 91.44 383 ALA A N 1
ATOM 3115 C CA . ALA A 1 383 ? 51.190 -0.459 5.503 1.00 91.44 383 ALA A CA 1
ATOM 3116 C C . ALA A 1 383 ? 51.426 0.964 6.043 1.00 91.44 383 ALA A C 1
ATOM 3118 O O . ALA A 1 383 ? 52.326 1.166 6.857 1.00 91.44 383 ALA A O 1
ATOM 3119 N N . ILE A 1 384 ? 50.620 1.949 5.625 1.00 91.19 384 ILE A N 1
ATOM 3120 C CA . ILE A 1 384 ? 50.677 3.330 6.135 1.00 91.19 384 ILE A CA 1
ATOM 3121 C C . ILE A 1 384 ? 50.333 3.367 7.626 1.00 91.19 384 ILE A C 1
ATOM 3123 O O . ILE A 1 384 ? 51.061 3.993 8.397 1.00 91.19 384 ILE A O 1
ATOM 3127 N N . ARG A 1 385 ? 49.255 2.684 8.040 1.00 89.44 385 ARG A N 1
ATOM 3128 C CA . ARG A 1 385 ? 48.873 2.578 9.457 1.00 89.44 385 ARG A CA 1
ATOM 3129 C C . ARG A 1 385 ? 50.000 1.949 10.268 1.00 89.44 385 ARG A C 1
ATOM 3131 O O . ARG A 1 385 ? 50.434 2.547 11.247 1.00 89.44 385 ARG A O 1
ATOM 3138 N N . LYS A 1 386 ? 50.572 0.838 9.798 1.00 90.75 386 LYS A N 1
ATOM 3139 C CA . LYS A 1 386 ? 51.686 0.192 10.500 1.00 90.75 386 LYS A CA 1
ATOM 3140 C C . LYS A 1 386 ? 52.931 1.074 10.576 1.00 90.75 386 LYS A C 1
ATOM 3142 O O . LYS A 1 386 ? 53.569 1.147 11.619 1.00 90.75 386 LYS A O 1
ATOM 3147 N N . ALA A 1 387 ? 53.274 1.778 9.497 1.00 91.25 387 ALA A N 1
ATOM 3148 C CA . ALA A 1 387 ? 54.398 2.714 9.493 1.00 91.25 387 ALA A CA 1
ATOM 3149 C C . ALA A 1 387 ? 54.207 3.852 10.509 1.00 91.25 387 ALA A C 1
ATOM 3151 O O . ALA A 1 387 ? 55.182 4.281 11.123 1.00 91.25 387 ALA A O 1
ATOM 3152 N N . SER A 1 388 ? 52.966 4.309 10.717 1.00 87.88 388 SER A N 1
ATOM 3153 C CA . SER A 1 388 ? 52.663 5.363 11.690 1.00 87.88 388 SER A CA 1
ATOM 3154 C C . SER A 1 388 ? 52.948 4.960 13.140 1.00 87.88 388 SER A C 1
ATOM 3156 O O . SER A 1 388 ? 53.277 5.826 13.936 1.00 87.88 388 SER A O 1
ATOM 3158 N N . GLU A 1 389 ? 52.953 3.664 13.470 1.00 91.12 389 GLU A N 1
ATOM 3159 C CA . GLU A 1 389 ? 53.307 3.178 14.814 1.00 91.12 389 GLU A CA 1
ATOM 3160 C C . GLU A 1 389 ? 54.806 3.344 15.139 1.00 91.12 389 GLU A C 1
ATOM 3162 O O . GLU A 1 389 ? 55.211 3.365 16.304 1.00 91.12 389 GLU A O 1
ATOM 3167 N N . PHE A 1 390 ? 55.660 3.471 14.120 1.00 90.69 390 PHE A N 1
ATOM 3168 C CA . PHE A 1 390 ? 57.108 3.637 14.264 1.00 90.69 390 PHE A CA 1
ATOM 3169 C C . PHE A 1 390 ? 57.494 5.123 14.326 1.00 90.69 390 PHE A C 1
ATOM 3171 O O . PHE A 1 390 ? 58.158 5.671 13.443 1.00 90.69 390 PHE A O 1
ATOM 3178 N N . GLU A 1 391 ? 57.094 5.803 15.397 1.00 83.00 391 GLU A N 1
ATOM 3179 C CA . GLU A 1 391 ? 57.227 7.262 15.482 1.00 83.00 391 GLU A CA 1
ATOM 3180 C C . GLU A 1 391 ? 58.609 7.757 15.925 1.00 83.00 391 GLU A C 1
ATOM 3182 O O . GLU A 1 391 ? 58.946 8.919 15.703 1.00 83.00 391 GLU A O 1
ATOM 3187 N N . LYS A 1 392 ? 59.419 6.945 16.612 1.00 84.94 392 LYS A N 1
ATOM 3188 C CA . LYS A 1 392 ? 60.678 7.383 17.253 1.00 84.94 392 LYS A CA 1
ATOM 3189 C C . LYS A 1 392 ? 61.899 6.697 16.645 1.00 84.94 392 LYS A C 1
ATOM 3191 O O . LYS A 1 392 ? 61.835 5.547 16.223 1.00 84.94 392 LYS A O 1
ATOM 3196 N N . ASN A 1 393 ? 63.027 7.417 16.640 1.00 89.00 393 ASN A N 1
ATOM 3197 C CA . ASN A 1 393 ? 64.327 6.941 16.147 1.00 89.00 393 ASN A CA 1
ATOM 3198 C C . ASN A 1 393 ? 64.275 6.349 14.727 1.00 89.00 393 ASN A C 1
ATOM 3200 O O . ASN A 1 393 ? 64.890 5.317 14.462 1.00 89.00 393 ASN A O 1
ATOM 3204 N N . ILE A 1 394 ? 63.528 7.000 13.829 1.00 91.31 394 ILE A N 1
ATOM 3205 C CA . ILE A 1 394 ? 63.353 6.555 12.442 1.00 91.31 394 ILE A CA 1
ATOM 3206 C C . ILE A 1 394 ? 64.734 6.407 11.767 1.00 91.31 394 ILE A C 1
ATOM 3208 O O . ILE A 1 394 ? 65.563 7.318 11.885 1.00 91.31 394 ILE A O 1
ATOM 3212 N N . PRO A 1 395 ? 65.016 5.284 11.075 1.00 93.00 395 PRO A N 1
ATOM 3213 C CA . PRO A 1 395 ? 66.323 5.045 10.472 1.00 93.00 395 PRO A CA 1
ATOM 3214 C C . PRO A 1 395 ? 66.695 6.084 9.399 1.00 93.00 395 PRO A C 1
ATOM 3216 O O . PRO A 1 395 ? 65.810 6.689 8.800 1.00 93.00 395 PRO A O 1
ATOM 3219 N N . PRO A 1 396 ? 67.994 6.261 9.085 1.00 92.44 396 PRO A N 1
ATOM 3220 C CA . PRO A 1 396 ? 68.443 7.192 8.049 1.00 92.44 396 PRO A CA 1
ATOM 3221 C C . PRO A 1 396 ? 67.846 6.921 6.659 1.00 92.44 396 PRO A C 1
ATOM 3223 O O . PRO A 1 396 ? 67.744 5.766 6.242 1.00 92.44 396 PRO A O 1
ATOM 3226 N N . LYS A 1 397 ? 67.575 7.984 5.883 1.00 90.25 397 LYS A N 1
ATOM 3227 C CA . LYS A 1 397 ? 67.021 7.906 4.514 1.00 90.25 397 LYS A CA 1
ATOM 3228 C C . LYS A 1 397 ? 67.805 6.972 3.605 1.00 90.25 397 LYS A C 1
ATOM 3230 O O . LYS A 1 397 ? 67.212 6.260 2.803 1.00 90.25 397 LYS A O 1
ATOM 3235 N N . SER A 1 398 ? 69.132 6.980 3.724 1.00 90.19 398 SER A N 1
ATOM 3236 C CA . SER A 1 398 ? 70.023 6.116 2.948 1.00 90.19 398 SER A CA 1
ATOM 3237 C C . SER A 1 398 ? 69.805 4.635 3.262 1.00 90.19 398 SER A C 1
ATOM 3239 O O . SER A 1 398 ? 69.830 3.810 2.352 1.00 90.19 398 SER A O 1
ATOM 3241 N N . LEU A 1 399 ? 69.529 4.297 4.525 1.00 91.94 399 LEU A N 1
ATOM 3242 C CA . LEU A 1 399 ? 69.211 2.937 4.947 1.00 91.94 399 LEU A CA 1
ATOM 3243 C C . LEU A 1 399 ? 67.801 2.532 4.500 1.00 91.94 399 LEU A C 1
ATOM 3245 O O . LEU A 1 399 ? 67.648 1.468 3.909 1.00 91.94 399 LEU A O 1
ATOM 3249 N N . LEU A 1 400 ? 66.796 3.391 4.699 1.00 93.06 400 LEU A N 1
ATOM 3250 C CA . LEU A 1 400 ? 65.416 3.121 4.269 1.00 93.06 400 LEU A CA 1
ATOM 3251 C C . LEU A 1 400 ? 65.307 2.967 2.747 1.00 93.06 400 LEU A C 1
ATOM 3253 O O . LEU A 1 400 ? 64.698 2.016 2.273 1.00 93.06 400 LEU A O 1
ATOM 3257 N N . SER A 1 401 ? 65.985 3.825 1.978 1.00 91.50 401 SER A N 1
ATOM 3258 C CA . SER A 1 401 ? 66.047 3.716 0.516 1.00 91.50 401 SER A CA 1
ATOM 3259 C C . SER A 1 401 ? 66.753 2.440 0.052 1.00 91.50 401 SER A C 1
ATOM 3261 O O . SER A 1 401 ? 66.392 1.884 -0.983 1.00 91.50 401 SER A O 1
ATOM 3263 N N . LYS A 1 402 ? 67.769 1.973 0.790 1.00 92.25 402 LYS A N 1
ATOM 3264 C CA . LYS A 1 402 ? 68.467 0.719 0.482 1.00 92.25 402 LYS A CA 1
ATOM 3265 C C . LYS A 1 402 ? 67.579 -0.497 0.757 1.00 92.25 402 LYS A C 1
ATOM 3267 O O . LYS A 1 402 ? 67.601 -1.439 -0.029 1.00 92.25 402 LYS A O 1
ATOM 3272 N N . LEU A 1 403 ? 66.797 -0.464 1.837 1.00 93.00 403 LEU A N 1
ATOM 3273 C CA . LEU A 1 403 ? 65.823 -1.510 2.158 1.00 93.00 403 LEU A CA 1
ATOM 3274 C C . LEU A 1 403 ? 64.694 -1.544 1.120 1.00 93.00 403 LEU A C 1
ATOM 3276 O O . LEU A 1 403 ? 64.403 -2.611 0.600 1.00 93.00 403 LEU A O 1
ATOM 3280 N N . GLU A 1 404 ? 64.134 -0.389 0.751 1.00 92.06 404 GLU A N 1
ATOM 3281 C CA . GLU A 1 404 ? 63.091 -0.245 -0.282 1.00 92.06 404 GLU A CA 1
ATOM 3282 C C . GLU A 1 404 ? 63.551 -0.814 -1.637 1.00 92.06 404 GLU A C 1
ATOM 3284 O O . GLU A 1 404 ? 62.846 -1.598 -2.277 1.00 92.06 404 GLU A O 1
ATOM 3289 N N . LYS A 1 405 ? 64.793 -0.509 -2.037 1.00 92.38 405 LYS A N 1
ATOM 3290 C CA . LYS A 1 405 ? 65.408 -1.092 -3.237 1.00 92.38 405 LYS A CA 1
ATOM 3291 C C . LYS A 1 405 ? 65.540 -2.616 -3.132 1.00 92.38 405 LYS A C 1
ATOM 3293 O O . LYS A 1 405 ? 65.221 -3.321 -4.083 1.00 92.38 405 LYS A O 1
ATOM 3298 N N . ALA A 1 406 ? 65.941 -3.132 -1.971 1.00 91.81 406 ALA A N 1
ATOM 3299 C CA . ALA A 1 406 ? 66.055 -4.571 -1.745 1.00 91.81 406 ALA A CA 1
ATOM 3300 C C . ALA A 1 406 ? 64.701 -5.305 -1.750 1.00 91.81 406 ALA A C 1
ATOM 3302 O O . ALA A 1 406 ? 64.675 -6.484 -2.088 1.00 91.81 406 ALA A O 1
ATOM 3303 N N . VAL A 1 407 ? 63.588 -4.633 -1.425 1.00 91.38 407 VAL A N 1
ATOM 3304 C CA . VAL A 1 407 ? 62.229 -5.185 -1.614 1.00 91.38 407 VAL A CA 1
ATOM 3305 C C . VAL A 1 407 ? 61.909 -5.345 -3.095 1.00 91.38 407 VAL A C 1
ATOM 3307 O O . VAL A 1 407 ? 61.392 -6.376 -3.512 1.00 91.38 407 VAL A O 1
ATOM 3310 N N . THR A 1 408 ? 62.247 -4.334 -3.895 1.00 86.75 408 THR A N 1
ATOM 3311 C CA . THR A 1 408 ? 61.980 -4.337 -5.341 1.00 86.75 408 THR A CA 1
ATOM 3312 C C . THR A 1 408 ? 62.807 -5.406 -6.066 1.00 86.75 408 THR A C 1
ATOM 3314 O O . THR A 1 408 ? 62.325 -6.015 -7.015 1.00 86.75 408 THR A O 1
ATOM 3317 N N . GLU A 1 409 ? 64.029 -5.665 -5.590 1.00 89.19 409 GLU A N 1
ATOM 3318 C CA . GLU A 1 409 ? 64.962 -6.658 -6.146 1.00 89.19 409 GLU A CA 1
ATOM 3319 C C . GLU A 1 409 ? 64.855 -8.065 -5.518 1.00 89.19 409 GLU A C 1
ATOM 3321 O O . GLU A 1 409 ? 65.706 -8.902 -5.807 1.00 89.19 409 GLU A O 1
ATOM 3326 N N . ASP A 1 410 ? 63.880 -8.331 -4.637 1.00 87.06 410 ASP A N 1
ATOM 3327 C CA . ASP A 1 410 ? 63.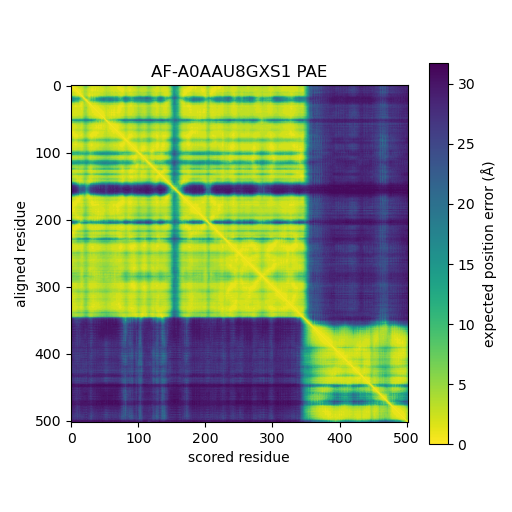726 -9.609 -3.904 1.00 87.06 410 ASP A CA 1
ATOM 3328 C C . ASP A 1 410 ? 64.936 -10.030 -3.042 1.00 87.06 410 ASP A C 1
ATOM 3330 O O . ASP A 1 410 ? 65.126 -11.198 -2.705 1.00 87.06 410 ASP A O 1
ATOM 3334 N N . LYS A 1 411 ? 65.754 -9.065 -2.614 1.00 90.81 411 LYS A N 1
ATOM 3335 C CA . LYS A 1 411 ? 66.995 -9.286 -1.845 1.00 90.81 411 LYS A CA 1
ATOM 3336 C C . LYS A 1 411 ? 66.902 -8.862 -0.383 1.00 90.81 411 LYS A C 1
ATOM 3338 O O . LYS A 1 411 ? 67.912 -8.855 0.324 1.00 90.81 411 LYS A O 1
ATOM 3343 N N . LEU A 1 412 ? 65.714 -8.490 0.099 1.00 89.75 412 LEU A N 1
ATOM 3344 C CA . LEU A 1 412 ? 65.546 -7.980 1.463 1.00 89.75 412 LEU A CA 1
ATOM 3345 C C . LEU A 1 412 ? 66.027 -8.991 2.519 1.00 89.75 412 LEU A C 1
ATOM 3347 O O . LEU A 1 412 ? 66.741 -8.609 3.444 1.00 89.75 412 LEU A O 1
ATOM 3351 N N . THR A 1 413 ? 65.708 -10.277 2.357 1.00 88.44 413 THR A N 1
ATOM 3352 C CA . THR A 1 413 ? 66.113 -11.342 3.290 1.00 88.44 413 THR A CA 1
ATOM 3353 C C . THR A 1 413 ? 67.633 -11.465 3.413 1.00 88.44 413 THR A C 1
ATOM 3355 O O . THR A 1 413 ? 68.163 -11.566 4.520 1.00 88.44 413 THR A O 1
ATOM 3358 N N . GLU A 1 414 ? 68.350 -11.436 2.288 1.00 88.56 414 GLU A N 1
ATOM 3359 C CA . GLU A 1 414 ? 69.816 -11.491 2.259 1.00 88.56 414 GLU A CA 1
ATOM 3360 C C . GLU A 1 414 ? 70.428 -10.222 2.865 1.00 88.56 414 GLU A C 1
ATOM 3362 O O . GLU A 1 414 ? 71.347 -10.293 3.686 1.00 88.56 414 GLU A O 1
ATOM 3367 N N . LEU A 1 415 ? 69.865 -9.056 2.531 1.00 90.50 415 LEU A N 1
ATOM 3368 C CA . LEU A 1 415 ? 70.319 -7.776 3.060 1.00 90.50 415 LEU A CA 1
ATOM 3369 C C . LEU A 1 415 ? 70.181 -7.709 4.585 1.00 90.50 415 LEU A C 1
ATOM 3371 O O . LEU A 1 415 ? 71.108 -7.235 5.239 1.00 90.50 415 LEU A O 1
ATOM 3375 N N . LEU A 1 416 ? 69.066 -8.191 5.147 1.00 89.88 416 LEU A N 1
ATOM 3376 C CA . LEU A 1 416 ? 68.829 -8.214 6.595 1.00 89.88 416 LEU A CA 1
ATOM 3377 C C . LEU A 1 416 ? 69.803 -9.145 7.333 1.00 89.88 416 LEU A C 1
ATOM 3379 O O . LEU A 1 416 ? 70.272 -8.785 8.414 1.00 89.88 416 LEU A O 1
ATOM 3383 N N . LYS A 1 417 ? 70.155 -10.299 6.743 1.00 88.44 417 LYS A N 1
ATOM 3384 C CA . LYS A 1 417 ? 71.152 -11.233 7.304 1.00 88.44 417 LYS A CA 1
ATOM 3385 C C . LYS A 1 417 ? 72.558 -10.624 7.357 1.00 88.44 417 LYS A C 1
ATOM 3387 O O . LYS A 1 417 ? 73.282 -10.862 8.319 1.00 88.44 417 LYS A O 1
ATOM 3392 N N . ASN A 1 418 ? 72.908 -9.799 6.370 1.00 89.62 418 ASN A N 1
ATOM 3393 C CA . ASN A 1 418 ? 74.250 -9.236 6.187 1.00 89.62 418 ASN A CA 1
ATOM 3394 C C . ASN A 1 418 ? 74.363 -7.747 6.591 1.00 89.62 418 ASN A C 1
ATOM 3396 O O . ASN A 1 418 ? 75.232 -7.019 6.096 1.00 89.62 418 ASN A O 1
ATOM 3400 N N . LEU A 1 419 ? 73.488 -7.247 7.473 1.00 89.12 419 LEU A N 1
ATOM 3401 C CA . LEU A 1 419 ? 73.546 -5.853 7.928 1.00 89.12 419 LEU A CA 1
ATOM 3402 C C . LEU A 1 419 ? 74.791 -5.571 8.779 1.00 89.12 419 LEU A C 1
ATOM 3404 O O . LEU A 1 419 ? 75.057 -6.244 9.772 1.00 89.12 419 LEU A O 1
ATOM 3408 N N . LYS A 1 420 ? 75.490 -4.472 8.464 1.00 90.81 420 LYS A N 1
ATOM 3409 C CA . LYS A 1 420 ? 76.517 -3.900 9.351 1.00 90.81 420 LYS A CA 1
ATOM 3410 C C . LYS A 1 420 ? 75.904 -3.538 10.709 1.00 90.81 420 LYS A C 1
ATOM 3412 O O . LYS A 1 420 ? 74.777 -3.040 10.760 1.00 90.81 420 LYS A O 1
ATOM 3417 N N . THR A 1 421 ? 76.679 -3.671 11.786 1.00 88.12 421 THR A N 1
ATOM 3418 C CA . THR A 1 421 ? 76.255 -3.400 13.174 1.00 88.12 421 THR A CA 1
ATOM 3419 C C . THR A 1 421 ? 75.569 -2.040 13.332 1.00 88.12 421 THR A C 1
ATOM 3421 O O . THR A 1 421 ? 74.515 -1.942 13.952 1.00 88.12 421 THR A O 1
ATOM 3424 N N . THR A 1 422 ? 76.098 -0.996 12.689 1.00 86.88 422 THR A N 1
ATOM 3425 C CA . THR A 1 422 ? 75.515 0.354 12.710 1.00 86.88 422 THR A CA 1
ATOM 3426 C C . THR A 1 422 ? 74.111 0.402 12.099 1.00 86.88 422 THR A C 1
ATOM 3428 O O . THR A 1 422 ? 73.211 1.005 12.673 1.00 86.88 422 THR A O 1
ATOM 3431 N N . ALA A 1 423 ? 73.893 -0.262 10.959 1.00 88.00 423 ALA A N 1
ATOM 3432 C CA . ALA A 1 423 ? 72.588 -0.303 10.298 1.00 88.00 423 ALA A CA 1
ATOM 3433 C C . ALA A 1 423 ? 71.574 -1.116 11.113 1.00 88.00 423 ALA A C 1
ATOM 3435 O O . ALA A 1 423 ? 70.434 -0.684 11.281 1.00 88.00 423 ALA A O 1
ATOM 3436 N N . LYS A 1 424 ? 72.011 -2.242 11.688 1.00 91.31 424 LYS A N 1
ATOM 3437 C CA . LYS A 1 424 ? 71.186 -3.053 12.589 1.00 91.31 424 LYS A CA 1
ATOM 3438 C C . LYS A 1 424 ? 70.748 -2.253 13.821 1.00 91.31 424 LYS A C 1
ATOM 3440 O O . LYS A 1 424 ? 69.566 -2.248 14.139 1.00 91.31 424 LYS A O 1
ATOM 3445 N N . ASN A 1 425 ? 71.658 -1.490 14.430 1.00 90.94 425 ASN A N 1
ATOM 3446 C CA . ASN A 1 425 ? 71.352 -0.621 15.572 1.00 90.94 425 ASN A CA 1
ATOM 3447 C C . ASN A 1 425 ? 70.315 0.466 15.247 1.00 90.94 425 ASN A C 1
ATOM 3449 O O . ASN A 1 425 ? 69.520 0.830 16.110 1.00 90.94 425 ASN A O 1
ATOM 3453 N N . HIS A 1 426 ? 70.299 1.003 14.023 1.00 91.75 426 HIS A N 1
ATOM 3454 C CA . HIS A 1 426 ? 69.259 1.953 13.615 1.00 91.75 426 HIS A CA 1
ATOM 3455 C C . HIS A 1 426 ? 67.879 1.292 13.500 1.00 91.75 426 HIS A C 1
ATOM 3457 O O . HIS A 1 426 ? 66.890 1.892 13.912 1.00 91.75 426 HIS A O 1
ATOM 3463 N N . LEU A 1 427 ? 67.808 0.059 12.988 1.00 92.56 427 LEU A N 1
ATOM 3464 C CA . LEU A 1 427 ? 66.546 -0.677 12.867 1.00 92.56 427 LEU A CA 1
ATOM 3465 C C . LEU A 1 427 ? 66.017 -1.181 14.216 1.00 92.56 427 LEU A C 1
ATOM 3467 O O . LEU A 1 427 ? 64.809 -1.221 14.403 1.00 92.56 427 LEU A O 1
ATOM 3471 N N . THR A 1 428 ? 66.885 -1.526 15.171 1.00 92.06 428 THR A N 1
ATOM 3472 C CA . THR A 1 428 ? 66.451 -1.968 16.510 1.00 92.06 428 THR A CA 1
ATOM 3473 C C . THR A 1 428 ? 66.033 -0.811 17.421 1.00 92.06 428 THR A C 1
ATOM 3475 O O . THR A 1 428 ? 65.198 -0.987 18.305 1.00 92.06 428 THR A O 1
ATOM 3478 N N . LYS A 1 429 ? 66.578 0.397 17.211 1.00 91.25 429 LYS A N 1
ATOM 3479 C CA . LYS A 1 429 ? 66.182 1.611 17.951 1.00 91.25 429 LYS A CA 1
ATOM 3480 C C . LYS A 1 429 ? 64.825 2.171 17.521 1.00 91.25 429 LYS A C 1
ATOM 3482 O O . LYS A 1 429 ? 64.175 2.840 18.328 1.00 91.25 429 LYS A O 1
ATOM 3487 N N . CYS A 1 430 ? 64.426 1.929 16.273 1.00 92.81 430 CYS A N 1
ATOM 3488 C CA . CYS A 1 430 ? 63.093 2.240 15.773 1.00 92.81 430 CYS A CA 1
ATOM 3489 C C . CYS A 1 430 ? 62.139 1.117 16.186 1.00 92.81 430 CYS A C 1
ATOM 3491 O O . CYS A 1 430 ? 62.335 -0.033 15.797 1.00 92.81 430 CYS A O 1
ATOM 3493 N N . LYS A 1 431 ? 61.138 1.422 17.009 1.00 90.94 431 LYS A N 1
ATOM 3494 C CA . LYS A 1 431 ? 60.245 0.411 17.583 1.00 90.94 431 LYS A CA 1
ATOM 3495 C C . LYS A 1 431 ? 58.824 0.929 17.740 1.00 90.94 431 LYS A C 1
ATOM 3497 O O . LYS A 1 431 ? 58.629 2.128 17.935 1.00 90.94 431 LYS A O 1
ATOM 3502 N N . THR A 1 432 ? 57.884 -0.003 17.686 1.00 89.25 432 THR A N 1
ATOM 3503 C CA . THR A 1 432 ? 56.509 0.169 18.169 1.00 89.25 432 THR A CA 1
ATOM 3504 C C . THR A 1 432 ? 56.453 -0.136 19.673 1.00 89.25 432 THR A C 1
ATOM 3506 O O . THR A 1 432 ? 57.491 -0.348 20.312 1.00 89.25 432 THR A O 1
ATOM 3509 N N . SER A 1 433 ? 55.252 -0.176 20.252 1.00 83.06 433 SER A N 1
ATOM 3510 C CA . SER A 1 433 ? 55.015 -0.724 21.595 1.00 83.06 433 SER A CA 1
ATOM 3511 C C . SER A 1 433 ? 55.341 -2.219 21.703 1.00 83.06 433 SER A C 1
ATOM 3513 O O . SER A 1 433 ? 55.671 -2.678 22.791 1.00 83.06 433 SER A O 1
ATOM 3515 N N . GLU A 1 434 ? 55.280 -2.962 20.594 1.00 84.00 434 GLU A N 1
ATOM 3516 C CA . GLU A 1 434 ? 55.311 -4.431 20.592 1.00 84.00 434 GLU A CA 1
ATOM 3517 C C . GLU A 1 434 ? 56.627 -5.022 20.074 1.00 84.00 434 GLU A C 1
ATOM 3519 O O . GLU A 1 434 ? 57.075 -6.055 20.563 1.00 84.00 434 GLU A O 1
ATOM 3524 N N . GLN A 1 435 ? 57.262 -4.391 19.082 1.00 90.25 435 GLN A N 1
ATOM 3525 C CA . GLN A 1 435 ? 58.449 -4.944 18.415 1.00 90.25 435 GLN A CA 1
ATOM 3526 C C . GLN A 1 435 ? 59.328 -3.872 17.765 1.00 90.25 435 GLN A C 1
ATOM 3528 O O . GLN A 1 435 ? 58.876 -2.763 17.447 1.00 90.25 435 GLN A O 1
ATOM 3533 N N . THR A 1 436 ? 60.598 -4.210 17.532 1.00 93.19 436 THR A N 1
ATOM 3534 C CA . THR A 1 436 ? 61.512 -3.351 16.769 1.00 93.19 436 THR A CA 1
ATOM 3535 C C . THR A 1 436 ? 61.237 -3.446 15.268 1.00 93.19 436 THR A C 1
ATOM 3537 O O . THR A 1 436 ? 60.664 -4.423 14.790 1.00 93.19 436 THR A O 1
ATOM 3540 N N . LEU A 1 437 ? 61.662 -2.443 14.495 1.00 92.38 437 LEU A N 1
ATOM 3541 C CA . LEU A 1 437 ? 61.527 -2.468 13.036 1.00 92.38 437 LEU A CA 1
ATOM 3542 C C . LEU A 1 437 ? 62.353 -3.610 12.428 1.00 92.38 437 LEU A C 1
ATOM 3544 O O . LEU A 1 437 ? 61.948 -4.194 11.428 1.00 92.38 437 LEU A O 1
ATOM 3548 N N . TYR A 1 438 ? 63.495 -3.949 13.035 1.00 92.75 438 TYR A N 1
ATOM 3549 C CA . TYR A 1 438 ? 64.282 -5.110 12.623 1.00 92.75 438 TYR A CA 1
ATOM 3550 C C . TYR A 1 438 ? 63.497 -6.415 12.809 1.00 92.75 438 TYR A C 1
ATOM 3552 O O . TYR A 1 438 ? 63.391 -7.190 11.859 1.00 92.75 438 TYR A O 1
ATOM 3560 N N . ASP A 1 439 ? 62.927 -6.630 13.997 1.00 89.75 439 ASP A N 1
ATOM 3561 C CA . ASP A 1 439 ? 62.179 -7.855 14.305 1.00 89.75 439 ASP A CA 1
ATOM 3562 C C . ASP A 1 439 ? 60.924 -7.956 13.438 1.00 89.75 439 ASP A C 1
ATOM 3564 O O . ASP A 1 439 ? 60.692 -8.993 12.828 1.00 89.75 439 ASP A O 1
ATOM 3568 N N . PHE A 1 440 ? 60.210 -6.842 13.246 1.00 90.94 440 PHE A N 1
ATOM 3569 C CA . PHE A 1 440 ? 59.065 -6.771 12.341 1.00 90.94 440 PHE A CA 1
ATOM 3570 C C . PHE A 1 440 ? 59.418 -7.196 10.912 1.00 90.94 440 PHE A C 1
ATOM 3572 O O . PHE A 1 440 ? 58.724 -8.022 10.326 1.00 90.94 440 PHE A O 1
ATOM 3579 N N . LEU A 1 441 ? 60.495 -6.651 10.332 1.00 90.56 441 LEU A N 1
ATOM 3580 C CA . LEU A 1 441 ? 60.901 -6.983 8.963 1.00 90.56 441 LEU A CA 1
ATOM 3581 C C . LEU A 1 441 ? 61.341 -8.447 8.837 1.00 90.56 441 LEU A C 1
ATOM 3583 O O . LEU A 1 441 ? 61.053 -9.087 7.828 1.00 90.56 441 LEU A O 1
ATOM 3587 N N . VAL A 1 442 ? 62.025 -8.986 9.847 1.00 88.81 442 VAL A N 1
ATOM 3588 C CA . VAL A 1 442 ? 62.438 -10.395 9.873 1.00 88.81 442 VAL A CA 1
ATOM 3589 C C . VAL A 1 442 ? 61.227 -11.318 10.015 1.00 88.81 442 VAL A C 1
ATOM 3591 O O . VAL A 1 442 ? 61.135 -12.310 9.293 1.00 88.81 442 VAL A O 1
ATOM 3594 N N . ASP A 1 443 ? 60.288 -10.989 10.896 1.00 86.69 443 ASP A N 1
ATOM 3595 C CA . ASP A 1 443 ? 59.088 -11.787 11.142 1.00 86.69 443 ASP A CA 1
ATOM 3596 C C . ASP A 1 443 ? 58.122 -11.738 9.963 1.00 86.69 443 ASP A C 1
ATOM 3598 O O . ASP A 1 443 ? 57.578 -12.773 9.573 1.00 86.69 443 ASP A O 1
ATOM 3602 N N . PHE A 1 444 ? 57.977 -10.573 9.329 1.00 85.81 444 PHE A N 1
ATOM 3603 C CA . PHE A 1 444 ? 57.198 -10.415 8.103 1.00 85.81 444 PHE A CA 1
ATOM 3604 C C . PHE A 1 444 ? 57.744 -11.295 6.969 1.00 85.81 444 PHE A C 1
ATOM 3606 O O . PHE A 1 444 ? 56.978 -11.781 6.149 1.00 85.81 444 PHE A O 1
ATOM 3613 N N . LEU A 1 445 ? 59.055 -11.546 6.919 1.00 83.50 445 LEU A N 1
ATOM 3614 C CA . LEU A 1 445 ? 59.660 -12.424 5.911 1.00 83.50 445 LEU A CA 1
ATOM 3615 C C . LEU A 1 445 ? 59.623 -13.915 6.281 1.00 83.50 445 LEU A C 1
ATOM 3617 O O . LEU A 1 445 ? 59.751 -14.751 5.391 1.00 83.50 445 LEU A O 1
ATOM 3621 N N . LYS A 1 446 ? 59.488 -14.257 7.569 1.00 76.50 446 LYS A N 1
ATOM 3622 C CA . LYS A 1 446 ? 59.480 -15.647 8.065 1.00 76.50 446 LYS A CA 1
ATOM 3623 C C . LYS A 1 446 ? 58.087 -16.260 8.172 1.00 76.50 446 LYS A C 1
ATOM 3625 O O . LYS A 1 446 ? 57.965 -17.478 8.076 1.00 76.50 446 LYS A O 1
ATOM 3630 N N . LYS A 1 447 ? 57.055 -15.462 8.456 1.00 61.06 447 LYS A N 1
ATOM 3631 C CA . LYS A 1 447 ? 55.699 -15.974 8.681 1.00 61.06 447 LYS A CA 1
ATOM 3632 C C . LYS A 1 447 ? 54.990 -16.228 7.350 1.00 61.06 447 LYS A C 1
ATOM 3634 O O . LYS A 1 447 ? 54.730 -15.298 6.596 1.00 61.06 447 LYS A O 1
ATOM 3639 N N . ASP A 1 448 ? 54.527 -17.459 7.142 1.00 57.84 448 ASP A N 1
ATOM 3640 C CA . ASP A 1 448 ? 53.493 -17.762 6.138 1.00 57.84 448 ASP A CA 1
ATOM 3641 C C . ASP A 1 448 ? 52.113 -17.200 6.522 1.00 57.84 448 ASP A C 1
ATOM 3643 O O . ASP A 1 448 ? 51.160 -17.271 5.743 1.00 57.84 448 ASP A O 1
ATOM 3647 N N . ASN A 1 449 ? 51.983 -16.607 7.714 1.00 54.56 449 ASN A N 1
ATOM 3648 C CA . ASN A 1 449 ? 50.743 -16.039 8.225 1.00 54.56 449 ASN A CA 1
ATOM 3649 C C . ASN A 1 449 ? 50.797 -14.506 8.280 1.00 54.56 449 ASN A C 1
ATOM 3651 O O . ASN A 1 449 ? 51.058 -13.901 9.316 1.00 54.56 449 ASN A O 1
ATOM 3655 N N . HIS A 1 450 ? 50.534 -13.876 7.136 1.00 69.56 450 HIS A N 1
ATOM 3656 C CA . HIS A 1 450 ? 50.210 -12.453 7.060 1.00 69.56 450 HIS A CA 1
ATOM 3657 C C . HIS A 1 450 ? 48.722 -12.267 7.354 1.00 69.56 450 HIS A C 1
ATOM 3659 O O . HIS A 1 450 ? 47.954 -12.042 6.426 1.00 69.56 450 HIS A O 1
ATOM 3665 N N . GLU A 1 451 ? 48.298 -12.428 8.608 1.00 68.56 451 GLU A N 1
ATOM 3666 C CA . GLU A 1 451 ? 46.870 -12.423 8.962 1.00 68.56 451 GLU A CA 1
ATOM 3667 C C . GLU A 1 451 ? 46.136 -11.184 8.447 1.00 68.56 451 GLU A C 1
ATOM 3669 O O . GLU A 1 451 ? 45.064 -11.323 7.887 1.00 68.56 451 GLU A O 1
ATOM 3674 N N . GLU A 1 452 ? 46.737 -9.995 8.497 1.00 70.00 452 GLU A N 1
ATOM 3675 C CA . GLU A 1 452 ? 46.111 -8.773 7.970 1.00 70.00 452 GLU A CA 1
ATOM 3676 C C . GLU A 1 452 ? 45.914 -8.797 6.443 1.00 70.00 452 GLU A C 1
ATOM 3678 O O . GLU A 1 452 ? 44.857 -8.409 5.947 1.00 70.00 452 GLU A O 1
ATOM 3683 N N . LEU A 1 453 ? 46.896 -9.300 5.684 1.00 74.75 453 LEU A N 1
ATOM 3684 C CA . LEU A 1 453 ? 46.783 -9.437 4.224 1.00 74.75 453 LEU A CA 1
ATOM 3685 C C . LEU A 1 453 ? 45.864 -10.603 3.840 1.00 74.75 453 LEU A C 1
ATOM 3687 O O . LEU A 1 453 ? 45.128 -10.513 2.863 1.00 74.75 453 LEU A O 1
ATOM 3691 N N . LYS A 1 454 ? 45.870 -11.684 4.625 1.00 72.00 454 LYS A N 1
ATOM 3692 C CA . LYS A 1 454 ? 44.959 -12.822 4.468 1.00 72.00 454 LYS A CA 1
ATOM 3693 C C . LYS A 1 454 ? 43.525 -12.441 4.815 1.00 72.00 454 LYS A C 1
ATOM 3695 O O . LYS A 1 454 ? 42.622 -12.882 4.128 1.00 72.00 454 LYS A O 1
ATOM 3700 N N . ASN A 1 455 ? 43.307 -11.598 5.820 1.00 72.81 455 ASN A N 1
ATOM 3701 C CA . ASN A 1 455 ? 41.993 -11.072 6.187 1.00 72.81 455 ASN A CA 1
ATOM 3702 C C . ASN A 1 455 ? 41.453 -10.141 5.099 1.00 72.81 455 ASN A C 1
ATOM 3704 O O . ASN A 1 455 ? 40.279 -10.241 4.760 1.00 72.81 455 ASN A O 1
ATOM 3708 N N . LEU A 1 456 ? 42.314 -9.319 4.486 1.00 73.25 456 LEU A N 1
ATOM 3709 C CA . LEU A 1 456 ? 41.960 -8.529 3.302 1.00 73.25 456 LEU A CA 1
ATOM 3710 C C . LEU A 1 456 ? 41.554 -9.429 2.121 1.00 73.25 456 LEU A C 1
ATOM 3712 O O . LEU A 1 456 ? 40.563 -9.167 1.448 1.00 73.25 456 LEU A O 1
ATOM 3716 N N . LEU A 1 457 ? 42.286 -10.524 1.907 1.00 66.25 457 LEU A N 1
ATOM 3717 C CA . LEU A 1 457 ? 41.943 -11.552 0.921 1.00 66.25 457 LEU A CA 1
ATOM 3718 C C . LEU A 1 457 ? 40.745 -12.422 1.335 1.00 66.25 457 LEU A C 1
ATOM 3720 O O . LEU A 1 457 ? 40.225 -13.151 0.506 1.00 66.25 457 LEU A O 1
ATOM 3724 N N . ASN A 1 458 ? 40.309 -12.378 2.595 1.00 64.31 458 ASN A N 1
ATOM 3725 C CA . ASN A 1 458 ? 39.205 -13.179 3.125 1.00 64.31 458 ASN A CA 1
ATOM 3726 C C . ASN A 1 458 ? 37.914 -12.379 3.330 1.00 64.31 458 ASN A C 1
ATOM 3728 O O . ASN A 1 458 ? 36.923 -12.921 3.822 1.00 64.31 458 ASN A O 1
ATOM 3732 N N . GLU A 1 459 ? 37.899 -11.109 2.927 1.00 68.19 459 GLU A N 1
ATOM 3733 C CA . GLU A 1 459 ? 36.748 -10.232 3.093 1.00 68.19 459 GLU A CA 1
ATOM 3734 C C . GLU A 1 459 ? 35.535 -10.778 2.313 1.00 68.19 459 GLU A C 1
ATOM 3736 O O . GLU A 1 459 ? 35.570 -10.983 1.096 1.00 68.19 459 GLU A O 1
ATOM 3741 N N . HIS A 1 460 ? 34.445 -11.050 3.040 1.00 55.53 460 HIS A N 1
ATOM 3742 C CA . HIS A 1 460 ? 33.346 -11.921 2.599 1.00 55.53 460 HIS A CA 1
ATOM 3743 C C . HIS A 1 460 ? 32.656 -11.447 1.303 1.00 55.53 460 HIS A C 1
ATOM 3745 O O . HIS A 1 460 ? 32.190 -12.261 0.502 1.00 55.53 460 HIS A O 1
ATOM 3751 N N . ASN A 1 461 ? 32.620 -10.132 1.073 1.00 57.62 461 ASN A N 1
ATOM 3752 C CA . ASN A 1 461 ? 32.033 -9.523 -0.123 1.00 57.62 461 ASN A CA 1
ATOM 3753 C C . ASN A 1 461 ? 32.973 -9.570 -1.335 1.00 57.62 461 ASN A C 1
ATOM 3755 O O . ASN A 1 461 ? 32.518 -9.778 -2.460 1.00 57.62 461 ASN A O 1
ATOM 3759 N N . PHE A 1 462 ? 34.279 -9.424 -1.108 1.00 65.00 462 PHE A N 1
ATOM 3760 C CA . PHE A 1 462 ? 35.298 -9.426 -2.155 1.00 65.00 462 PHE A CA 1
ATOM 3761 C C . PHE A 1 462 ? 35.516 -10.840 -2.706 1.00 65.00 462 PHE A C 1
ATOM 3763 O O . PHE A 1 462 ? 35.488 -11.059 -3.917 1.00 65.00 462 PHE A O 1
ATOM 3770 N N . ASN A 1 463 ? 35.578 -11.832 -1.816 1.00 63.09 463 ASN A N 1
ATOM 3771 C CA . ASN A 1 463 ? 35.713 -13.239 -2.189 1.00 63.09 463 ASN A CA 1
ATOM 3772 C C . ASN A 1 463 ? 34.548 -13.792 -2.990 1.00 63.09 463 ASN A C 1
ATOM 3774 O O . ASN A 1 463 ? 34.743 -14.661 -3.840 1.00 63.09 463 ASN A O 1
ATOM 3778 N N . ARG A 1 464 ? 33.337 -13.295 -2.734 1.00 63.31 464 ARG A N 1
ATOM 3779 C CA . ARG A 1 464 ? 32.164 -13.675 -3.518 1.00 63.31 464 ARG A CA 1
ATOM 3780 C C . ARG A 1 464 ? 32.322 -13.238 -4.974 1.00 63.31 464 ARG A C 1
ATOM 3782 O O . ARG A 1 464 ? 32.149 -14.058 -5.865 1.00 63.31 464 ARG A O 1
ATOM 3789 N N . ILE A 1 465 ? 32.732 -11.988 -5.197 1.00 64.38 465 ILE A N 1
ATOM 3790 C CA . ILE A 1 465 ? 32.938 -11.425 -6.539 1.00 64.38 465 ILE A CA 1
ATOM 3791 C C . ILE A 1 465 ? 34.052 -12.179 -7.272 1.00 64.38 465 ILE A C 1
ATOM 3793 O O . ILE A 1 465 ? 33.868 -12.586 -8.412 1.00 64.38 465 ILE A O 1
ATOM 3797 N N . LEU A 1 466 ? 35.184 -12.430 -6.616 1.00 65.81 466 LEU A N 1
ATOM 3798 C CA . LEU A 1 466 ? 36.295 -13.163 -7.227 1.00 65.81 466 LEU A CA 1
ATOM 3799 C C . LEU A 1 466 ? 35.906 -14.584 -7.661 1.00 65.81 466 LEU A C 1
ATOM 3801 O O . LEU A 1 466 ? 36.164 -14.983 -8.798 1.00 65.81 466 LEU A O 1
ATOM 3805 N N . ARG A 1 467 ? 35.202 -15.318 -6.790 1.00 65.06 467 ARG A N 1
ATOM 3806 C CA . ARG A 1 467 ? 34.691 -16.664 -7.094 1.00 65.06 467 ARG A CA 1
ATOM 3807 C C . ARG A 1 467 ? 33.654 -16.657 -8.214 1.00 65.06 467 ARG A C 1
ATOM 3809 O O . ARG A 1 467 ? 33.714 -17.518 -9.085 1.00 65.06 467 ARG A O 1
ATOM 3816 N N . ASP A 1 468 ? 32.734 -15.692 -8.213 1.00 62.81 468 ASP A N 1
ATOM 3817 C CA . ASP A 1 468 ? 31.650 -15.603 -9.201 1.00 62.81 468 ASP A CA 1
ATOM 3818 C C . ASP A 1 468 ? 32.156 -15.356 -10.634 1.00 62.81 468 ASP A C 1
ATOM 3820 O O . ASP A 1 468 ? 31.478 -15.732 -11.591 1.00 62.81 468 ASP A O 1
ATOM 3824 N N . PHE A 1 469 ? 33.342 -14.761 -10.799 1.00 63.22 469 PHE A N 1
ATOM 3825 C CA . PHE A 1 469 ? 33.954 -14.527 -12.112 1.00 63.22 469 PHE A CA 1
ATOM 3826 C C . PHE A 1 469 ? 35.084 -15.513 -12.464 1.00 63.22 469 PHE A C 1
ATOM 3828 O O . PHE A 1 469 ? 35.674 -15.384 -13.542 1.00 63.22 469 PHE A O 1
ATOM 3835 N N . GLU A 1 470 ? 35.368 -16.499 -11.600 1.00 63.25 470 GLU A N 1
ATOM 3836 C CA . GLU A 1 470 ? 36.544 -17.391 -11.688 1.00 63.25 470 GLU A CA 1
ATOM 3837 C C . GLU A 1 470 ? 37.867 -16.607 -11.748 1.00 63.25 470 GLU A C 1
ATOM 3839 O O . GLU A 1 470 ? 38.848 -17.027 -12.365 1.00 63.25 470 GLU A O 1
ATOM 3844 N N . LEU A 1 471 ? 37.882 -15.418 -11.148 1.00 60.25 471 LEU A N 1
ATOM 3845 C CA . LEU A 1 471 ? 39.024 -14.523 -11.159 1.00 60.25 471 LEU A CA 1
ATOM 3846 C C . LEU A 1 471 ? 39.793 -14.744 -9.866 1.00 60.25 471 LEU A C 1
ATOM 3848 O O . LEU A 1 471 ? 39.357 -14.322 -8.802 1.00 60.25 471 LEU A O 1
ATOM 3852 N N . PHE A 1 472 ? 40.960 -15.366 -10.011 1.00 57.59 472 PHE A N 1
ATOM 3853 C CA . PHE A 1 472 ? 41.944 -15.626 -8.962 1.00 57.59 472 PHE A CA 1
ATOM 3854 C C . PHE A 1 472 ? 41.593 -16.768 -8.001 1.00 57.59 472 PHE A C 1
ATOM 3856 O O . PHE A 1 472 ? 40.585 -16.766 -7.301 1.00 57.59 472 PHE A O 1
ATOM 3863 N N . ASP A 1 473 ? 42.516 -17.723 -7.907 1.00 55.81 473 ASP A N 1
ATOM 3864 C CA . ASP A 1 473 ? 42.641 -18.536 -6.706 1.00 55.81 473 ASP A CA 1
ATOM 3865 C C . ASP A 1 473 ? 43.348 -17.671 -5.654 1.00 55.81 473 ASP A C 1
ATOM 3867 O O . ASP A 1 473 ? 44.435 -17.150 -5.901 1.00 55.81 473 ASP A O 1
ATOM 3871 N N . ILE A 1 474 ? 42.738 -17.489 -4.487 1.00 50.72 474 ILE A N 1
ATOM 3872 C CA . ILE A 1 474 ? 43.327 -16.747 -3.357 1.00 50.72 474 ILE A CA 1
ATOM 3873 C C . ILE A 1 474 ? 44.613 -17.440 -2.864 1.00 50.72 474 ILE A C 1
ATOM 3875 O O . ILE A 1 474 ? 45.455 -16.816 -2.219 1.00 50.72 474 ILE A O 1
ATOM 3879 N N . ASN A 1 475 ? 44.800 -18.714 -3.225 1.00 50.69 475 ASN A N 1
ATOM 3880 C CA . ASN A 1 475 ? 46.026 -19.472 -2.996 1.00 50.69 475 ASN A CA 1
ATOM 3881 C C . ASN A 1 475 ? 47.077 -19.295 -4.106 1.00 50.69 475 ASN A C 1
ATOM 3883 O O . ASN A 1 475 ? 48.149 -19.895 -4.026 1.00 50.69 475 ASN A O 1
ATOM 3887 N N . ASN A 1 476 ? 46.810 -18.482 -5.134 1.00 59.84 476 ASN A N 1
ATOM 3888 C CA . ASN A 1 476 ? 47.785 -18.168 -6.172 1.00 59.84 476 ASN A CA 1
ATOM 3889 C C . ASN A 1 476 ? 48.935 -17.337 -5.571 1.00 59.84 476 ASN A C 1
ATOM 3891 O O . ASN A 1 476 ? 48.748 -16.213 -5.093 1.00 59.84 476 ASN A O 1
ATOM 3895 N N . SER A 1 477 ? 50.140 -17.909 -5.599 1.00 60.75 477 SER A N 1
ATOM 3896 C CA . SER A 1 477 ? 51.369 -17.365 -5.011 1.00 60.75 477 SER A CA 1
ATOM 3897 C C . SER A 1 477 ? 51.731 -15.962 -5.500 1.00 60.75 477 SER A C 1
ATOM 3899 O O . SER A 1 477 ? 52.413 -15.217 -4.786 1.00 60.75 477 SER A O 1
ATOM 3901 N N . ASP A 1 478 ? 51.269 -15.573 -6.687 1.00 73.19 478 ASP A N 1
ATOM 3902 C CA . ASP A 1 478 ? 51.782 -14.399 -7.393 1.00 73.19 478 ASP A CA 1
ATOM 3903 C C . ASP A 1 478 ? 51.192 -13.088 -6.856 1.00 73.19 478 ASP A C 1
ATOM 3905 O O . ASP A 1 478 ? 51.922 -12.117 -6.632 1.00 73.19 478 ASP A O 1
ATOM 3909 N N . ILE A 1 479 ? 49.890 -13.065 -6.545 1.00 75.25 479 ILE A N 1
ATOM 3910 C CA . ILE A 1 479 ? 49.230 -11.876 -5.974 1.00 75.25 479 ILE A CA 1
ATOM 3911 C C . ILE A 1 479 ? 49.711 -11.630 -4.560 1.00 75.25 479 ILE A C 1
ATOM 3913 O O . ILE A 1 479 ? 50.074 -10.505 -4.223 1.00 75.25 479 ILE A O 1
ATOM 3917 N N . LEU A 1 480 ? 49.761 -12.671 -3.730 1.00 77.62 480 LEU A N 1
ATOM 3918 C CA . LEU A 1 480 ? 50.241 -12.529 -2.363 1.00 77.62 480 LEU A CA 1
ATOM 3919 C C . LEU A 1 480 ? 51.680 -11.993 -2.351 1.00 77.62 480 LEU A C 1
ATOM 3921 O O . LEU A 1 480 ? 51.995 -11.097 -1.569 1.00 77.62 480 LEU A O 1
ATOM 3925 N N . THR A 1 481 ? 52.532 -12.467 -3.261 1.00 81.88 481 THR A N 1
ATOM 3926 C CA . THR A 1 481 ? 53.888 -11.933 -3.448 1.00 81.88 481 THR A CA 1
ATOM 3927 C C . THR A 1 481 ? 53.867 -10.452 -3.833 1.00 81.88 481 THR A C 1
ATOM 3929 O O . THR A 1 481 ? 54.601 -9.653 -3.241 1.00 81.88 481 THR A O 1
ATOM 3932 N N . LYS A 1 482 ? 52.990 -10.046 -4.760 1.00 85.69 482 LYS A N 1
ATOM 3933 C CA . LYS A 1 482 ? 52.820 -8.637 -5.146 1.00 85.69 482 LYS A CA 1
ATOM 3934 C C . LYS A 1 482 ? 52.364 -7.773 -3.967 1.00 85.69 482 LYS A C 1
ATOM 3936 O O . LYS A 1 482 ? 52.973 -6.736 -3.714 1.00 85.69 482 LYS A O 1
ATOM 3941 N N . LEU A 1 483 ? 51.377 -8.221 -3.190 1.00 87.06 483 LEU A N 1
ATOM 3942 C CA . LEU A 1 483 ? 50.886 -7.501 -2.011 1.00 87.06 483 LEU A CA 1
ATOM 3943 C C . LEU A 1 483 ? 51.953 -7.394 -0.917 1.00 87.06 483 LEU A C 1
ATOM 3945 O O . LEU A 1 483 ? 52.132 -6.314 -0.359 1.00 87.06 483 LEU A O 1
ATOM 3949 N N . LYS A 1 484 ? 52.732 -8.452 -0.651 1.00 87.88 484 LYS A N 1
ATOM 3950 C CA . LYS A 1 484 ? 53.868 -8.395 0.291 1.00 87.88 484 LYS A CA 1
ATOM 3951 C C . LYS A 1 484 ? 54.892 -7.333 -0.125 1.00 87.88 484 LYS A C 1
ATOM 3953 O O . LYS A 1 484 ? 55.341 -6.552 0.716 1.00 87.88 484 LYS A O 1
ATOM 3958 N N . LYS A 1 485 ? 55.231 -7.266 -1.419 1.00 89.94 485 LYS A N 1
ATOM 3959 C CA . LYS A 1 485 ? 56.128 -6.234 -1.965 1.00 89.94 485 LYS A CA 1
ATOM 3960 C C . LYS A 1 485 ? 55.540 -4.838 -1.810 1.00 89.94 485 LYS A C 1
ATOM 3962 O O . LYS A 1 485 ? 56.219 -3.952 -1.298 1.00 89.94 485 LYS A O 1
ATOM 3967 N N . THR A 1 486 ? 54.281 -4.646 -2.205 1.00 92.00 486 THR A N 1
ATOM 3968 C CA . THR A 1 486 ? 53.573 -3.370 -2.051 1.00 92.00 486 THR A CA 1
ATOM 3969 C C . THR A 1 486 ? 53.576 -2.924 -0.595 1.00 92.00 486 THR A C 1
ATOM 3971 O O . THR A 1 486 ? 53.951 -1.790 -0.314 1.00 92.00 486 THR A O 1
ATOM 3974 N N . TYR A 1 487 ? 53.238 -3.822 0.329 1.00 93.50 487 TYR A N 1
ATOM 3975 C CA . TYR A 1 487 ? 53.208 -3.548 1.758 1.00 93.50 487 TYR A CA 1
ATOM 3976 C C . TYR A 1 487 ? 54.558 -3.031 2.264 1.00 93.50 487 TYR A C 1
ATOM 3978 O O . TYR A 1 487 ? 54.639 -1.943 2.836 1.00 93.50 487 TYR A O 1
ATOM 3986 N N . LEU A 1 488 ? 55.634 -3.786 2.023 1.00 92.88 488 LEU A N 1
ATOM 3987 C CA . LEU A 1 488 ? 56.967 -3.443 2.518 1.00 92.88 488 LEU A CA 1
ATOM 3988 C C . LEU A 1 488 ? 57.507 -2.163 1.875 1.00 92.88 488 LEU A C 1
ATOM 3990 O O . LEU A 1 488 ? 58.048 -1.309 2.579 1.00 92.88 488 LEU A O 1
ATOM 3994 N N . SER A 1 489 ? 57.326 -1.993 0.563 1.00 93.38 489 SER A N 1
ATOM 3995 C CA . SER A 1 489 ? 57.741 -0.774 -0.136 1.00 93.38 489 SER A CA 1
ATOM 3996 C C . SER A 1 489 ? 56.982 0.447 0.379 1.00 93.38 489 SER A C 1
ATOM 3998 O O . SER A 1 489 ? 57.596 1.475 0.660 1.00 93.38 489 SER A O 1
ATOM 4000 N N . THR A 1 490 ? 55.665 0.346 0.578 1.00 94.38 490 THR A N 1
ATOM 4001 C CA . THR A 1 490 ? 54.869 1.443 1.143 1.00 94.38 490 THR A CA 1
ATOM 4002 C C . THR A 1 490 ? 55.288 1.765 2.571 1.00 94.38 490 THR A C 1
ATOM 4004 O O . THR A 1 490 ? 55.513 2.937 2.871 1.00 94.38 490 THR A O 1
ATOM 4007 N N . LEU A 1 491 ? 55.470 0.759 3.428 1.00 94.38 491 LEU A N 1
ATOM 4008 C CA . LEU A 1 491 ? 55.908 0.957 4.809 1.00 94.38 491 LEU A CA 1
ATOM 4009 C C . LEU A 1 491 ? 57.253 1.697 4.869 1.00 94.38 491 LEU A C 1
ATOM 4011 O O . LEU A 1 491 ? 57.367 2.731 5.527 1.00 94.38 491 LEU A O 1
ATOM 4015 N N . LEU A 1 492 ? 58.259 1.230 4.125 1.00 94.31 492 LEU A N 1
ATOM 4016 C CA . LEU A 1 492 ? 59.593 1.842 4.101 1.00 94.31 492 LEU A CA 1
ATOM 4017 C C . LEU A 1 492 ? 59.578 3.253 3.491 1.00 94.31 492 LEU A C 1
ATOM 4019 O O . LEU A 1 492 ? 60.257 4.151 3.998 1.00 94.31 492 LEU A O 1
ATOM 4023 N N . SER A 1 493 ? 58.772 3.472 2.449 1.00 93.75 493 SER A N 1
ATOM 4024 C CA . SER A 1 493 ? 58.604 4.782 1.811 1.00 93.75 493 SER A CA 1
ATOM 4025 C C . SER A 1 493 ? 57.952 5.800 2.753 1.00 93.75 493 SER A C 1
ATOM 4027 O O . SER A 1 493 ? 58.396 6.950 2.841 1.00 93.75 493 SER A O 1
ATOM 4029 N N . VAL A 1 494 ? 56.937 5.386 3.519 1.00 93.44 494 VAL A N 1
ATOM 4030 C CA . VAL A 1 494 ? 56.272 6.235 4.521 1.00 93.44 494 VAL A CA 1
ATOM 4031 C C . VAL A 1 494 ? 57.234 6.595 5.647 1.00 93.44 494 VAL A C 1
ATOM 4033 O O . VAL A 1 494 ? 57.370 7.779 5.950 1.00 93.44 494 VAL A O 1
ATOM 4036 N N . LEU A 1 495 ? 57.983 5.631 6.191 1.00 92.62 495 LEU A N 1
ATOM 4037 C CA . LEU A 1 495 ? 59.012 5.904 7.206 1.00 92.62 495 LEU A CA 1
ATOM 4038 C C . LEU A 1 495 ? 60.054 6.910 6.698 1.00 92.62 495 LEU A C 1
ATOM 4040 O O . LEU A 1 495 ? 60.414 7.859 7.397 1.00 92.62 495 LEU A O 1
ATOM 4044 N N . ARG A 1 496 ? 60.488 6.766 5.442 1.00 91.31 496 ARG A N 1
ATOM 4045 C CA . ARG A 1 496 ? 61.438 7.690 4.809 1.00 91.31 496 ARG A CA 1
ATOM 4046 C C . ARG A 1 496 ? 60.861 9.101 4.672 1.00 91.31 496 ARG A C 1
ATOM 4048 O O . ARG A 1 496 ? 61.594 10.072 4.859 1.00 91.31 496 ARG A O 1
ATOM 4055 N N . LYS A 1 497 ? 59.564 9.229 4.366 1.00 88.81 497 LYS A N 1
ATOM 4056 C CA . LYS A 1 497 ? 58.847 10.517 4.321 1.00 88.81 497 LYS A CA 1
ATOM 4057 C C . LYS A 1 497 ? 58.628 11.113 5.712 1.00 88.81 497 LYS A C 1
ATOM 4059 O O . LYS A 1 497 ? 58.738 12.326 5.856 1.00 88.81 497 LYS A O 1
ATOM 4064 N N . MET A 1 498 ? 58.358 10.304 6.735 1.00 86.50 498 MET A N 1
ATOM 4065 C CA . MET A 1 498 ? 58.226 10.771 8.123 1.00 86.50 498 MET A CA 1
ATOM 4066 C C . MET A 1 498 ? 59.537 11.370 8.640 1.00 86.50 498 MET A C 1
ATOM 4068 O O . MET A 1 498 ? 59.515 12.366 9.357 1.00 86.50 498 MET A O 1
ATOM 4072 N N . GLN A 1 499 ? 60.679 10.855 8.177 1.00 81.00 499 GLN A N 1
ATOM 4073 C CA . GLN A 1 499 ? 61.988 11.450 8.441 1.00 81.00 499 GLN A CA 1
ATOM 4074 C C . GLN A 1 499 ? 62.207 12.831 7.777 1.00 81.00 499 GLN A C 1
ATOM 4076 O O . GLN A 1 499 ? 63.201 13.480 8.067 1.00 81.00 499 GLN A O 1
ATOM 4081 N N . ASN A 1 500 ? 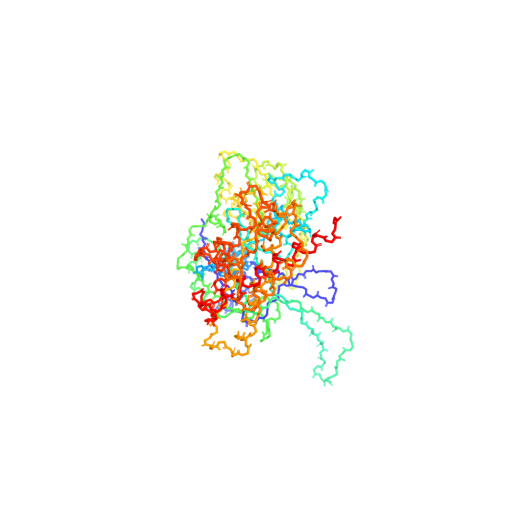61.338 13.284 6.860 1.00 60.84 500 ASN A N 1
ATOM 4082 C CA . ASN A 1 500 ? 61.383 14.653 6.314 1.00 60.84 500 ASN A CA 1
ATOM 4083 C C . ASN A 1 500 ? 60.629 15.673 7.178 1.00 60.84 500 ASN A C 1
ATOM 4085 O O . ASN A 1 500 ? 60.773 16.868 6.946 1.00 60.84 500 ASN A O 1
ATOM 4089 N N . ARG A 1 501 ? 59.752 15.217 8.082 1.00 56.84 501 ARG A N 1
ATOM 4090 C CA . ARG A 1 501 ? 58.845 16.074 8.868 1.00 56.84 501 ARG A CA 1
ATOM 4091 C C . ARG A 1 501 ? 59.351 16.347 10.290 1.00 56.84 501 ARG A C 1
ATOM 4093 O O . ARG A 1 501 ? 58.665 17.017 11.054 1.00 56.84 501 ARG A O 1
ATOM 4100 N N . ARG A 1 502 ? 60.522 15.817 10.632 1.00 47.12 502 ARG A N 1
ATOM 4101 C CA . ARG A 1 502 ? 61.316 16.123 11.824 1.00 47.12 502 ARG A CA 1
ATOM 4102 C C . ARG A 1 502 ? 62.700 16.533 11.364 1.00 47.12 502 ARG A C 1
ATOM 4104 O O . ARG A 1 502 ? 63.297 17.370 12.065 1.00 47.12 502 ARG A O 1
#